Protein 4X5S (pdb70)

Foldseek 3Di:
DADCDDPNHLVCVCVPDVLLVLSPDQFADDAAAEPVFEAEDDFDDWDWFQAKAAQWKWFDALQWTKTAGDDWTWTDGPNFTWTFGIKTKFAFAQYHYNPHTAGMKMWGWTAGPVGAIEIEIAGAHADDAQPQLCQRLVPYDLDGDMDTRRGMGGVVSQHDPDFWWKWWWHFDQHPSGDTNYIYTYGPDHHYHHPVSSVSRCVSSVDGNHHHHDDNHPIGMYTD/DADCDDPNHLVCVCVPDVLQVLSPDQFADDAAAEPVFEAEDDFDDWDWFQFKAAQWKWFDALQWTKTAGPDWTWTDGPNFTWTFGIKTKFAFAQYAYNPHTAGMKMWGWTAGPVGAIEIEIAGAHADDAQPQLCQRLVPYDLDGDMDTRRGMGGVVSQHDPDFWWKWWWHFDQHPSGDTNYIYTYGPDHHYHHPVSSVSRCVSSVDGNHHHHDDNHPIGMYTD

Nearest PDB structures (foldseek):
  4x5s-assembly1_B  TM=1.004E+00  e=7.443E-51  Sulfurihydrogenibium azorense
  8w7x-assembly1_B  TM=9.891E-01  e=6.835E-41  synthetic construct
  4g7a-assembly1_A  TM=9.929E-01  e=1.547E-37  Sulfurihydrogenibium sp. YO3AOP1
  6eki-assembly1_D  TM=9.734E-01  e=7.931E-31  Persephonella marina
  1kop-assembly1_A  TM=9.642E-01  e=1.104E-29  Neisseria gonorrhoeae

CATH classification: 3.10.200.10

Structure (mmCIF, N/CA/C/O backbone):
data_4X5S
#
_entry.id   4X5S
#
_cell.length_a   46.470
_cell.length_b   89.430
_cell.length_c   114.820
_cell.angle_alpha   90.000
_cell.angle_beta   90.000
_cell.angle_gamma   90.000
#
_symmetry.space_group_name_H-M   'P 21 21 21'
#
loop_
_entity.id
_entity.type
_entity.pdbx_description
1 polymer 'Carbonic anhydrase (Carbonate dehydratase)'
2 non-polymer 'ZINC ION'
3 non-polymer 5-ACETAMIDO-1,3,4-THIADIAZOLE-2-SULFONAMIDE
4 non-polymer 3,6,9,12,15,18,21-HEPTAOXATRICOSANE-1,23-DIOL
5 water water
#
loop_
_atom_site.group_PDB
_atom_site.id
_atom_site.type_symbol
_atom_site.label_atom_id
_atom_site.label_alt_id
_atom_site.label_comp_id
_atom_site.label_asym_id
_atom_site.label_entity_id
_atom_site.label_seq_id
_atom_site.pdbx_PDB_ins_code
_atom_site.Cartn_x
_atom_site.Cartn_y
_atom_site.Cartn_z
_atom_site.occupancy
_atom_site.B_iso_or_equiv
_atom_site.auth_seq_id
_atom_site.auth_comp_id
_atom_site.auth_asym_id
_atom_site.auth_atom_id
_atom_site.pdbx_PDB_model_num
ATOM 1 N N . HIS A 1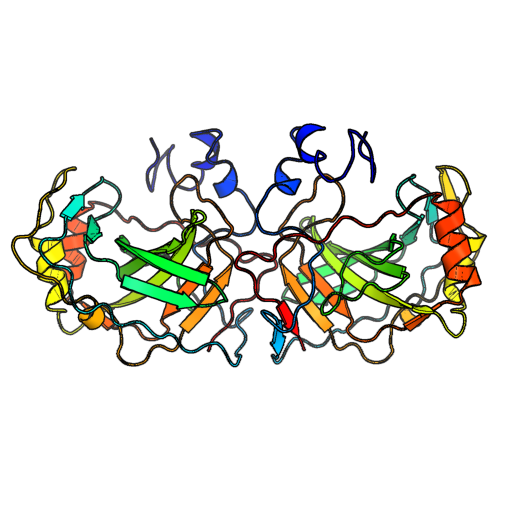 9 ? -5.019 96.646 37.869 1.00 48.26 2 HIS A N 1
ATOM 2 C CA . HIS A 1 9 ? -5.053 95.264 38.427 1.00 47.13 2 HIS A CA 1
ATOM 3 C C . HIS A 1 9 ? -5.556 94.317 37.331 1.00 44.63 2 HIS A C 1
ATOM 4 O O . HIS A 1 9 ? -6.398 94.705 36.505 1.00 45.44 2 HIS A O 1
ATOM 11 N N . TRP A 1 10 ? -5.046 93.084 37.320 1.00 40.56 3 TRP A N 1
ATOM 12 C CA . TRP A 1 10 ? -5.432 92.108 36.296 1.00 36.47 3 TRP A CA 1
ATOM 13 C C . TRP A 1 10 ? -6.617 91.247 36.706 1.00 35.26 3 TRP A C 1
ATOM 14 O O . TRP A 1 10 ? -6.886 91.067 37.892 1.00 34.00 3 TRP A O 1
ATOM 25 N N . SER A 1 11 ? -7.322 90.713 35.713 1.00 34.56 4 SER A N 1
ATOM 26 C CA . SER A 1 11 ? -8.479 89.861 35.964 1.00 33.58 4 SER A CA 1
ATOM 27 C C . SER A 1 11 ? -8.567 88.803 34.873 1.00 32.62 4 SER A C 1
ATOM 28 O O . SER A 1 11 ? -7.699 88.718 34.006 1.00 31.01 4 SER A O 1
ATOM 31 N N . TYR A 1 12 ? -9.630 88.006 34.912 1.00 32.68 5 TYR A N 1
ATOM 32 C CA . TYR A 1 12 ? -9.835 86.966 33.907 1.00 33.73 5 TYR A CA 1
ATOM 33 C C . TYR A 1 12 ? -10.821 87.365 32.808 1.00 36.26 5 TYR A C 1
ATOM 34 O O . TYR A 1 12 ? -11.316 86.500 32.082 1.00 36.10 5 TYR A O 1
ATOM 43 N N . GLU A 1 13 ? -11.094 88.666 32.683 1.00 39.35 6 GLU A N 1
ATOM 44 C CA . GLU A 1 13 ? -12.015 89.171 31.658 1.00 42.92 6 GLU A CA 1
ATOM 45 C C . GLU A 1 13 ? -12.002 90.699 31.585 1.00 43.00 6 GLU A C 1
ATOM 46 O O . GLU A 1 13 ? -11.537 91.364 32.509 1.00 42.91 6 GLU A O 1
ATOM 52 N N . GLY A 1 14 ? -12.511 91.247 30.483 1.00 43.22 7 GLY A N 1
ATOM 53 C CA . GLY A 1 14 ? -12.538 92.691 30.319 1.00 43.36 7 GLY A CA 1
ATOM 54 C C . GLY A 1 14 ? -11.206 93.232 29.845 1.00 43.31 7 GLY A C 1
ATOM 55 O O . GLY A 1 14 ? -10.372 92.473 29.339 1.00 42.43 7 GLY A O 1
ATOM 56 N N . GLU A 1 15 ? -11.004 94.542 30.005 1.00 43.01 8 GLU A N 1
ATOM 57 C CA . GLU A 1 15 ? -9.760 95.197 29.593 1.00 43.02 8 GLU A CA 1
ATOM 58 C C . GLU A 1 15 ? -8.520 94.596 30.239 1.00 41.52 8 GLU A C 1
ATOM 59 O O . GLU A 1 15 ? -7.480 94.456 29.590 1.00 41.69 8 GLU A O 1
ATOM 65 N N . ASN A 1 16 ? -8.636 94.250 31.519 1.00 40.09 9 ASN A N 1
ATOM 66 C CA . ASN A 1 16 ? -7.520 93.672 32.264 1.00 39.61 9 ASN A CA 1
ATOM 67 C C . ASN A 1 16 ? -7.494 92.153 32.158 1.00 37.78 9 ASN A C 1
ATOM 68 O O . ASN A 1 16 ? -6.899 91.482 32.999 1.00 36.92 9 ASN A O 1
ATOM 73 N N . GLY A 1 17 ? -8.150 91.627 31.130 1.00 36.60 10 GLY A N 1
ATOM 74 C CA . GLY A 1 17 ? -8.198 90.191 30.920 1.00 36.17 10 GLY A CA 1
ATOM 75 C C . GLY A 1 17 ? -6.875 89.615 30.449 1.00 34.55 10 GLY A C 1
ATOM 76 O O . GLY A 1 17 ? -5.967 90.364 30.079 1.00 33.97 10 GLY A O 1
ATOM 77 N N . PRO A 1 18 ? -6.744 88.278 30.432 1.00 35.08 11 PRO A N 1
ATOM 78 C CA . PRO A 1 18 ? -5.523 87.576 30.007 1.00 35.15 11 PRO A CA 1
ATOM 79 C C . PRO A 1 18 ? -4.894 88.105 28.717 1.00 35.79 11 PRO A C 1
ATOM 80 O O . PRO A 1 18 ? -3.673 88.170 28.598 1.00 35.36 11 PRO A O 1
ATOM 84 N N . GL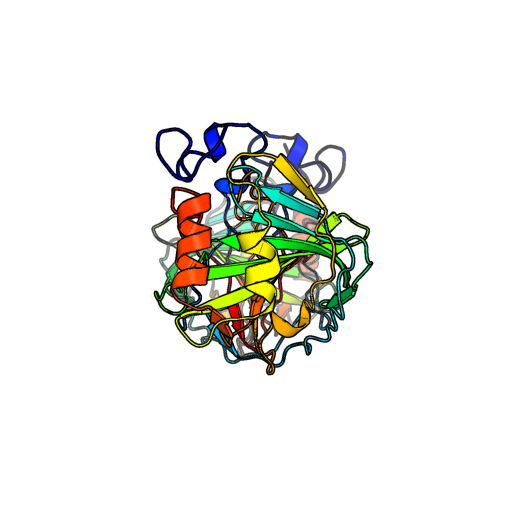U A 1 19 ? -5.730 88.488 27.759 1.00 36.21 12 GLU A N 1
ATOM 85 C CA . GLU A 1 19 ? -5.239 88.995 26.484 1.00 38.81 12 GLU A CA 1
ATOM 86 C C . GLU A 1 19 ? -4.459 90.300 26.607 1.00 38.03 12 GLU A C 1
ATOM 87 O O . GLU A 1 19 ? -3.694 90.657 25.709 1.00 37.62 12 GLU A O 1
ATOM 93 N N . ASN A 1 20 ? -4.641 91.016 27.711 1.00 37.14 13 ASN A N 1
ATOM 94 C CA . ASN A 1 20 ? -3.939 92.289 27.876 1.00 37.34 13 ASN A CA 1
ATOM 95 C C . ASN A 1 20 ? -3.085 92.395 29.135 1.00 36.19 13 ASN A C 1
ATOM 96 O O . ASN A 1 20 ? -2.664 93.496 29.520 1.00 35.86 13 ASN A O 1
ATOM 101 N N . TRP A 1 21 ? -2.818 91.257 29.775 1.00 33.77 14 TRP A N 1
ATOM 102 C CA . TRP A 1 21 ? -1.989 91.257 30.982 1.00 31.63 14 TRP A CA 1
ATOM 103 C C . TRP A 1 21 ? -0.631 91.910 30.741 1.00 30.77 14 TRP A C 1
ATOM 104 O O . TRP A 1 21 ? -0.150 92.662 31.575 1.00 31.19 14 TRP A O 1
ATOM 115 N N . ALA A 1 22 ? -0.017 91.619 29.602 1.00 31.00 15 ALA A N 1
ATOM 116 C CA . ALA A 1 22 ? 1.295 92.169 29.293 1.00 32.94 15 ALA A CA 1
ATOM 117 C C . ALA A 1 22 ? 1.315 93.696 29.178 1.00 34.13 15 ALA A C 1
ATOM 118 O O . ALA A 1 22 ? 2.378 94.298 29.252 1.00 34.45 15 ALA A O 1
ATOM 120 N N . LYS A 1 23 ? 0.145 94.312 29.012 1.00 36.23 16 LYS A N 1
ATOM 121 C CA . LYS A 1 23 ? 0.039 95.764 28.876 1.00 39.11 16 LYS A CA 1
ATOM 122 C C . LYS A 1 23 ? -0.169 96.441 30.225 1.00 39.77 16 LYS A C 1
ATOM 123 O O . LYS A 1 23 ? 0.028 97.649 30.359 1.00 40.84 16 LYS A O 1
ATOM 129 N N . LEU A 1 24 ? -0.564 95.661 31.227 1.00 39.38 17 LEU A N 1
ATOM 130 C CA . LEU A 1 24 ? -0.835 96.204 32.553 1.00 39.20 17 LEU A CA 1
ATOM 131 C C . LEU A 1 24 ? 0.395 96.717 33.291 1.00 39.71 17 LEU A C 1
ATOM 132 O O . LEU A 1 24 ? 0.368 97.796 33.876 1.00 40.29 17 LEU A O 1
ATOM 137 N N . ASN A 1 25 ? 1.475 95.949 33.264 1.00 39.65 18 ASN A N 1
ATOM 138 C CA . ASN A 1 25 ? 2.692 96.332 33.969 1.00 39.20 18 ASN A CA 1
ATOM 139 C C . ASN A 1 25 ? 3.939 95.858 33.222 1.00 39.06 18 ASN A C 1
ATOM 140 O O . ASN A 1 25 ? 3.972 94.751 32.683 1.00 38.49 18 ASN A O 1
ATOM 145 N N . PRO A 1 26 ? 4.992 96.693 33.192 1.00 38.67 19 PRO A N 1
ATOM 146 C CA . PRO A 1 26 ? 6.242 96.351 32.502 1.00 38.15 19 PRO A CA 1
ATOM 147 C C . PRO A 1 26 ? 6.793 94.977 32.903 1.00 38.00 19 PRO A C 1
ATOM 148 O O . PRO A 1 26 ? 7.396 94.265 32.092 1.00 37.20 19 PRO A O 1
ATOM 152 N N . GLU A 1 27 ? 6.581 94.620 34.163 1.00 36.51 20 GLU A N 1
ATOM 153 C CA . GLU A 1 27 ? 7.042 93.351 34.695 1.00 37.08 20 GLU A CA 1
ATOM 154 C C . GLU A 1 27 ? 6.268 92.153 34.152 1.00 34.60 20 GLU A C 1
ATOM 155 O O . GLU A 1 27 ? 6.670 91.014 34.368 1.00 34.96 20 GLU A O 1
ATOM 161 N N . TYR A 1 28 ? 5.173 92.414 33.443 1.00 31.43 21 TYR A N 1
ATOM 162 C CA . TYR A 1 28 ? 4.350 91.351 32.883 1.00 29.28 21 TYR A CA 1
ATOM 163 C C . TYR A 1 28 ? 4.745 91.027 31.447 1.00 29.05 21 TYR A C 1
ATOM 164 O O . TYR A 1 28 ? 3.972 90.396 30.725 1.00 27.88 21 TYR A O 1
ATOM 173 N N . PHE A 1 29 ? 5.941 91.448 31.030 1.00 27.62 22 PHE A N 1
ATOM 174 C CA . PHE A 1 29 ? 6.366 91.197 29.653 1.00 27.35 22 PHE A CA 1
ATOM 175 C C . PHE A 1 29 ? 6.369 89.696 29.345 1.00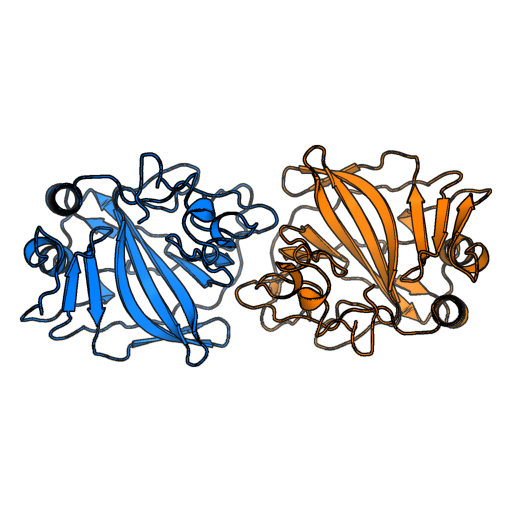 25.84 22 PHE A C 1
ATOM 176 O O . PHE A 1 29 ? 6.128 89.297 28.199 1.00 25.82 22 PHE A O 1
ATOM 184 N N . TRP A 1 30 ? 6.619 88.875 30.367 1.00 23.37 23 TRP A N 1
ATOM 185 C CA . TRP A 1 30 ? 6.645 87.416 30.190 1.00 23.47 23 TRP A CA 1
ATOM 186 C C . TRP A 1 30 ? 5.362 86.841 29.586 1.00 23.43 23 TRP A C 1
ATOM 187 O O . TRP A 1 30 ? 5.415 85.892 28.803 1.00 24.11 23 TRP A O 1
ATOM 198 N N . CYS A 1 31 ? 4.216 87.405 29.965 1.00 23.35 24 CYS A N 1
ATOM 199 C CA . CYS A 1 31 ? 2.942 86.876 29.507 1.00 23.66 24 CYS A CA 1
ATOM 200 C C . CYS A 1 31 ? 2.863 86.778 27.960 1.00 25.12 24 CYS A C 1
ATOM 201 O O . CYS A 1 31 ? 2.052 86.015 27.438 1.00 25.67 24 CYS A O 1
ATOM 204 N N . ASN A 1 32 ? 3.725 87.493 27.228 1.00 25.17 25 ASN A N 1
ATOM 205 C CA . ASN A 1 32 ? 3.711 87.440 25.755 1.00 26.50 25 ASN A CA 1
ATOM 206 C C . ASN A 1 32 ? 4.837 86.649 25.089 1.00 25.06 25 ASN A C 1
ATOM 207 O O . ASN A 1 32 ? 4.985 86.721 23.863 1.00 24.62 25 ASN A O 1
ATOM 212 N N . LEU A 1 33 ? 5.601 85.897 25.880 1.00 22.10 26 LEU A N 1
ATOM 213 C CA . LEU A 1 33 ? 6.741 85.145 25.380 1.00 19.39 26 LEU A CA 1
ATOM 214 C C . LEU A 1 33 ? 6.414 83.801 24.714 1.00 18.17 26 LEU A C 1
ATOM 215 O O . LEU A 1 33 ? 5.277 83.577 24.312 1.00 18.07 26 LEU A O 1
ATOM 220 N N . LYS A 1 34 ? 7.397 82.906 24.630 1.00 14.53 27 LYS A N 1
ATOM 221 C CA . LYS A 1 34 ? 7.218 81.649 23.915 1.00 13.03 27 LYS A CA 1
ATOM 222 C C . LYS A 1 34 ? 7.131 80.363 24.724 1.00 13.15 27 LYS A C 1
ATOM 223 O O . LYS A 1 34 ? 7.045 79.287 24.138 1.00 12.42 27 LYS A O 1
ATOM 229 N N . ASN A 1 35 ? 7.132 80.456 26.050 1.00 11.15 28 ASN A N 1
ATOM 230 C CA . ASN A 1 35 ? 7.098 79.255 26.875 1.00 11.03 28 ASN A CA 1
ATOM 231 C C . ASN A 1 35 ? 6.121 79.409 28.000 1.00 10.72 28 ASN A C 1
ATOM 232 O O . ASN A 1 35 ? 6.447 79.157 29.157 1.00 10.55 28 ASN A O 1
ATOM 237 N N . GLN A 1 36 ? 4.909 79.815 27.637 1.00 12.00 29 GLN A N 1
ATOM 238 C CA . GLN A 1 36 ? 3.844 80.068 28.592 1.00 12.06 29 GLN A CA 1
ATOM 239 C C . GLN A 1 36 ? 2.975 78.878 28.957 1.00 11.27 29 GLN A C 1
ATOM 240 O O . GLN A 1 36 ? 2.899 77.900 28.222 1.00 11.78 29 GLN A O 1
ATOM 246 N N . SER A 1 37 ? 2.325 78.994 30.111 1.00 10.96 30 SER A N 1
ATOM 247 C CA . SER A 1 37 ? 1.396 77.988 30.619 1.00 11.30 30 SER A CA 1
ATOM 248 C C . SER A 1 37 ? 0.052 78.706 30.877 1.00 10.78 30 SER A C 1
ATOM 249 O O . SER A 1 37 ? 0.011 79.916 31.093 1.00 12.46 30 SER A O 1
ATOM 252 N N . PRO A 1 38 ? -1.060 77.968 30.867 1.00 11.76 31 PRO A N 1
ATOM 253 C CA . PRO A 1 38 ? -1.113 76.518 30.630 1.00 11.77 31 PRO A CA 1
ATOM 254 C C . PRO A 1 38 ? -1.075 76.146 29.148 1.00 11.82 31 PRO A C 1
ATOM 255 O O . PRO A 1 38 ? -1.044 77.013 28.280 1.00 10.81 31 PRO A O 1
ATOM 259 N N . VAL A 1 39 ? -1.057 74.844 28.867 1.00 13.07 32 VAL A N 1
ATOM 260 C CA . VAL A 1 39 ? -1.044 74.380 27.488 1.00 12.40 32 VAL A CA 1
ATOM 261 C C . VAL A 1 39 ? -2.002 73.210 27.321 1.00 12.63 32 VAL A C 1
ATOM 262 O O . VAL A 1 39 ? -2.430 72.584 28.294 1.00 9.38 32 VAL A O 1
ATOM 266 N N . ASP A 1 40 ? -2.351 72.921 26.078 1.00 11.73 33 ASP A N 1
ATOM 267 C CA . ASP A 1 40 ? -3.188 71.768 25.834 1.00 11.94 33 ASP A CA 1
ATOM 268 C C . ASP A 1 40 ? -2.201 70.600 25.785 1.00 12.68 33 ASP A C 1
ATOM 269 O O . ASP A 1 40 ? -1.256 70.602 25.000 1.00 11.44 33 ASP A O 1
ATOM 274 N N . ILE A 1 41 ? -2.407 69.604 26.638 1.00 12.81 34 ILE A N 1
ATOM 275 C CA . ILE A 1 41 ? -1.511 68.456 26.654 1.00 13.18 34 ILE A CA 1
ATOM 276 C C . ILE A 1 41 ? -2.008 67.540 25.539 1.00 14.48 34 ILE A C 1
ATOM 277 O O . ILE A 1 41 ? -2.859 66.691 25.762 1.00 11.98 34 ILE A O 1
ATOM 282 N N . SER A 1 42 ? -1.458 67.728 24.343 1.00 14.46 35 SER A N 1
ATOM 283 C CA . SER A 1 42 ? -1.876 66.992 23.156 1.00 15.42 35 SER A CA 1
ATOM 284 C C . SER A 1 42 ? -0.964 65.855 22.691 1.00 16.00 35 SER A C 1
ATOM 285 O O . SER A 1 42 ? 0.268 65.982 22.702 1.00 15.79 35 SER A O 1
ATOM 288 N N . ASP A 1 43 ? -1.573 64.743 22.274 1.00 17.96 36 ASP A N 1
ATOM 289 C CA . ASP A 1 43 ? -0.811 63.592 21.776 1.00 17.48 36 ASP A CA 1
ATOM 290 C C . ASP A 1 43 ? 0.095 64.030 20.620 1.00 18.43 36 ASP A C 1
ATOM 291 O O . ASP A 1 43 ? 1.085 63.370 20.348 1.00 20.67 36 ASP A O 1
ATOM 296 N N . ASN A 1 44 ? -0.249 65.120 19.936 1.00 18.75 37 ASN A N 1
ATOM 297 C CA . ASN A 1 44 ? 0.562 65.621 18.820 1.00 20.23 37 ASN A CA 1
ATOM 298 C C . ASN A 1 44 ? 2.001 65.968 19.206 1.00 20.19 37 ASN A C 1
ATOM 299 O O . ASN A 1 44 ? 2.917 65.854 18.384 1.00 19.99 37 ASN A O 1
ATOM 304 N N . TYR A 1 45 ? 2.202 66.422 20.440 1.00 19.18 38 TYR A N 1
ATOM 305 C CA . TYR A 1 45 ? 3.538 66.787 20.876 1.00 17.22 38 TYR A CA 1
ATOM 306 C C . TYR A 1 45 ? 3.861 66.264 22.246 1.00 17.47 38 TYR A C 1
ATOM 307 O O . TYR A 1 45 ? 4.612 66.881 23.002 1.00 17.88 38 TYR A O 1
ATOM 316 N N . LYS A 1 46 ? 3.302 65.103 22.556 1.00 18.38 39 LYS A N 1
ATOM 317 C CA . LYS A 1 46 ? 3.536 64.442 23.833 1.00 18.78 39 LYS A CA 1
ATOM 318 C C . LYS A 1 46 ? 4.360 63.192 23.532 1.00 19.57 39 LYS A C 1
ATOM 319 O O . LYS A 1 46 ? 4.013 62.441 22.636 1.00 21.12 39 LYS A O 1
ATOM 325 N N . VAL A 1 47 ? 5.441 62.955 24.262 1.00 19.60 40 VAL A N 1
ATOM 326 C CA . VAL A 1 47 ? 6.232 61.763 23.988 1.00 21.93 40 VAL A CA 1
ATOM 327 C C . VAL A 1 47 ? 6.434 60.992 25.276 1.00 22.32 40 VAL A C 1
ATOM 328 O O . VAL A 1 47 ? 6.657 61.583 26.331 1.00 20.59 40 VAL A O 1
ATOM 332 N N A HIS A 1 48 ? 6.354 59.670 25.192 0.50 23.11 41 HIS A N 1
ATOM 333 N N B HIS A 1 48 ? 6.328 59.670 25.213 0.50 22.27 41 HIS A N 1
ATOM 334 C CA A HIS A 1 48 ? 6.544 58.838 26.367 0.50 25.65 41 HIS A CA 1
ATOM 335 C CA B HIS A 1 48 ? 6.544 58.893 26.420 0.50 24.16 41 HIS A CA 1
ATOM 336 C C A HIS A 1 48 ? 8.032 58.669 26.630 0.50 25.71 41 HIS A C 1
ATOM 337 C C B HIS A 1 48 ? 8.030 58.736 26.639 0.50 24.71 41 HIS A C 1
ATOM 338 O O A HIS A 1 48 ? 8.828 58.567 25.698 0.50 26.44 41 HIS A O 1
ATOM 339 O O B HIS A 1 48 ? 8.812 58.684 25.693 0.50 25.45 41 HIS A O 1
ATOM 352 N N . ALA A 1 49 ? 8.419 58.659 27.900 1.00 25.40 42 ALA A N 1
ATOM 353 C CA . ALA A 1 49 ? 9.814 58.488 28.239 1.00 26.19 42 ALA A CA 1
ATOM 354 C C . ALA A 1 49 ? 9.954 57.967 29.658 1.00 26.54 42 ALA A C 1
ATOM 355 O O . ALA A 1 49 ? 9.004 58.017 30.438 1.00 26.82 42 ALA A O 1
ATOM 357 N N . LYS A 1 50 ? 11.136 57.446 29.977 1.00 27.43 43 LYS A N 1
ATOM 358 C CA . LYS A 1 50 ? 11.415 56.931 31.307 1.00 27.16 43 LYS A CA 1
ATOM 359 C C . LYS A 1 50 ? 11.814 58.150 32.119 1.00 26.58 43 LYS A C 1
ATOM 360 O O . LYS A 1 50 ? 12.907 58.699 31.941 1.00 25.70 43 LYS A O 1
ATOM 366 N N . LEU A 1 51 ? 10.923 58.590 33.000 1.00 25.54 44 LEU A N 1
ATOM 367 C CA . LEU A 1 51 ? 11.207 59.774 33.798 1.00 24.29 44 LEU A CA 1
ATOM 368 C C . LEU A 1 51 ? 11.423 59.444 35.257 1.00 24.69 44 LEU A C 1
ATOM 369 O O . LEU A 1 51 ? 11.068 58.373 35.736 1.00 23.53 44 LEU A O 1
ATOM 374 N N . GLU A 1 52 ? 12.004 60.398 35.964 1.00 26.13 45 GLU A N 1
ATOM 375 C CA . GLU A 1 52 ? 12.273 60.258 37.383 1.00 26.35 45 GLU A CA 1
ATOM 376 C C . GLU A 1 52 ? 10.951 60.013 38.100 1.00 27.18 45 GLU A C 1
ATOM 377 O O . GLU A 1 52 ? 9.941 60.646 37.788 1.00 26.19 45 GLU A O 1
ATOM 383 N N . LYS A 1 53 ? 10.943 59.072 39.038 1.00 28.14 46 LYS A N 1
ATOM 384 C CA . LYS A 1 53 ? 9.731 58.790 39.781 1.00 29.94 46 LYS A CA 1
ATOM 385 C C . LYS A 1 53 ? 9.450 59.953 40.707 1.00 29.65 46 LYS A C 1
ATOM 386 O O . LYS A 1 53 ? 10.371 60.575 41.236 1.00 28.52 46 LYS A O 1
ATOM 392 N N . LEU A 1 54 ? 8.168 60.242 40.889 1.00 29.55 47 LEU A N 1
ATOM 393 C CA . LEU A 1 54 ? 7.744 61.330 41.741 1.00 31.38 47 LEU A CA 1
ATOM 394 C C . LEU A 1 54 ? 7.706 60.827 43.177 1.00 32.77 47 LEU A C 1
ATOM 395 O O . LEU A 1 54 ? 6.904 59.963 43.517 1.00 33.54 47 LEU A O 1
ATOM 400 N N . HIS A 1 55 ? 8.583 61.344 44.021 1.00 33.99 48 HIS A N 1
ATOM 401 C CA . HIS A 1 55 ? 8.576 60.912 45.410 1.00 37.13 48 HIS A CA 1
ATOM 402 C C . HIS A 1 55 ? 8.168 62.075 46.302 1.00 37.99 48 HIS A C 1
ATOM 403 O O . HIS A 1 55 ? 8.956 62.987 46.558 1.00 38.60 48 HIS A O 1
ATOM 410 N N . ILE A 1 56 ? 6.923 62.054 46.753 1.00 37.92 49 ILE A N 1
ATOM 411 C CA . ILE A 1 56 ? 6.438 63.105 47.628 1.00 37.06 49 ILE A CA 1
ATOM 412 C C . ILE A 1 56 ? 5.509 62.498 48.676 1.00 37.28 49 ILE A C 1
ATOM 413 O O . ILE A 1 56 ? 4.753 61.560 48.390 1.00 37.30 49 ILE A O 1
ATOM 418 N N . ASN A 1 57 ? 5.583 63.023 49.892 1.00 36.52 50 ASN A N 1
ATOM 419 C CA . ASN A 1 57 ? 4.715 62.575 50.978 1.00 36.54 50 ASN A CA 1
ATOM 420 C C . ASN A 1 57 ? 4.330 63.830 51.756 1.00 36.64 50 ASN A C 1
ATOM 421 O O . ASN A 1 57 ? 5.016 64.228 52.700 1.00 37.16 50 ASN A O 1
ATOM 426 N N . TYR A 1 58 ? 3.247 64.469 51.336 1.00 36.56 51 TYR A N 1
ATOM 427 C CA . TYR A 1 58 ? 2.788 65.674 52.000 1.00 36.67 51 TYR A CA 1
ATOM 428 C C . TYR A 1 58 ? 1.822 65.254 53.094 1.00 37.60 51 TYR A C 1
ATOM 429 O O . TYR A 1 58 ? 0.605 65.451 53.007 1.00 39.17 51 TYR A O 1
ATOM 438 N N . ASN A 1 59 ? 2.401 64.650 54.121 1.00 37.78 52 ASN A N 1
ATOM 439 C CA . ASN A 1 59 ? 1.664 64.143 55.262 1.00 37.74 52 ASN A CA 1
ATOM 440 C C . ASN A 1 59 ? 0.429 64.954 55.636 1.00 37.23 52 ASN A C 1
ATOM 441 O O . ASN A 1 59 ? -0.709 64.560 55.346 1.00 38.73 52 ASN A O 1
ATOM 446 N N . LYS A 1 60 ? 0.653 66.072 56.314 1.00 34.41 53 LYS A N 1
ATOM 447 C CA . LYS A 1 60 ? -0.449 66.928 56.708 1.00 31.94 53 LYS A CA 1
ATOM 448 C C . LYS A 1 60 ? 0.045 68.297 57.111 1.00 29.19 53 LYS A C 1
ATOM 449 O O . LYS A 1 60 ? 1.105 68.446 57.706 1.00 27.39 53 LYS A O 1
ATOM 455 N N . ALA A 1 61 ? -0.741 69.297 56.758 1.00 25.67 54 ALA A N 1
ATOM 456 C CA . ALA A 1 61 ? -0.416 70.674 57.061 1.00 25.06 54 ALA A CA 1
ATOM 457 C C . ALA A 1 61 ? -1.300 71.059 58.232 1.00 23.87 54 ALA A C 1
ATOM 458 O O . ALA A 1 61 ? -2.530 71.039 58.127 1.00 23.27 54 ALA A O 1
ATOM 460 N N . VAL A 1 62 ? -0.674 71.412 59.346 1.00 23.52 55 VAL A N 1
ATOM 461 C CA . VAL A 1 62 ? -1.406 71.776 60.553 1.00 22.11 55 VAL A CA 1
ATOM 462 C C . VAL A 1 62 ? -1.618 73.285 60.617 1.00 23.25 55 VAL A C 1
ATOM 463 O O . VAL A 1 62 ? -0.678 74.044 60.405 1.00 21.96 55 VAL A O 1
ATOM 467 N N . ASN A 1 63 ? -2.848 73.709 60.908 1.00 21.78 56 ASN A N 1
ATOM 468 C CA . ASN A 1 63 ? -3.197 75.133 61.015 1.00 24.07 56 ASN A CA 1
ATOM 469 C C . ASN A 1 63 ? -2.706 75.980 59.833 1.00 22.90 56 ASN A C 1
ATOM 470 O O . ASN A 1 63 ? -2.154 77.074 60.017 1.00 23.33 56 ASN A O 1
ATOM 475 N N . PRO A 1 64 ? -2.912 75.491 58.603 1.00 21.19 57 PRO A N 1
ATOM 476 C CA . PRO A 1 64 ? -2.470 76.238 57.427 1.00 20.81 57 PRO A CA 1
ATOM 477 C C . PRO A 1 64 ? -3.319 77.483 57.290 1.00 19.86 57 PRO A C 1
ATOM 478 O O . PRO A 1 64 ? -4.386 77.578 57.895 1.00 22.00 57 PRO A O 1
ATOM 482 N N . GLU A 1 65 ? -2.850 78.436 56.502 1.00 19.39 58 GLU A N 1
ATOM 483 C CA . GLU A 1 65 ? -3.593 79.669 56.289 1.00 19.48 58 GLU A CA 1
ATOM 484 C C . GLU A 1 65 ? -4.389 79.566 54.992 1.00 18.86 58 GLU A C 1
ATOM 485 O O . GLU A 1 65 ? -3.830 79.252 53.942 1.00 20.06 58 GLU A O 1
ATOM 491 N N . ILE A 1 66 ? -5.690 79.821 55.065 1.00 17.95 59 ILE A N 1
ATOM 492 C CA . ILE A 1 66 ? -6.559 79.779 53.883 1.00 18.15 59 ILE A CA 1
ATOM 493 C C . ILE A 1 66 ? -6.789 81.215 53.409 1.00 18.30 59 ILE A C 1
ATOM 494 O O . ILE A 1 66 ? -7.351 82.047 54.134 1.00 18.84 59 ILE A O 1
ATOM 499 N N . VAL A 1 67 ? -6.351 81.494 52.186 1.00 18.06 60 VAL A N 1
ATOM 500 C CA . VAL A 1 67 ? -6.446 82.830 51.609 1.00 18.29 60 VAL A CA 1
ATOM 501 C C . VAL A 1 67 ? -7.333 82.983 50.365 1.00 19.52 60 VAL A C 1
ATOM 502 O O . VAL A 1 67 ? -7.255 82.205 49.413 1.00 19.67 60 VAL A O 1
ATOM 506 N N . ASN A 1 68 ? -8.185 83.995 50.387 1.00 18.90 61 ASN A N 1
ATOM 507 C CA . ASN A 1 68 ? -9.026 84.314 49.247 1.00 18.41 61 ASN A CA 1
ATOM 508 C C . ASN A 1 68 ? -8.355 85.589 48.755 1.00 19.67 61 ASN A C 1
ATOM 509 O O . ASN A 1 68 ? -8.497 86.641 49.388 1.00 20.81 61 ASN A O 1
ATOM 514 N N . ASN A 1 69 ? -7.604 85.514 47.663 1.00 19.76 62 ASN A N 1
ATOM 515 C CA . ASN A 1 69 ? -6.911 86.710 47.173 1.00 20.80 62 ASN A CA 1
ATOM 516 C C . ASN A 1 69 ? -7.627 87.305 45.989 1.00 21.45 62 ASN A C 1
ATOM 517 O O . ASN A 1 69 ? -7.049 88.066 45.226 1.00 22.53 62 ASN A O 1
ATOM 522 N N . GLY A 1 70 ? -8.888 86.940 45.834 1.00 21.29 63 GLY A N 1
ATOM 523 C CA . GLY A 1 70 ? -9.663 87.469 44.738 1.00 23.42 63 GLY A CA 1
ATOM 524 C C . GLY A 1 70 ? -9.504 86.720 43.430 1.00 24.19 63 GLY A C 1
ATOM 525 O O . GLY A 1 70 ? -10.380 86.801 42.573 1.00 25.45 63 GLY A O 1
ATOM 526 N N . HIS A 1 71 ? -8.412 85.978 43.267 1.00 23.05 64 HIS A N 1
ATOM 527 C CA . HIS A 1 71 ? -8.180 85.245 42.020 1.00 23.25 64 HIS A CA 1
ATOM 528 C C . HIS A 1 71 ? -8.254 83.724 42.213 1.00 21.54 64 HIS A C 1
ATOM 529 O O . HIS A 1 71 ? -8.355 82.968 41.241 1.00 19.54 64 HIS A O 1
ATOM 536 N N . THR A 1 72 ? -8.212 83.283 43.468 1.00 19.35 65 THR A N 1
ATOM 537 C CA . THR A 1 72 ? -8.276 81.860 43.778 1.00 18.11 65 THR A CA 1
ATOM 538 C C . THR A 1 72 ? -8.403 81.719 45.294 1.00 18.61 65 THR A C 1
ATOM 539 O O . THR A 1 72 ? -8.455 82.720 46.021 1.00 18.57 65 THR A O 1
ATOM 543 N N . ILE A 1 73 ? -8.464 80.477 45.760 1.00 16.73 66 ILE A N 1
ATOM 544 C CA . ILE A 1 73 ? -8.484 80.183 47.186 1.00 17.83 66 ILE A CA 1
ATOM 545 C C . ILE A 1 73 ? -7.158 79.470 47.325 1.00 17.52 66 ILE A C 1
ATOM 546 O O . ILE A 1 73 ? -6.919 78.465 46.666 1.00 14.03 66 ILE A O 1
ATOM 551 N N . GLN A 1 74 ? -6.292 80.007 48.169 1.00 17.04 67 GLN A N 1
ATOM 552 C CA . GLN A 1 74 ? -4.956 79.466 48.340 1.00 17.69 67 GLN A CA 1
ATOM 553 C C . GLN A 1 74 ? -4.711 79.054 49.775 1.00 18.11 67 GLN A C 1
ATOM 554 O O . GLN A 1 74 ? -5.190 79.708 50.707 1.00 19.66 67 GLN A O 1
ATOM 560 N N . VAL A 1 75 ? -3.963 77.965 49.942 1.00 17.51 68 VAL A N 1
ATOM 561 C CA . VAL A 1 75 ? -3.630 77.443 51.256 1.00 16.62 68 VAL A CA 1
ATOM 562 C C . VAL A 1 75 ? -2.122 77.528 51.465 1.00 16.89 68 VAL A C 1
ATOM 563 O O . VAL A 1 75 ? -1.347 76.892 50.754 1.00 17.04 68 VAL A O 1
ATOM 567 N N . ASN A 1 76 ? -1.697 78.345 52.424 1.00 17.15 69 ASN A N 1
ATOM 568 C CA . ASN A 1 76 ? -0.266 78.498 52.713 1.00 18.52 69 ASN A CA 1
ATOM 569 C C . ASN A 1 76 ? 0.125 77.549 53.839 1.00 19.08 69 ASN A C 1
ATOM 570 O O . ASN A 1 76 ? -0.420 77.632 54.934 1.00 19.91 69 ASN A O 1
ATOM 575 N N . VAL A 1 77 ? 1.076 76.658 53.580 1.00 20.58 70 VAL A N 1
ATOM 576 C CA . VAL A 1 77 ? 1.483 75.686 54.585 1.00 20.90 70 VAL A CA 1
ATOM 577 C C . VAL A 1 77 ? 2.666 76.163 55.428 1.00 22.89 70 VAL A C 1
ATOM 578 O O . VAL A 1 77 ? 3.541 76.881 54.940 1.00 24.16 70 VAL A O 1
ATOM 582 N N . LEU A 1 78 ? 2.684 75.760 56.696 1.00 24.37 71 LEU A N 1
ATOM 583 C CA . LEU A 1 78 ? 3.762 76.128 57.608 1.00 25.47 71 LEU A CA 1
ATOM 584 C C . LEU A 1 78 ? 4.906 75.104 57.575 1.00 25.74 71 LEU A C 1
ATOM 585 O O . LEU A 1 78 ? 6.067 75.460 57.748 1.00 25.73 71 LEU A O 1
ATOM 590 N N . GLU A 1 79 ? 4.576 73.832 57.358 1.00 25.67 72 GLU A N 1
ATOM 591 C CA . GLU A 1 79 ? 5.585 72.777 57.316 1.00 24.56 72 GLU A CA 1
ATOM 592 C C . GLU A 1 79 ? 6.541 72.945 56.141 1.00 25.26 72 GLU A C 1
ATOM 593 O O . GLU A 1 79 ? 6.361 73.829 55.302 1.00 25.04 72 GLU A O 1
ATOM 599 N N . ASP A 1 80 ? 7.555 72.085 56.082 1.00 24.30 73 ASP A N 1
ATOM 600 C CA . ASP A 1 80 ? 8.536 72.140 55.008 1.00 26.18 73 ASP A CA 1
ATOM 601 C C . ASP A 1 80 ? 8.522 70.808 54.285 1.00 25.89 73 ASP A C 1
ATOM 602 O O . ASP A 1 80 ? 9.276 69.899 54.627 1.00 25.53 73 ASP A O 1
ATOM 607 N N . PHE A 1 81 ? 7.641 70.691 53.297 1.00 25.57 74 PHE A N 1
ATOM 608 C CA . PHE A 1 81 ? 7.515 69.470 52.506 1.00 25.90 74 PHE A CA 1
ATOM 609 C C . PHE A 1 81 ? 8.422 69.615 51.308 1.00 26.00 74 PHE A C 1
ATOM 610 O O . PHE A 1 81 ? 8.350 70.608 50.577 1.00 25.97 74 PHE A O 1
ATOM 618 N N . LYS A 1 82 ? 9.268 68.616 51.109 1.00 26.11 75 LYS A N 1
ATOM 619 C CA . LYS A 1 82 ? 10.239 68.647 50.032 1.00 26.76 75 LYS A CA 1
ATOM 620 C C . LYS A 1 82 ? 9.826 67.882 48.782 1.00 25.37 75 LYS A C 1
ATOM 621 O O . LYS A 1 82 ? 9.147 66.852 48.847 1.00 25.25 75 LYS A O 1
ATOM 627 N N . LEU A 1 83 ? 10.218 68.427 47.635 1.00 23.88 76 LEU A N 1
ATOM 628 C CA . LEU A 1 83 ? 9.969 67.809 46.339 1.00 21.69 76 LEU A CA 1
ATOM 629 C C . LEU A 1 83 ? 11.344 67.768 45.683 1.00 22.21 76 LEU A C 1
ATOM 630 O O . LEU A 1 83 ? 11.886 68.814 45.308 1.00 21.24 76 LEU A O 1
ATOM 635 N N . ASN A 1 84 ? 11.921 66.571 45.586 1.00 21.79 77 ASN A N 1
ATOM 636 C CA . ASN A 1 84 ? 13.230 66.414 44.978 1.00 23.47 77 ASN A CA 1
ATOM 637 C C . ASN A 1 84 ? 13.068 65.877 43.579 1.00 21.67 77 ASN A C 1
ATOM 638 O O . ASN A 1 84 ? 12.688 64.724 43.385 1.00 22.30 77 ASN A O 1
ATOM 643 N N . ILE A 1 85 ? 13.345 66.713 42.595 1.00 19.55 78 ILE A N 1
ATOM 644 C CA . ILE A 1 85 ? 13.204 66.266 41.226 1.00 19.93 78 ILE A CA 1
ATOM 645 C C . ILE A 1 85 ? 14.047 67.120 40.285 1.00 19.02 78 ILE A C 1
ATOM 646 O O . ILE A 1 85 ? 14.335 68.272 40.580 1.00 18.05 78 ILE A O 1
ATOM 651 N N . LYS A 1 86 ? 14.486 66.514 39.186 1.00 19.14 79 LYS A N 1
ATOM 652 C CA . LYS A 1 86 ? 15.296 67.185 38.180 1.00 19.00 79 LYS A CA 1
ATOM 653 C C . LYS A 1 86 ? 16.502 67.923 38.769 1.00 20.03 79 LYS A C 1
ATOM 654 O O . LYS A 1 86 ? 16.773 69.082 38.422 1.00 18.14 79 LYS A O 1
ATOM 660 N N . GLY A 1 87 ? 17.211 67.254 39.675 1.00 20.47 80 GLY A N 1
ATOM 661 C CA . GLY A 1 87 ? 18.401 67.835 40.271 1.00 21.47 80 GLY A CA 1
ATOM 662 C C . GLY A 1 87 ? 18.188 68.967 41.251 1.00 23.38 80 GLY A C 1
ATOM 663 O O . GLY A 1 87 ? 19.161 69.610 41.671 1.00 25.20 80 GLY A O 1
ATOM 664 N N . LYS A 1 88 ? 16.941 69.219 41.638 1.00 22.31 81 LYS A N 1
ATOM 665 C CA . LYS A 1 88 ? 16.675 70.298 42.575 1.00 23.19 81 LYS A CA 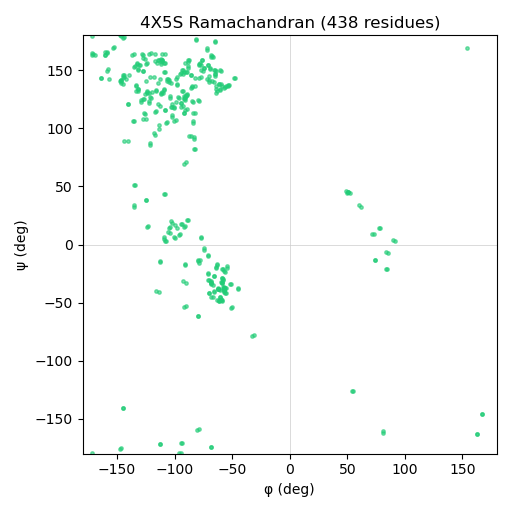1
ATOM 666 C C . LYS A 1 88 ? 15.889 69.866 43.794 1.00 22.14 81 LYS A C 1
ATOM 667 O O . LYS A 1 88 ? 15.239 68.828 43.802 1.00 22.82 81 LYS A O 1
ATOM 673 N N . GLU A 1 89 ? 15.974 70.662 44.841 1.00 22.52 82 GLU A N 1
ATOM 674 C CA . GLU A 1 89 ? 15.245 70.359 46.048 1.00 23.93 82 GLU A CA 1
ATOM 675 C C . GLU A 1 89 ? 14.256 71.494 46.272 1.00 22.39 82 GLU A C 1
ATOM 676 O O . GLU A 1 89 ? 14.595 72.534 46.848 1.00 21.32 82 GLU A O 1
ATOM 682 N N . TYR A 1 90 ? 13.034 71.286 45.793 1.00 20.45 83 TYR A N 1
ATOM 683 C CA . TYR A 1 90 ? 11.990 72.294 45.918 1.00 19.51 83 TYR A CA 1
ATOM 684 C C . TYR A 1 90 ? 11.235 72.123 47.229 1.00 20.09 83 TYR A C 1
ATOM 685 O O . TYR A 1 90 ? 11.126 71.013 47.757 1.00 21.38 83 TYR A O 1
ATOM 694 N N . HIS A 1 91 ? 10.702 73.220 47.747 1.00 18.81 84 HIS A N 1
ATOM 695 C CA . HIS A 1 91 ? 9.940 73.166 48.991 1.00 18.01 84 HIS A CA 1
ATOM 696 C C . HIS A 1 91 ? 8.526 73.652 48.715 1.00 17.05 84 HIS A C 1
ATOM 697 O O . HIS A 1 91 ? 8.335 74.688 48.082 1.00 14.53 84 HIS A O 1
ATOM 704 N N . LEU A 1 92 ? 7.541 72.887 49.173 1.00 14.84 85 LEU A N 1
ATOM 705 C CA . LEU A 1 92 ? 6.147 73.251 48.979 1.00 15.89 85 LEU A CA 1
ATOM 706 C C . LEU A 1 92 ? 5.868 74.540 49.727 1.00 16.91 85 LEU A C 1
ATOM 707 O O . LEU A 1 92 ? 6.267 74.694 50.880 1.00 19.43 85 LEU A O 1
ATOM 712 N N . LYS A 1 93 ? 5.194 75.469 49.064 1.00 16.49 86 LYS A N 1
ATOM 713 C CA . LYS A 1 93 ? 4.860 76.734 49.693 1.00 17.63 86 LYS A CA 1
ATOM 714 C C . LYS A 1 93 ? 3.345 76.878 49.886 1.00 17.74 86 LYS A C 1
ATOM 715 O O . LYS A 1 93 ? 2.878 77.353 50.931 1.00 19.64 86 LYS A O 1
ATOM 721 N N . GLN A 1 94 ? 2.580 76.461 48.887 1.00 14.54 87 GLN A N 1
ATOM 722 C CA . GLN A 1 94 ? 1.134 76.587 48.939 1.00 14.63 87 GLN A CA 1
ATOM 723 C C . GLN A 1 94 ? 0.479 75.851 47.788 1.00 14.20 87 GLN A C 1
ATOM 724 O O . GLN A 1 94 ? 1.145 75.476 46.815 1.00 14.26 87 GLN A O 1
ATOM 730 N N . PHE A 1 95 ? -0.824 75.617 47.921 1.00 12.55 88 PHE A N 1
ATOM 731 C CA . PHE A 1 95 ? -1.578 75.045 46.826 1.00 12.86 88 PHE A CA 1
ATOM 732 C C . PHE A 1 95 ? -2.834 75.900 46.680 1.00 13.47 88 PHE A C 1
ATOM 733 O O . PHE A 1 95 ? -3.293 76.508 47.646 1.00 14.65 88 PHE A O 1
ATOM 741 N N . HIS A 1 96 ? -3.348 75.995 45.460 1.00 12.48 89 HIS A N 1
ATOM 742 C CA . HIS A 1 96 ? -4.526 76.803 45.191 1.00 12.44 89 HIS A CA 1
ATOM 743 C C . HIS A 1 96 ? -5.330 76.137 44.090 1.00 13.08 89 HIS A C 1
ATOM 744 O O . HIS A 1 96 ? -4.918 75.095 43.567 1.00 14.04 89 HIS A O 1
ATOM 751 N N . PHE A 1 97 ? -6.456 76.741 43.712 1.00 12.46 90 PHE A N 1
ATOM 752 C CA . PHE A 1 97 ? -7.324 76.115 42.731 1.00 12.44 90 PHE A CA 1
ATOM 753 C C . PHE A 1 97 ? -7.796 76.949 41.553 1.00 13.02 90 PHE A C 1
ATOM 754 O O . PHE A 1 97 ? -7.856 78.178 41.618 1.00 14.40 90 PHE A O 1
ATOM 762 N N . HIS A 1 98 ? -8.115 76.260 40.463 1.00 12.65 91 HIS A N 1
ATOM 763 C CA . HIS A 1 98 ? -8.649 76.928 39.281 1.00 13.28 91 HIS A CA 1
ATOM 764 C C . HIS A 1 98 ? -9.852 76.127 38.792 1.00 13.48 91 HIS A C 1
ATOM 765 O O . HIS A 1 98 ? -9.804 74.896 38.748 1.00 13.86 91 HIS A O 1
ATOM 772 N N . ALA A 1 99 ? -10.924 76.834 38.442 1.00 13.24 92 ALA A N 1
ATOM 773 C CA . ALA A 1 99 ? -12.129 76.214 37.929 1.00 13.96 92 ALA A CA 1
ATOM 774 C C . ALA A 1 99 ? -12.628 77.114 36.813 1.00 14.37 92 ALA A C 1
ATOM 775 O O . ALA A 1 99 ? -12.811 78.312 37.028 1.00 15.74 92 ALA A O 1
ATOM 777 N N . PRO A 1 100 ? -12.748 76.584 35.582 1.00 14.37 93 PRO A N 1
ATOM 778 C CA . PRO A 1 100 ? -12.433 75.202 35.167 1.00 14.27 93 PRO A CA 1
ATOM 779 C C . PRO A 1 100 ? -10.916 75.006 35.252 1.00 12.65 93 PRO A C 1
ATOM 780 O O . PRO A 1 100 ? -10.195 75.896 35.687 1.00 11.50 93 PRO A O 1
ATOM 784 N N . SER A 1 101 ? -10.426 73.855 34.803 1.00 13.56 94 SER A N 1
ATOM 785 C CA . SER A 1 101 ? -8.991 73.603 34.853 1.00 13.31 94 SER A CA 1
ATOM 786 C C . SER A 1 101 ? -8.255 74.535 33.899 1.00 12.41 94 SER A C 1
ATOM 787 O O . SER A 1 101 ? -8.852 75.125 32.998 1.00 13.71 94 SER A O 1
ATOM 790 N N . GLU A 1 102 ? -6.951 74.662 34.103 1.00 11.24 95 GLU A N 1
ATOM 791 C CA . GLU A 1 102 ? -6.128 75.496 33.242 1.00 11.70 95 GLU A CA 1
ATOM 792 C C . GLU A 1 102 ? -5.577 74.620 32.109 1.00 11.47 95 GLU A C 1
ATOM 793 O O . GLU A 1 102 ? -5.732 74.956 30.940 1.00 11.04 95 GLU A O 1
ATOM 799 N N . HIS A 1 103 ? -4.935 73.513 32.460 1.00 11.20 96 HIS A N 1
ATOM 800 C CA . HIS A 1 103 ? -4.439 72.595 31.437 1.00 12.25 96 HIS A CA 1
ATOM 801 C C . HIS A 1 103 ? -5.621 71.798 30.921 1.00 11.93 96 HIS A C 1
ATOM 802 O O . HIS A 1 103 ? -6.624 71.656 31.623 1.00 11.97 96 HIS A O 1
ATOM 809 N N . THR A 1 104 ? -5.508 71.324 29.681 1.00 11.95 97 THR A N 1
ATOM 810 C CA . THR A 1 104 ? -6.536 70.484 29.070 1.00 12.10 97 THR A CA 1
ATOM 811 C C . THR A 1 104 ? -5.756 69.252 28.583 1.00 12.47 97 THR A C 1
ATOM 812 O O . THR A 1 104 ? -4.524 69.281 28.510 1.00 12.06 97 THR A O 1
ATOM 816 N N . VAL A 1 105 ? -6.461 68.167 28.290 1.00 13.64 98 VAL A N 1
ATOM 817 C CA . VAL A 1 105 ? -5.810 66.962 27.800 1.00 12.71 98 VAL A CA 1
ATOM 818 C C . VAL A 1 105 ? -6.544 66.646 26.496 1.00 11.67 98 VAL A C 1
ATOM 819 O O . VAL A 1 105 ? -7.729 66.316 26.511 1.00 12.65 98 VAL A O 1
ATOM 823 N N . ASN A 1 106 ? -5.844 66.772 25.373 1.00 12.41 99 ASN A N 1
ATOM 824 C CA . ASN A 1 106 ? -6.442 66.561 24.051 1.00 14.04 99 ASN A CA 1
ATOM 825 C C . ASN A 1 106 ? -7.731 67.363 23.918 1.00 14.48 99 ASN A C 1
ATOM 826 O O . ASN A 1 106 ? -8.768 66.865 23.448 1.00 14.56 99 ASN A O 1
ATOM 831 N N . GLY A 1 107 ? -7.651 68.620 24.354 1.00 12.69 100 GLY A N 1
ATOM 832 C CA . GLY A 1 107 ? -8.788 69.520 24.268 1.00 10.88 100 GLY A CA 1
ATOM 833 C C . GLY A 1 107 ? -9.818 69.455 25.382 1.00 12.34 100 GLY A C 1
ATOM 834 O O . GLY A 1 107 ? -10.718 70.291 25.446 1.00 11.50 100 GLY A O 1
ATOM 835 N N . LYS A 1 108 ? -9.677 68.488 26.280 1.00 11.20 101 LYS A N 1
ATOM 836 C CA . LYS A 1 108 ? -10.642 68.323 27.352 1.00 10.83 101 LYS A CA 1
ATOM 837 C C . LYS A 1 108 ? -10.324 69.085 28.636 1.00 11.97 101 LYS A C 1
ATOM 838 O O . LYS A 1 108 ? -9.237 68.955 29.207 1.00 11.99 101 LYS A O 1
ATOM 844 N N . TYR A 1 109 ? -11.290 69.883 29.074 1.00 12.04 102 TYR A N 1
ATOM 845 C CA . TYR A 1 109 ? -11.182 70.629 30.310 1.00 12.98 102 TYR A CA 1
ATOM 846 C C . TYR A 1 109 ? -11.728 69.757 31.424 1.00 13.34 102 TYR A C 1
ATOM 847 O O . TYR A 1 109 ? -12.629 68.948 31.191 1.00 15.11 102 TYR A O 1
ATOM 856 N N . TYR A 1 110 ? -11.177 69.920 32.624 1.00 13.58 103 TYR A N 1
ATOM 857 C CA . TYR A 1 110 ? -11.698 69.248 33.803 1.00 13.96 103 TYR A CA 1
ATOM 858 C C . TYR A 1 110 ? -12.360 70.382 34.595 1.00 14.22 103 TYR A C 1
ATOM 859 O O . TYR A 1 110 ? -11.999 71.547 34.441 1.00 14.29 103 TYR A O 1
ATOM 868 N N . PRO A 1 111 ? -13.334 70.062 35.456 1.00 15.13 104 PRO A N 1
ATOM 869 C CA . PRO A 1 111 ? -14.006 71.120 36.229 1.00 15.20 104 PRO A CA 1
ATOM 870 C C . PRO A 1 111 ? -13.128 71.849 37.241 1.00 15.01 104 PRO A C 1
ATOM 871 O O . PRO A 1 111 ? -13.374 73.020 37.549 1.00 16.11 104 PRO A O 1
ATOM 875 N N . LEU A 1 112 ? -12.100 71.166 37.731 1.00 14.33 105 LEU A N 1
ATOM 876 C CA . LEU A 1 112 ? -11.213 71.755 38.729 1.00 12.78 105 LEU A CA 1
ATOM 877 C C . LEU A 1 112 ? -9.759 71.291 38.611 1.00 12.80 105 LEU A C 1
ATOM 878 O O . LEU A 1 112 ? -9.475 70.135 38.286 1.00 11.47 105 LEU A O 1
ATOM 883 N N . GLU A 1 113 ? -8.835 72.216 38.842 1.00 10.92 106 GLU A N 1
ATOM 884 C CA . GLU A 1 113 ? -7.416 71.881 38.831 1.00 13.00 106 GLU A CA 1
ATOM 885 C C . GLU A 1 113 ? -6.746 72.474 40.088 1.00 11.88 106 GLU A C 1
ATOM 886 O O . GLU A 1 113 ? -6.991 73.627 40.446 1.00 12.11 106 GLU A O 1
ATOM 892 N N . MET A 1 114 ? -5.934 71.673 40.764 1.00 11.96 107 MET A N 1
ATOM 893 C CA . MET A 1 114 ? -5.208 72.142 41.934 1.00 11.32 107 MET A CA 1
ATOM 894 C C . MET A 1 114 ? -3.732 72.301 41.549 1.00 12.37 107 MET A C 1
ATOM 895 O O . MET A 1 114 ? -3.188 71.490 40.774 1.00 10.64 107 MET A O 1
ATOM 900 N N . HIS A 1 115 ? -3.098 73.348 42.084 1.00 11.37 108 HIS A N 1
ATOM 901 C CA . HIS A 1 115 ? -1.694 73.630 41.847 1.00 11.00 108 HIS A CA 1
ATOM 902 C C . HIS A 1 115 ? -0.945 73.672 43.167 1.00 12.37 108 HIS A C 1
ATOM 903 O O . HIS A 1 115 ? -1.299 74.426 44.078 1.00 13.58 108 HIS A O 1
ATOM 910 N N . LEU A 1 116 ? 0.060 72.807 43.266 1.00 12.72 109 LEU A N 1
ATOM 911 C CA . LEU A 1 116 ? 0.963 72.701 44.420 1.00 13.43 109 LEU A CA 1
ATOM 912 C C . LEU A 1 116 ? 2.214 73.476 43.998 1.00 13.24 109 LEU A C 1
ATOM 913 O O . LEU A 1 116 ? 2.997 73.012 43.163 1.00 14.66 109 LEU A O 1
ATOM 918 N N . VAL A 1 117 ? 2.399 74.654 44.572 1.00 12.90 110 VAL A N 1
ATOM 919 C CA . VAL A 1 117 ? 3.507 75.524 44.205 1.00 11.86 110 VAL A CA 1
ATOM 920 C C . VAL A 1 117 ? 4.729 75.346 45.107 1.00 13.12 110 VAL A C 1
ATOM 921 O O . VAL A 1 117 ? 4.645 75.544 46.311 1.00 13.34 110 VAL A O 1
ATOM 925 N N . HIS A 1 118 ? 5.848 74.933 44.515 1.00 13.46 111 HIS A N 1
ATOM 926 C CA . HIS A 1 118 ? 7.104 74.737 45.251 1.00 13.35 111 HIS A CA 1
ATOM 927 C C . HIS A 1 118 ? 8.177 75.717 44.764 1.00 14.35 111 HIS A C 1
ATOM 928 O O . HIS A 1 118 ? 8.136 76.191 43.619 1.00 13.79 111 HIS A O 1
ATOM 935 N N . LYS A 1 119 ? 9.155 75.993 45.622 1.00 15.50 112 LYS A N 1
ATOM 936 C CA . LYS A 1 119 ? 10.255 76.884 45.270 1.00 16.22 112 LYS A CA 1
ATOM 937 C C . LYS A 1 119 ? 11.534 76.377 45.932 1.00 17.24 112 LYS A C 1
ATOM 938 O O . LYS A 1 119 ? 11.497 75.928 47.078 1.00 17.01 112 LYS A O 1
ATOM 944 N N . ASP A 1 120 ? 12.654 76.401 45.217 1.00 18.49 113 ASP A N 1
ATOM 945 C CA . ASP A 1 120 ? 13.903 75.944 45.837 1.00 20.93 113 ASP A CA 1
ATOM 946 C C . ASP A 1 120 ? 14.655 77.131 46.424 1.00 22.12 113 ASP A C 1
ATOM 947 O O . ASP A 1 120 ? 14.171 78.263 46.374 1.00 19.60 113 ASP A O 1
ATOM 952 N N . LYS A 1 121 ? 15.822 76.867 47.007 1.00 24.36 114 LYS A N 1
ATOM 953 C CA . LYS A 1 121 ? 16.623 77.920 47.640 1.00 27.28 114 LYS A CA 1
ATOM 954 C C . LYS A 1 121 ? 17.016 79.059 46.717 1.00 27.20 114 LYS A C 1
ATOM 955 O O . LYS A 1 121 ? 17.340 80.157 47.182 1.00 28.49 114 LYS A O 1
ATOM 961 N N . ASP A 1 122 ? 16.997 78.812 45.411 1.00 26.65 115 ASP A N 1
ATOM 962 C CA . ASP A 1 122 ? 17.371 79.861 44.469 1.00 25.47 115 ASP A CA 1
ATOM 963 C C . ASP A 1 122 ? 16.194 80.573 43.828 1.00 24.89 115 ASP A C 1
ATOM 964 O O . ASP A 1 122 ? 16.385 81.421 42.960 1.00 24.60 115 ASP A O 1
ATOM 969 N N . GLY A 1 123 ? 14.981 80.252 44.268 1.00 22.82 116 GLY A N 1
ATOM 970 C CA . GLY A 1 123 ? 13.816 80.903 43.691 1.00 21.38 116 GLY A CA 1
ATOM 971 C C . GLY A 1 123 ? 13.230 80.151 42.495 1.00 20.34 116 GLY A C 1
ATOM 972 O O . GLY A 1 123 ? 12.291 80.621 41.861 1.00 20.21 116 GLY A O 1
ATOM 973 N N . ASN A 1 124 ? 13.787 78.993 42.168 1.00 17.82 117 ASN A N 1
ATOM 974 C CA . ASN A 1 124 ? 13.271 78.203 41.059 1.00 17.63 117 ASN A CA 1
ATOM 975 C C . ASN A 1 124 ? 11.913 77.642 41.445 1.00 16.09 117 ASN A C 1
ATOM 976 O O . ASN A 1 124 ? 11.711 77.217 42.569 1.00 15.37 117 ASN A O 1
ATOM 981 N N . ILE A 1 125 ? 10.981 77.632 40.507 1.00 15.03 118 ILE A N 1
ATOM 982 C CA . ILE A 1 125 ? 9.643 77.150 40.806 1.00 14.45 118 ILE A CA 1
ATOM 983 C C . ILE A 1 125 ? 9.245 75.853 40.097 1.00 14.07 118 ILE A C 1
ATOM 984 O O . ILE A 1 125 ? 9.564 75.631 38.926 1.00 14.14 118 ILE A O 1
ATOM 989 N N . ALA A 1 126 ? 8.519 75.014 40.820 1.00 14.42 119 ALA A N 1
ATOM 990 C CA . ALA A 1 126 ? 7.998 73.765 40.274 1.00 13.65 119 ALA A CA 1
ATOM 991 C C . ALA A 1 126 ? 6.546 73.719 40.713 1.00 12.21 119 ALA A C 1
ATOM 992 O O . ALA A 1 126 ? 6.250 73.965 41.881 1.00 13.36 119 ALA A O 1
ATOM 994 N N . VAL A 1 127 ? 5.638 73.422 39.787 1.00 12.40 120 VAL A N 1
ATOM 995 C CA . VAL A 1 127 ? 4.223 73.348 40.132 1.00 11.22 120 VAL A CA 1
ATOM 996 C C . VAL A 1 127 ? 3.693 71.974 39.743 1.00 11.91 120 VAL A C 1
ATOM 997 O O . VAL A 1 127 ? 3.929 71.503 38.626 1.00 11.62 120 VAL A O 1
ATOM 1001 N N . ILE A 1 128 ? 3.007 71.327 40.679 1.00 11.37 121 ILE A N 1
ATOM 1002 C CA . ILE A 1 128 ? 2.404 70.035 40.388 1.00 12.84 121 ILE A CA 1
ATOM 1003 C C . ILE A 1 128 ? 0.936 70.304 40.226 1.00 12.06 121 ILE A C 1
ATOM 1004 O O . ILE A 1 128 ? 0.315 70.910 41.093 1.00 11.62 121 ILE A O 1
ATOM 1009 N N . GLY A 1 129 ? 0.383 69.877 39.102 1.00 12.49 122 GLY A N 1
ATOM 1010 C CA . GLY A 1 129 ? -1.032 70.074 38.871 1.00 13.98 122 GLY A CA 1
ATOM 1011 C C . GLY A 1 129 ? -1.809 68.774 39.055 1.00 13.98 122 GLY A C 1
ATOM 1012 O O . GLY A 1 129 ? -1.333 67.704 38.682 1.00 14.63 122 GLY A O 1
ATOM 1013 N N . VAL A 1 130 ? -2.996 68.879 39.637 1.00 13.01 123 VAL A N 1
ATOM 1014 C CA . VAL A 1 130 ? -3.866 67.733 39.866 1.00 13.42 123 VAL A CA 1
ATOM 1015 C C . VAL A 1 130 ? -5.269 68.055 39.323 1.00 12.66 123 VAL A C 1
ATOM 1016 O O . VAL A 1 130 ? -5.873 69.069 39.712 1.00 13.41 123 VAL A O 1
ATOM 1020 N N . PHE A 1 131 ? -5.776 67.203 38.423 1.00 13.84 124 PHE A N 1
ATOM 1021 C CA . PHE A 1 131 ? -7.119 67.383 37.852 1.00 13.31 124 PHE A CA 1
ATOM 1022 C C . PHE A 1 131 ? -8.161 66.748 38.753 1.00 14.76 124 PHE A C 1
ATOM 1023 O O . PHE A 1 131 ? -7.901 65.719 39.372 1.00 13.19 124 PHE A O 1
ATOM 1031 N N . PHE A 1 132 ? -9.342 67.358 38.821 1.00 14.76 125 PHE A N 1
ATOM 1032 C CA . PHE A 1 132 ? -10.432 66.789 39.603 1.00 16.08 125 PHE A CA 1
ATOM 1033 C C . PHE A 1 132 ? -11.621 66.615 38.667 1.00 16.64 125 PHE A C 1
ATOM 1034 O O . PHE A 1 132 ? -11.952 67.529 37.912 1.00 18.15 125 PHE A O 1
ATOM 1042 N N . LYS A 1 133 ? -12.244 65.444 38.686 1.00 18.20 126 LYS A N 1
ATOM 1043 C CA . LYS A 1 133 ? -13.448 65.237 37.882 1.00 20.26 126 LYS A CA 1
ATOM 1044 C C . LYS A 1 133 ? -14.579 65.104 38.898 1.00 20.83 126 LYS A C 1
ATOM 1045 O O . LYS A 1 133 ? -14.332 64.831 40.064 1.00 21.97 126 LYS A O 1
ATOM 1051 N N . GLU A 1 134 ? -15.810 65.314 38.467 1.00 22.38 127 GLU A N 1
ATOM 1052 C CA . GLU A 1 134 ? -16.944 65.212 39.362 1.00 24.16 127 GLU A CA 1
ATOM 1053 C C . GLU A 1 134 ? -17.113 63.759 39.803 1.00 25.27 127 GLU A C 1
ATOM 1054 O O . GLU A 1 134 ? -16.915 62.833 39.022 1.00 25.58 127 GLU A O 1
ATOM 1060 N N . GLY A 1 135 ? -17.451 63.549 41.067 1.00 25.21 128 GLY A N 1
ATOM 1061 C CA . GLY A 1 135 ? -17.632 62.194 41.551 1.00 24.47 128 GLY A CA 1
ATOM 1062 C C . GLY A 1 135 ? -17.696 62.194 43.061 1.00 24.00 128 GLY A C 1
ATOM 1063 O O . GLY A 1 135 ? -18.193 63.139 43.657 1.00 23.68 128 GLY A O 1
ATOM 1064 N N . LYS A 1 136 ? -17.171 61.143 43.677 1.00 25.53 129 LYS A N 1
ATOM 1065 C CA . LYS A 1 136 ? -17.165 61.032 45.127 1.00 26.36 129 LYS A CA 1
ATOM 1066 C C . LYS A 1 136 ? -16.520 62.279 45.732 1.00 27.14 129 LYS A C 1
ATOM 1067 O O . LYS A 1 136 ? -15.485 62.764 45.253 1.00 26.67 129 LYS A O 1
ATOM 1073 N N . ALA A 1 137 ? -17.129 62.800 46.790 1.00 25.48 130 ALA A N 1
ATOM 1074 C CA . ALA A 1 137 ? -16.605 63.997 47.430 1.00 24.24 130 ALA A CA 1
ATOM 1075 C C . ALA A 1 137 ? -15.236 63.744 48.043 1.00 23.77 130 ALA A C 1
ATOM 1076 O O . ALA A 1 137 ? -14.935 62.647 48.499 1.00 22.82 130 ALA A O 1
ATOM 1078 N N . ASN A 1 138 ? -14.391 64.764 48.023 1.00 23.22 131 ASN A N 1
ATOM 1079 C CA . ASN A 1 138 ? -13.067 64.647 48.615 1.00 23.69 131 ASN A CA 1
ATOM 1080 C C . ASN A 1 138 ? -13.146 65.278 50.015 1.00 25.86 131 ASN A C 1
ATOM 1081 O O . ASN A 1 138 ? -13.497 66.447 50.154 1.00 27.16 131 ASN A O 1
ATOM 1086 N N . PRO A 1 139 ? -12.817 64.516 51.066 1.00 27.30 132 PRO A N 1
ATOM 1087 C CA . PRO A 1 139 ? -12.863 65.018 52.447 1.00 29.41 132 PRO A CA 1
ATOM 1088 C C . PRO A 1 139 ? -12.124 66.343 52.660 1.00 29.95 132 PRO A C 1
ATOM 1089 O O . PRO A 1 139 ? -12.701 67.332 53.145 1.00 32.33 132 PRO A O 1
ATOM 1093 N N . GLU A 1 140 ? -10.853 66.363 52.275 1.00 27.29 133 GLU A N 1
ATOM 1094 C CA . GLU A 1 140 ? -10.007 67.547 52.440 1.00 24.92 133 GLU A CA 1
ATOM 1095 C C . GLU A 1 140 ? -10.532 68.828 51.799 1.00 25.47 133 GLU A C 1
ATOM 1096 O O . GLU A 1 140 ? -10.365 69.925 52.344 1.00 25.52 133 GLU A O 1
ATOM 1102 N N . LEU A 1 141 ? -11.142 68.701 50.631 1.00 23.74 134 LEU A N 1
ATOM 1103 C CA . LEU A 1 141 ? -11.662 69.868 49.926 1.00 23.88 134 LEU A CA 1
ATOM 1104 C C . LEU A 1 141 ? -12.661 70.687 50.748 1.00 23.96 134 LEU A C 1
ATOM 1105 O O . LEU A 1 141 ? -12.668 71.922 50.664 1.00 21.63 134 LEU A O 1
ATOM 1110 N N . ASP A 1 142 ? -13.503 70.017 51.537 1.00 22.79 135 ASP A N 1
ATOM 1111 C CA . ASP A 1 142 ? -14.446 70.763 52.360 1.00 23.38 135 ASP A CA 1
ATOM 1112 C C . ASP A 1 142 ? -13.702 71.643 53.353 1.00 22.91 135 ASP A C 1
ATOM 1113 O O . ASP A 1 142 ? -14.114 72.778 53.598 1.00 23.47 135 ASP A O 1
ATOM 1118 N N . LYS A 1 143 ? -12.603 71.131 53.905 1.00 21.65 136 LYS A N 1
ATOM 1119 C CA . LYS A 1 143 ? -11.826 71.878 54.880 1.00 20.96 136 LYS A CA 1
ATOM 1120 C C . LYS A 1 143 ? -11.384 73.203 54.291 1.00 21.56 136 LYS A C 1
ATOM 1121 O O . LYS A 1 143 ? -11.362 74.226 54.972 1.00 21.95 136 LYS A O 1
ATOM 1127 N N . VAL A 1 144 ? -11.036 73.182 53.015 1.00 20.59 137 VAL A N 1
ATOM 1128 C CA . VAL A 1 144 ? -10.577 74.382 52.349 1.00 20.32 137 VAL A CA 1
ATOM 1129 C C . VAL A 1 144 ? -11.715 75.306 51.932 1.00 20.49 137 VAL A C 1
ATOM 1130 O O . VAL A 1 144 ? -11.799 76.442 52.391 1.00 20.87 137 VAL A O 1
ATOM 1134 N N . PHE A 1 145 ? -12.590 74.809 51.066 1.00 19.92 138 PHE A N 1
ATOM 1135 C CA . PHE A 1 145 ? -13.702 75.603 50.555 1.00 19.51 138 PHE A CA 1
ATOM 1136 C C . PHE A 1 145 ? -14.713 76.106 51.595 1.00 19.85 138 PHE A C 1
ATOM 1137 O O . PHE A 1 145 ? -15.198 77.216 51.460 1.00 19.65 138 PHE A O 1
ATOM 1145 N N . LYS A 1 146 ? -15.037 75.309 52.607 1.00 21.01 139 LYS A N 1
ATOM 1146 C CA . LYS A 1 146 ? -16.007 75.734 53.608 1.00 23.27 139 LYS A CA 1
ATOM 1147 C C . LYS A 1 146 ? -15.420 76.684 54.624 1.00 25.01 139 LYS A C 1
ATOM 1148 O O . LYS A 1 146 ? -16.155 77.365 55.320 1.00 25.42 139 LYS A O 1
ATOM 1154 N N . ASN A 1 147 ? -14.094 76.753 54.697 1.00 26.11 140 ASN A N 1
ATOM 1155 C CA . ASN A 1 147 ? -13.447 77.644 55.650 1.00 26.18 140 ASN A CA 1
ATOM 1156 C C . ASN A 1 147 ? -12.814 78.851 54.988 1.00 26.47 140 ASN A C 1
ATOM 1157 O O . ASN A 1 147 ? -12.196 79.664 55.657 1.00 26.20 140 ASN A O 1
ATOM 1162 N N . ALA A 1 148 ? -12.979 78.966 53.676 1.00 26.25 141 ALA A N 1
ATOM 1163 C CA . ALA A 1 148 ? -12.436 80.108 52.954 1.00 25.70 141 ALA A CA 1
ATOM 1164 C C . ALA A 1 148 ? -13.399 81.295 53.075 1.00 26.39 141 ALA A C 1
ATOM 1165 O O . ALA A 1 148 ? -14.609 81.140 52.962 1.00 27.76 141 ALA A O 1
ATOM 1167 N N . LEU A 1 149 ? -12.854 82.478 53.323 1.00 26.55 142 LEU A N 1
ATOM 1168 C CA . LEU A 1 149 ? -13.669 83.672 53.407 1.00 27.01 142 LEU A CA 1
ATOM 1169 C C . LEU A 1 149 ? -14.286 83.931 52.030 1.00 27.94 142 LEU A C 1
ATOM 1170 O O . LEU A 1 149 ? -13.649 83.657 51.007 1.00 27.12 142 LEU A O 1
ATOM 1175 N N . LYS A 1 150 ? -15.504 84.476 52.012 1.00 28.60 143 LYS A N 1
ATOM 1176 C CA . LYS A 1 150 ? -16.222 84.762 50.771 1.00 30.77 143 LYS A CA 1
ATOM 1177 C C . LYS A 1 150 ? -15.735 86.055 50.138 1.00 30.63 143 LYS A C 1
ATOM 1178 O O . LYS A 1 150 ? -16.045 86.349 48.990 1.00 31.27 143 LYS A O 1
ATOM 1184 N N . GLU A 1 151 ? -14.987 86.834 50.905 1.00 31.15 144 GLU A N 1
ATOM 1185 C CA . GLU A 1 151 ? -14.429 88.093 50.423 1.00 31.29 144 GLU A CA 1
ATOM 1186 C C . GLU A 1 151 ? -12.912 87.973 50.555 1.00 29.91 144 GLU A C 1
ATOM 1187 O O . GLU A 1 151 ? -12.424 87.082 51.242 1.00 28.89 144 GLU A O 1
ATOM 1193 N N . GLU A 1 152 ? -12.166 88.857 49.908 1.00 28.67 145 GLU A N 1
ATOM 1194 C CA . GLU A 1 152 ? -10.720 88.799 50.012 1.00 29.11 145 GLU A CA 1
ATOM 1195 C C . GLU A 1 152 ? -10.281 88.865 51.464 1.00 28.91 145 GLU A C 1
ATOM 1196 O O . GLU A 1 152 ? -10.792 89.668 52.250 1.00 28.64 145 GLU A O 1
ATOM 1202 N N . GLY A 1 153 ? -9.339 87.998 51.814 1.00 28.33 146 GLY A N 1
ATOM 1203 C CA . GLY A 1 153 ? -8.828 87.951 53.167 1.00 28.75 146 GLY A CA 1
ATOM 1204 C C . GLY A 1 153 ? -8.258 86.579 53.486 1.00 29.15 146 GLY A C 1
ATOM 1205 O O . GLY A 1 153 ? -8.486 85.615 52.753 1.00 28.48 146 GLY A O 1
ATOM 1206 N N A SER A 1 154 ? -7.548 86.484 54.598 0.50 30.28 147 SER A N 1
ATOM 1207 N N B SER A 1 154 ? -7.486 86.499 54.570 0.50 29.54 147 SER A N 1
ATOM 1208 C CA A SER A 1 154 ? -6.980 85.213 55.004 0.50 31.18 147 SER A CA 1
ATOM 1209 C CA B SER A 1 154 ? -6.843 85.255 55.018 0.50 29.39 147 SER A CA 1
ATOM 1210 C C A SER A 1 154 ? -7.597 84.787 56.321 0.50 31.56 147 SER A C 1
ATOM 1211 C C B SER A 1 154 ? -7.399 84.824 56.380 0.50 30.17 147 SER A C 1
ATOM 1212 O O A SER A 1 154 ? -8.179 85.594 57.049 0.50 32.56 147 SER A O 1
ATOM 1213 O O B SER A 1 154 ? -7.749 85.678 57.198 0.50 29.99 147 SER A O 1
ATOM 1218 N N . LYS A 1 155 ? -7.449 83.510 56.622 1.00 30.92 148 LYS A N 1
ATOM 1219 C CA . LYS A 1 155 ? -7.986 82.937 57.849 1.00 31.73 148 LYS A CA 1
ATOM 1220 C C . LYS A 1 155 ? -7.167 81.674 58.131 1.00 30.90 148 LYS A C 1
ATOM 1221 O O . LYS A 1 155 ? -6.789 80.955 57.204 1.00 28.87 148 LYS A O 1
ATOM 1227 N N . VAL A 1 156 ? -6.890 81.417 59.406 1.00 30.33 149 VAL A N 1
ATOM 1228 C CA . VAL A 1 156 ? -6.148 80.222 59.793 1.00 29.57 149 VAL A CA 1
ATOM 1229 C C . VAL A 1 156 ? -7.155 79.108 60.031 1.00 29.48 149 VAL A C 1
ATOM 1230 O O . VAL A 1 156 ? -8.129 79.287 60.759 1.00 29.25 149 VAL A O 1
ATOM 1234 N N . PHE A 1 157 ? -6.938 77.973 59.379 1.00 29.12 150 PHE A N 1
ATOM 1235 C CA . PHE A 1 157 ? -7.823 76.829 59.532 1.00 29.16 150 PHE A CA 1
ATOM 1236 C C . PHE A 1 157 ? -7.485 76.116 60.832 1.00 30.04 150 PHE A C 1
ATOM 1237 O O . PHE A 1 157 ? -6.347 75.717 61.047 1.00 30.83 150 PHE A O 1
ATOM 1245 N N . ASP A 1 158 ? -8.473 75.970 61.704 1.00 31.43 151 ASP A N 1
ATOM 1246 C CA . ASP A 1 158 ? -8.270 75.280 62.965 1.00 32.30 151 ASP A CA 1
ATOM 1247 C C . ASP A 1 158 ? -8.385 73.777 62.725 1.00 31.15 151 ASP A C 1
ATOM 1248 O O . ASP A 1 158 ? -9.442 73.181 62.943 1.00 32.26 151 ASP A O 1
ATOM 1253 N N . GLY A 1 159 ? -7.298 73.178 62.257 1.00 30.05 152 GLY A N 1
ATOM 1254 C CA . GLY A 1 159 ? -7.280 71.751 61.991 1.00 28.22 152 GLY A CA 1
ATOM 1255 C C . GLY A 1 159 ? -6.098 71.424 61.093 1.00 27.32 152 GLY A C 1
ATOM 1256 O O . GLY A 1 159 ? -5.176 72.221 60.956 1.00 26.00 152 GLY A O 1
ATOM 1257 N N . SER A 1 160 ? -6.114 70.253 60.474 1.00 27.13 153 SER A N 1
ATOM 1258 C CA . SER A 1 160 ? -5.020 69.884 59.599 1.00 27.06 153 SER A CA 1
ATOM 1259 C C . SER A 1 160 ? -5.580 69.353 58.293 1.00 25.92 153 SER A C 1
ATOM 1260 O O . SER A 1 160 ? -6.717 68.884 58.239 1.00 25.67 153 SER A O 1
ATOM 1263 N N . ILE A 1 161 ? -4.780 69.451 57.238 1.00 23.42 154 ILE A N 1
ATOM 1264 C CA . ILE A 1 161 ? -5.189 68.975 55.940 1.00 23.28 154 ILE A CA 1
ATOM 1265 C C . ILE A 1 161 ? -4.232 67.911 55.442 1.00 23.18 154 ILE A C 1
ATOM 1266 O O . ILE A 1 161 ? -3.027 68.121 55.409 1.00 24.88 154 ILE A O 1
ATOM 1271 N N . ASN A 1 162 ? -4.770 66.755 55.076 1.00 22.33 155 ASN A N 1
ATOM 1272 C CA . ASN A 1 162 ? -3.933 65.680 54.567 1.00 22.64 155 ASN A CA 1
ATOM 1273 C C . ASN A 1 162 ? -3.757 65.909 53.066 1.00 22.05 155 ASN A C 1
ATOM 1274 O O . ASN A 1 162 ? -4.589 65.490 52.255 1.00 21.34 155 ASN A O 1
ATOM 1279 N N . ILE A 1 163 ? -2.678 66.590 52.698 1.00 20.14 156 ILE A N 1
ATOM 1280 C CA . ILE A 1 163 ? -2.441 66.879 51.299 1.00 18.80 156 ILE A CA 1
ATOM 1281 C C . ILE A 1 163 ? -2.346 65.627 50.424 1.00 19.13 156 ILE A C 1
ATOM 1282 O O . ILE A 1 163 ? -2.762 65.649 49.274 1.00 20.13 156 ILE A O 1
ATOM 1287 N N . ASN A 1 164 ? -1.830 64.528 50.964 1.00 18.94 157 ASN A N 1
ATOM 1288 C CA . ASN A 1 164 ? -1.733 63.306 50.174 1.00 21.39 157 ASN A CA 1
ATOM 1289 C C . ASN A 1 164 ? -3.119 62.865 49.691 1.00 19.73 157 ASN A C 1
ATOM 1290 O O . ASN A 1 164 ? -3.241 62.219 48.657 1.00 19.96 157 ASN A O 1
ATOM 1295 N N . ALA A 1 165 ? -4.153 63.197 50.458 1.00 18.65 158 ALA A N 1
ATOM 1296 C CA . ALA A 1 165 ? -5.523 62.861 50.082 1.00 19.09 158 ALA A CA 1
ATOM 1297 C C . ALA A 1 165 ? -6.018 63.762 48.948 1.00 18.48 158 ALA A C 1
ATOM 1298 O O . ALA A 1 165 ? -7.141 63.612 48.469 1.00 19.21 158 ALA A O 1
ATOM 1300 N N . LEU A 1 166 ? -5.197 64.720 48.539 1.00 18.05 159 LEU A N 1
ATOM 1301 C CA . LEU A 1 166 ? -5.558 65.596 47.431 1.00 17.82 159 LEU A CA 1
ATOM 1302 C C . LEU A 1 166 ? -4.760 65.187 46.187 1.00 18.80 159 LEU A C 1
ATOM 1303 O O . LEU A 1 166 ? -4.702 65.923 45.200 1.00 17.53 159 LEU A O 1
ATOM 1308 N N . LEU A 1 167 ? -4.160 63.998 46.249 1.00 20.11 160 LEU A N 1
ATOM 1309 C CA . LEU A 1 167 ? -3.367 63.448 45.152 1.00 20.86 160 LEU A CA 1
ATOM 1310 C C . LEU A 1 167 ? -3.820 62.048 44.767 1.00 21.49 160 LEU A C 1
ATOM 1311 O O . LEU A 1 167 ? -4.307 61.294 45.611 1.00 22.16 160 LEU A O 1
ATOM 1316 N N . PRO A 1 168 ? -3.667 61.681 43.485 1.00 20.62 161 PRO A N 1
ATOM 1317 C CA . PRO A 1 168 ? -4.067 60.343 43.047 1.00 21.00 161 PRO A CA 1
ATOM 1318 C C . PRO A 1 168 ? -3.035 59.324 43.553 1.00 21.68 161 PRO A C 1
ATOM 1319 O O . PRO A 1 168 ? -1.869 59.641 43.737 1.00 19.60 161 PRO A O 1
ATOM 1323 N N . PRO A 1 169 ? -3.459 58.075 43.771 1.00 23.35 162 PRO A N 1
ATOM 1324 C CA . PRO A 1 169 ? -2.553 57.031 44.250 1.00 22.94 162 PRO A CA 1
ATOM 1325 C C . PRO A 1 169 ? -1.379 56.808 43.303 1.00 22.67 162 PRO A C 1
ATOM 1326 O O . PRO A 1 169 ? -0.226 56.740 43.727 1.00 22.77 162 PRO A O 1
ATOM 1330 N N . VAL A 1 170 ? -1.676 56.680 42.017 1.00 22.92 163 VAL A N 1
ATOM 1331 C CA . VAL A 1 170 ? -0.627 56.472 41.027 1.00 22.46 163 VAL A CA 1
ATOM 1332 C C . VAL A 1 170 ? -0.175 57.836 40.546 1.00 21.69 163 VAL A C 1
ATOM 1333 O O . VAL A 1 170 ? -0.989 58.669 40.153 1.00 21.64 163 VAL A O 1
ATOM 1337 N N . LYS A 1 171 ? 1.125 58.066 40.571 1.00 21.24 164 LYS A N 1
ATOM 1338 C CA . LYS A 1 171 ? 1.629 59.370 40.200 1.00 21.44 164 LYS A CA 1
ATOM 1339 C C . LYS A 1 171 ? 2.374 59.522 38.886 1.00 20.04 164 LYS A C 1
ATOM 1340 O O . LYS A 1 171 ? 3.407 60.195 38.826 1.00 19.42 164 LYS A O 1
ATOM 1346 N N . ASN A 1 172 ? 1.839 58.897 37.842 1.00 19.65 165 ASN A N 1
ATOM 1347 C CA . ASN A 1 172 ? 2.405 59.027 36.512 1.00 20.50 165 ASN A CA 1
ATOM 1348 C C . ASN A 1 172 ? 2.086 60.486 36.170 1.00 18.71 165 ASN A C 1
ATOM 1349 O O . ASN A 1 172 ? 1.081 61.038 36.643 1.00 17.93 165 ASN A O 1
ATOM 1354 N N . TYR A 1 173 ? 2.908 61.099 35.339 1.00 15.34 166 TYR A N 1
ATOM 1355 C CA . TYR A 1 173 ? 2.697 62.498 35.058 1.00 16.08 166 TYR A CA 1
ATOM 1356 C C . TYR A 1 173 ? 3.204 62.990 33.723 1.00 15.41 166 TYR A C 1
ATOM 1357 O O . TYR A 1 173 ? 3.918 62.283 33.021 1.00 15.45 166 TYR A O 1
ATOM 1366 N N . TYR A 1 174 ? 2.806 64.214 33.380 1.00 14.40 167 TYR A N 1
ATOM 1367 C CA . TYR A 1 174 ? 3.272 64.883 32.168 1.00 12.69 167 TYR A CA 1
ATOM 1368 C C . TYR A 1 174 ? 4.212 65.979 32.687 1.00 14.24 167 TYR A C 1
ATOM 1369 O O . TYR A 1 174 ? 4.013 66.508 33.787 1.00 14.17 167 TYR A O 1
ATOM 1378 N N . THR A 1 175 ? 5.240 66.334 31.925 1.00 13.59 168 THR A N 1
ATOM 1379 C CA . THR A 1 175 ? 6.107 67.428 32.364 1.00 12.20 168 THR A CA 1
ATOM 1380 C C . THR A 1 175 ? 6.573 68.240 31.161 1.00 12.18 168 THR A C 1
ATOM 1381 O O . THR A 1 175 ? 6.774 67.693 30.070 1.00 11.88 168 THR A O 1
ATOM 1385 N N . TYR A 1 176 ? 6.694 69.555 31.353 1.00 11.48 169 TYR A N 1
ATOM 1386 C CA . TYR A 1 176 ? 7.159 70.436 30.301 1.00 10.66 169 TYR A CA 1
ATOM 1387 C C . TYR A 1 176 ? 7.673 71.711 30.944 1.00 11.07 169 TYR A C 1
ATOM 1388 O O . TYR A 1 176 ? 7.432 71.956 32.122 1.00 12.23 169 TYR A O 1
ATOM 1397 N N . SER A 1 177 ? 8.400 72.512 30.181 1.00 12.18 170 SER A N 1
ATOM 1398 C CA . SER A 1 177 ? 8.938 73.757 30.700 1.00 11.79 170 SER A CA 1
ATOM 1399 C C . SER A 1 177 ? 7.903 74.848 30.403 1.00 12.20 170 SER A C 1
ATOM 1400 O O . SER A 1 177 ? 7.500 75.034 29.251 1.00 11.78 170 SER A O 1
ATOM 1403 N N . GLY A 1 178 ? 7.487 75.571 31.438 1.00 10.50 171 GLY A N 1
ATOM 1404 C CA . GLY A 1 178 ? 6.487 76.597 31.241 1.00 10.82 171 GLY A CA 1
ATOM 1405 C C . GLY A 1 178 ? 6.604 77.847 32.093 1.00 11.88 171 GLY A C 1
ATOM 1406 O O . GLY A 1 178 ? 7.706 78.319 32.382 1.00 12.60 171 GLY A O 1
ATOM 1407 N N . SER A 1 179 ? 5.459 78.357 32.539 1.00 11.44 172 SER A N 1
ATOM 1408 C CA . SER A 1 179 ? 5.432 79.598 33.295 1.00 12.07 172 SER A CA 1
ATOM 1409 C C . SER A 1 179 ? 4.380 79.627 34.382 1.00 12.90 172 SER A C 1
ATOM 1410 O O . SER A 1 179 ? 3.591 78.677 34.559 1.00 14.12 172 SER A O 1
ATOM 1413 N N . LEU A 1 180 ? 4.367 80.732 35.118 1.00 11.05 173 LEU A N 1
ATOM 1414 C CA . LEU A 1 180 ? 3.323 80.927 36.119 1.00 12.50 173 LEU A CA 1
ATOM 1415 C C . LEU A 1 180 ? 2.118 81.280 35.237 1.00 11.39 173 LEU A C 1
ATOM 1416 O O . LEU A 1 180 ? 2.298 81.842 34.158 1.00 10.57 173 LEU A O 1
ATOM 1421 N N . THR A 1 181 ? 0.907 80.927 35.661 1.00 12.77 174 THR A N 1
ATOM 1422 C CA . THR A 1 181 ? -0.265 81.244 34.845 1.00 12.89 174 THR A CA 1
ATOM 1423 C C . THR A 1 181 ? -0.982 82.541 35.210 1.00 14.58 174 THR A C 1
ATOM 1424 O O . THR A 1 181 ? -2.062 82.803 34.696 1.00 15.22 174 THR A O 1
ATOM 1428 N N . THR A 1 182 ? -0.388 83.346 36.089 1.00 15.20 175 THR A N 1
ATOM 1429 C CA . THR A 1 182 ? -0.954 84.655 36.452 1.00 16.69 175 THR A CA 1
ATOM 1430 C C . THR A 1 182 ? 0.251 85.600 36.432 1.00 16.96 175 THR A C 1
ATOM 1431 O O . THR A 1 182 ? 1.385 85.164 36.652 1.00 16.25 175 THR A O 1
ATOM 1435 N N . PRO A 1 183 ? 0.022 86.902 36.176 1.00 16.27 176 PRO A N 1
ATOM 1436 C CA . PRO A 1 183 ? 1.114 87.880 36.128 1.00 16.68 176 PRO A CA 1
ATOM 1437 C C . PRO A 1 183 ? 2.017 87.720 37.340 1.00 17.55 176 PRO A C 1
ATOM 1438 O O . PRO A 1 183 ? 1.528 87.471 38.434 1.00 18.88 176 PRO A O 1
ATOM 1442 N N . PRO A 1 184 ? 3.337 87.903 37.176 1.00 17.91 177 PRO A N 1
ATOM 1443 C CA . PRO A 1 184 ? 4.051 88.262 35.945 1.00 16.98 177 PRO A CA 1
ATOM 1444 C C . PRO A 1 184 ? 4.297 87.169 34.887 1.00 17.48 177 PRO A C 1
ATOM 1445 O O . PRO A 1 184 ? 4.997 87.408 33.900 1.00 17.98 177 PRO A O 1
ATOM 1449 N N . CYS A 1 185 ? 3.733 85.979 35.082 1.00 16.25 178 CYS A N 1
ATOM 1450 C CA . CYS A 1 185 ? 3.887 84.905 34.097 1.00 15.45 178 CYS A CA 1
ATOM 1451 C C . CYS A 1 185 ? 5.337 84.482 33.851 1.00 13.74 178 CYS A C 1
ATOM 1452 O O . CYS A 1 185 ? 5.696 84.093 32.745 1.00 12.81 178 CYS A O 1
ATOM 1455 N N . THR A 1 186 ? 6.152 84.533 34.893 1.00 13.80 179 THR A N 1
ATOM 1456 C CA . THR A 1 186 ? 7.553 84.177 34.817 1.00 13.73 179 THR A CA 1
ATOM 1457 C C . THR A 1 186 ? 7.753 82.785 34.224 1.00 13.21 179 THR A C 1
ATOM 1458 O O . THR A 1 186 ? 7.025 81.853 34.576 1.00 11.25 179 THR A O 1
ATOM 1462 N N . GLU A 1 187 ? 8.741 82.646 33.346 1.00 11.29 180 GLU A N 1
ATOM 1463 C CA . GLU A 1 187 ? 9.015 81.362 32.739 1.00 12.17 180 GLU A CA 1
ATOM 1464 C C . GLU A 1 187 ? 10.090 80.615 33.512 1.00 13.37 180 GLU A C 1
ATOM 1465 O O . GLU A 1 187 ? 10.481 81.038 34.599 1.00 13.41 180 GLU A O 1
ATOM 1471 N N . GLY A 1 188 ? 10.572 79.509 32.955 1.00 12.97 181 GLY A N 1
ATOM 1472 C CA . GLY A 1 188 ? 11.556 78.722 33.671 1.00 12.94 181 GLY A CA 1
ATOM 1473 C C . GLY A 1 188 ? 10.861 77.901 34.745 1.00 12.87 181 GLY A C 1
ATOM 1474 O O . GLY A 1 188 ? 11.506 77.364 35.647 1.00 13.38 181 GLY A O 1
ATOM 1475 N N . VAL A 1 189 ? 9.539 77.799 34.666 1.00 13.47 182 VAL A N 1
ATOM 1476 C CA . VAL A 1 189 ? 8.797 77.009 35.649 1.00 11.88 182 VAL A CA 1
ATOM 1477 C C . VAL A 1 189 ? 8.769 75.533 35.251 1.00 13.07 182 VAL A C 1
ATOM 1478 O O . VAL A 1 189 ? 8.567 75.209 34.075 1.00 12.59 182 VAL A O 1
ATOM 1482 N N . LEU A 1 190 ? 9.006 74.646 36.217 1.00 11.24 183 LEU A N 1
ATOM 1483 C CA . LEU A 1 190 ? 8.936 73.208 35.953 1.00 11.51 183 LEU A CA 1
ATOM 1484 C C . LEU A 1 190 ? 7.500 72.740 36.257 1.00 12.04 183 LEU A C 1
ATOM 1485 O O . LEU A 1 190 ? 7.042 72.774 37.416 1.00 12.16 183 LEU A O 1
ATOM 1490 N N . TRP A 1 191 ? 6.786 72.324 35.211 1.00 11.00 184 TRP A N 1
ATOM 1491 C CA . TRP A 1 191 ? 5.443 71.826 35.377 1.00 11.27 184 TRP A CA 1
ATOM 1492 C C . TRP A 1 191 ? 5.416 70.291 35.417 1.00 12.04 184 TRP A C 1
ATOM 1493 O O . TRP A 1 191 ? 6.086 69.617 34.631 1.00 12.26 184 TRP A O 1
ATOM 1504 N N . ILE A 1 192 ? 4.619 69.768 36.334 1.00 12.54 185 ILE A N 1
ATOM 1505 C CA . ILE A 1 192 ? 4.427 68.324 36.527 1.00 13.31 185 ILE A CA 1
ATOM 1506 C C . ILE A 1 192 ? 2.903 68.180 36.691 1.00 12.31 185 ILE A C 1
ATOM 1507 O O . ILE A 1 192 ? 2.350 68.573 37.714 1.00 14.30 185 ILE A O 1
ATOM 1512 N N . VAL A 1 193 ? 2.219 67.662 35.682 1.00 11.46 186 VAL A N 1
ATOM 1513 C CA . VAL A 1 193 ? 0.770 67.501 35.773 1.00 11.24 186 VAL A CA 1
ATOM 1514 C C . VAL A 1 193 ? 0.471 66.005 35.908 1.00 12.03 186 VAL A C 1
ATOM 1515 O O . VAL A 1 193 ? 0.770 65.217 34.995 1.00 11.66 186 VAL A O 1
ATOM 1519 N N . LEU A 1 194 ? -0.094 65.611 37.048 1.00 12.29 187 LEU A N 1
ATOM 1520 C CA . LEU A 1 194 ? -0.409 64.198 37.296 1.00 12.41 187 LEU A CA 1
ATOM 1521 C C . LEU A 1 194 ? -1.453 63.741 36.293 1.00 13.42 187 LEU A C 1
ATOM 1522 O O . LEU A 1 194 ? -2.484 64.400 36.089 1.00 13.08 187 LEU A O 1
ATOM 1527 N N . LYS A 1 195 ? -1.186 62.614 35.652 1.00 14.17 188 LYS A N 1
ATOM 1528 C CA . LYS A 1 195 ? -2.089 62.095 34.628 1.00 15.79 188 LYS A CA 1
ATOM 1529 C C . LYS A 1 195 ? -3.454 61.635 35.141 1.00 16.30 188 LYS A C 1
ATOM 1530 O O . LYS A 1 195 ? -4.457 61.793 34.461 1.00 16.38 188 LYS A O 1
ATOM 1536 N N . GLN A 1 196 ? -3.490 61.077 36.346 1.00 17.07 189 GLN A N 1
ATOM 1537 C CA . GLN A 1 196 ? -4.732 60.554 36.916 1.00 18.64 189 GLN A CA 1
ATOM 1538 C C . GLN A 1 196 ? -5.544 61.581 37.716 1.00 17.53 189 GLN A C 1
ATOM 1539 O O . GLN A 1 196 ? -5.088 62.086 38.733 1.00 16.27 189 GLN A O 1
ATOM 1545 N N . PRO A 1 197 ? -6.761 61.905 37.257 1.00 17.65 190 PRO A N 1
ATOM 1546 C CA . PRO A 1 197 ? -7.555 62.881 38.008 1.00 18.28 190 PRO A CA 1
ATOM 1547 C C . PRO A 1 197 ? -8.190 62.199 39.204 1.00 19.06 190 PRO A C 1
ATOM 1548 O O . PRO A 1 197 ? -8.327 60.976 39.214 1.00 18.85 190 PRO A O 1
ATOM 1552 N N . ILE A 1 198 ? -8.506 62.961 40.245 1.00 18.60 191 ILE A N 1
ATOM 1553 C CA . ILE A 1 198 ? -9.202 62.360 41.381 1.00 18.54 191 ILE A CA 1
ATOM 1554 C C . ILE A 1 198 ? -10.593 62.992 41.365 1.00 18.63 191 ILE A C 1
ATOM 1555 O O . ILE A 1 198 ? -10.939 63.683 40.404 1.00 17.62 191 ILE A O 1
ATOM 1560 N N . THR A 1 199 ? -11.402 62.761 42.392 1.00 18.62 192 THR A N 1
ATOM 1561 C CA . THR A 1 199 ? -12.741 63.317 42.359 1.00 17.93 192 THR A CA 1
ATOM 1562 C C . THR A 1 199 ? -13.058 64.380 43.405 1.00 18.36 192 THR A C 1
ATOM 1563 O O . THR A 1 199 ? -12.398 64.500 44.441 1.00 18.54 192 THR A O 1
ATOM 1567 N N . ALA A 1 200 ? -14.080 65.156 43.079 1.00 17.54 193 ALA A N 1
ATOM 1568 C CA . ALA A 1 200 ? -14.613 66.206 43.920 1.00 19.09 193 ALA A CA 1
ATOM 1569 C C . ALA A 1 200 ? -16.113 66.137 43.638 1.00 20.16 193 ALA A C 1
ATOM 1570 O O . ALA A 1 200 ? -16.518 65.838 42.506 1.00 19.89 193 ALA A O 1
ATOM 1572 N N . SER A 1 201 ? -16.945 66.410 44.643 1.00 20.38 194 SER A N 1
ATOM 1573 C CA . SER A 1 201 ? -18.384 66.363 44.423 1.00 21.23 194 SER A CA 1
ATOM 1574 C C . SER A 1 201 ? -18.828 67.608 43.672 1.00 22.42 194 SER A C 1
ATOM 1575 O O . SER A 1 201 ? -18.149 68.645 43.690 1.00 20.08 194 SER A O 1
ATOM 1578 N N . LYS A 1 202 ? -19.986 67.510 43.025 1.00 23.23 195 LYS A N 1
ATOM 1579 C CA . LYS A 1 202 ? -20.527 68.642 42.284 1.00 24.49 195 LYS A CA 1
ATOM 1580 C C . LYS A 1 202 ? -20.680 69.834 43.225 1.00 23.74 195 LYS A C 1
ATOM 1581 O O . LYS A 1 202 ? -20.420 70.972 42.851 1.00 25.17 195 LYS A O 1
ATOM 1587 N N . GLN A 1 203 ? -21.098 69.564 44.456 1.00 24.38 196 GLN A N 1
ATOM 1588 C CA . GLN A 1 203 ? -21.275 70.626 45.445 1.00 24.25 196 GLN A CA 1
ATOM 1589 C C . GLN A 1 203 ? -19.933 71.285 45.816 1.00 21.57 196 GLN A C 1
ATOM 1590 O O . GLN A 1 203 ? -19.847 72.506 45.959 1.00 20.58 196 GLN A O 1
ATOM 1596 N N . GLN A 1 204 ? -18.888 70.483 45.973 1.00 20.61 197 GLN A N 1
ATOM 1597 C CA . GLN A 1 204 ? -17.579 71.046 46.308 1.00 20.64 197 GLN A CA 1
ATOM 1598 C C . GLN A 1 204 ? -17.135 71.975 45.172 1.00 20.31 197 GLN A C 1
ATOM 1599 O O . GLN A 1 204 ? -16.735 73.111 45.414 1.00 21.16 197 GLN A O 1
ATOM 1605 N N . ILE A 1 205 ? -17.238 71.496 43.934 1.00 21.12 198 ILE A N 1
ATOM 1606 C CA . ILE A 1 205 ? -16.849 72.281 42.766 1.00 20.29 198 ILE A CA 1
ATOM 1607 C C . ILE A 1 205 ? -17.675 73.564 42.650 1.00 21.73 198 ILE A C 1
ATOM 1608 O O . ILE A 1 205 ? -17.135 74.651 42.407 1.00 22.47 198 ILE A O 1
ATOM 1613 N N . GLU A 1 206 ? -18.983 73.455 42.831 1.00 21.65 199 GLU A N 1
ATOM 1614 C CA . GLU A 1 206 ? -19.831 74.645 42.732 1.00 22.68 199 GLU A CA 1
ATOM 1615 C C . GLU A 1 206 ? -19.567 75.610 43.875 1.00 22.04 199 GLU A C 1
ATOM 1616 O O . GLU A 1 206 ? -19.663 76.830 43.705 1.00 22.00 199 GLU A O 1
ATOM 1622 N N . LEU A 1 207 ? -19.242 75.079 45.047 1.00 21.24 200 LEU A N 1
ATOM 1623 C CA . LEU A 1 207 ? -18.946 75.964 46.163 1.00 20.26 200 LEU A CA 1
ATOM 1624 C C . LEU A 1 207 ? -17.738 76.829 45.797 1.00 19.42 200 LEU A C 1
ATOM 1625 O O . LEU A 1 207 ? -17.777 78.057 45.934 1.00 18.63 200 LEU A O 1
ATOM 1630 N N . PHE A 1 208 ? -16.675 76.201 45.298 1.00 19.75 201 PHE A N 1
ATOM 1631 C CA . PHE A 1 208 ? -15.505 76.967 44.916 1.00 18.22 201 PHE A CA 1
ATOM 1632 C C . PHE A 1 208 ? -15.861 77.989 43.839 1.00 18.82 201 PHE A C 1
ATOM 1633 O O . PHE A 1 208 ? -15.482 79.157 43.932 1.00 18.15 201 PHE A O 1
ATOM 1641 N N . LYS A 1 209 ? -16.588 77.556 42.814 1.00 19.47 202 LYS A N 1
ATOM 1642 C CA . LYS A 1 209 ? -16.955 78.469 41.740 1.00 19.91 202 LYS A CA 1
ATOM 1643 C C . LYS A 1 209 ? -17.820 79.616 42.232 1.00 20.51 202 LYS A C 1
ATOM 1644 O O . LYS A 1 209 ? -17.654 80.746 41.780 1.00 19.49 202 LYS A O 1
ATOM 1650 N N . SER A 1 210 ? -18.728 79.341 43.166 1.00 21.76 203 SER A N 1
ATOM 1651 C CA . SER A 1 210 ? -19.599 80.403 43.665 1.00 23.47 203 SER A CA 1
ATOM 1652 C C . SER A 1 210 ? -18.798 81.414 44.481 1.00 24.00 203 SER A C 1
ATOM 1653 O O . SER A 1 210 ? -19.116 82.614 44.490 1.00 24.33 203 SER A O 1
ATOM 1656 N N . ILE A 1 211 ? -17.747 80.952 45.159 1.00 22.47 204 ILE A N 1
ATOM 1657 C CA . ILE A 1 211 ? -16.932 81.876 45.943 1.00 22.04 204 ILE A CA 1
ATOM 1658 C C . ILE A 1 211 ? -16.142 82.784 45.008 1.00 22.50 204 ILE A C 1
ATOM 1659 O O . ILE A 1 211 ? -16.032 83.985 45.243 1.00 22.34 204 ILE A O 1
ATOM 1664 N N . MET A 1 212 ? -15.607 82.204 43.933 1.00 22.96 205 MET A N 1
ATOM 1665 C CA . MET A 1 212 ? -14.829 82.963 42.949 1.00 23.10 205 MET A CA 1
ATOM 1666 C C . MET A 1 212 ? -15.686 83.908 42.121 1.00 24.28 205 MET A C 1
ATOM 1667 O O . MET A 1 212 ? -15.211 84.950 41.656 1.00 24.38 205 MET A O 1
ATOM 1672 N N . LYS A 1 213 ? -16.940 83.522 41.906 1.00 25.41 206 LYS A N 1
ATOM 1673 C CA . LYS A 1 213 ? -17.874 84.331 41.124 1.00 27.37 206 LYS A CA 1
ATOM 1674 C C . LYS A 1 213 ? -17.599 84.282 39.622 1.00 27.38 206 LYS A C 1
ATOM 1675 O O . LYS A 1 213 ? -18.423 84.722 38.831 1.00 29.49 206 LYS A O 1
ATOM 1681 N N . HIS A 1 214 ? -16.447 83.775 39.214 1.00 26.32 207 HIS A N 1
ATOM 1682 C CA . HIS A 1 214 ? -16.134 83.708 37.785 1.00 26.46 207 HIS A CA 1
ATOM 1683 C C . HIS A 1 214 ? -15.030 82.693 37.529 1.00 23.79 207 HIS A C 1
ATOM 1684 O O . HIS A 1 214 ? -14.316 82.289 38.451 1.00 22.24 207 HIS A O 1
ATOM 1691 N N . ASN A 1 215 ? -14.901 82.280 36.273 1.00 22.56 208 ASN A N 1
ATOM 1692 C CA . ASN A 1 215 ? -13.860 81.333 35.890 1.00 21.43 208 ASN A CA 1
ATOM 1693 C C . ASN A 1 215 ? -12.514 81.966 36.183 1.00 19.33 208 ASN A C 1
ATOM 1694 O O . ASN A 1 215 ? -12.319 83.153 35.922 1.00 18.19 208 ASN A O 1
ATOM 1699 N N . ASN A 1 216 ? -11.579 81.193 36.728 1.00 16.57 209 ASN A N 1
ATOM 1700 C CA . ASN A 1 216 ? -10.265 81.760 37.013 1.00 15.73 209 ASN A CA 1
ATOM 1701 C C . ASN A 1 216 ? -9.131 80.966 36.354 1.00 16.65 209 ASN A C 1
ATOM 1702 O O . ASN A 1 216 ? -8.041 80.793 36.928 1.00 15.42 209 ASN A O 1
ATOM 1707 N N . ASN A 1 217 ? -9.391 80.499 35.135 1.00 14.88 210 ASN A N 1
ATOM 1708 C CA . ASN A 1 217 ? -8.385 79.750 34.375 1.00 14.97 210 ASN A CA 1
ATOM 1709 C C . ASN A 1 217 ? -7.877 80.582 33.203 1.00 14.25 210 ASN A C 1
ATOM 1710 O O . ASN A 1 217 ? -8.656 81.188 32.468 1.00 13.42 210 ASN A O 1
ATOM 1715 N N . ARG A 1 218 ? -6.563 80.627 33.042 1.00 12.98 211 ARG A N 1
ATOM 1716 C CA . ARG A 1 218 ? -5.974 81.358 31.935 1.00 12.99 211 ARG A CA 1
ATOM 1717 C C . ARG A 1 218 ? -6.139 80.491 30.676 1.00 13.27 211 ARG A C 1
ATOM 1718 O O . ARG A 1 218 ? -6.085 79.263 30.748 1.00 11.05 211 ARG A O 1
ATOM 1726 N N . PRO A 1 219 ? -6.381 81.117 29.518 1.00 14.37 212 PRO A N 1
ATOM 1727 C CA . PRO A 1 219 ? -6.535 80.363 28.267 1.00 14.21 212 PRO A CA 1
ATOM 1728 C C . PRO A 1 219 ? -5.244 79.565 27.985 1.00 14.03 212 PRO A C 1
ATOM 1729 O O . PRO A 1 219 ? -4.141 79.992 28.365 1.00 12.47 212 PRO A O 1
ATOM 1733 N N . THR A 1 220 ? -5.365 78.417 27.325 1.00 13.51 213 THR A N 1
ATOM 1734 C CA . THR A 1 220 ? -4.164 77.652 27.008 1.00 14.48 213 THR A CA 1
ATOM 1735 C C . THR A 1 220 ? -3.307 78.457 26.028 1.00 15.36 213 THR A C 1
ATOM 1736 O O . THR A 1 220 ? -3.823 79.246 25.221 1.00 13.91 213 THR A O 1
ATOM 1740 N N . GLN A 1 221 ? -1.999 78.246 26.116 1.00 12.87 214 GLN A N 1
ATOM 1741 C CA . GLN A 1 221 ? -1.019 78.975 25.310 1.00 14.44 214 GLN A CA 1
ATOM 1742 C C . GLN A 1 221 ? -0.353 78.091 24.276 1.00 14.35 214 GLN A C 1
ATOM 1743 O O . GLN A 1 221 ? -0.334 76.874 24.421 1.00 14.80 214 GLN A O 1
ATOM 1749 N N . PRO A 1 222 ? 0.219 78.697 23.224 1.00 14.60 215 PRO A N 1
ATOM 1750 C CA . PRO A 1 222 ? 0.893 77.927 22.162 1.00 14.72 215 PRO A CA 1
ATOM 1751 C C . PRO A 1 222 ? 2.061 77.128 22.735 1.00 15.20 215 PRO A C 1
ATOM 1752 O O . PRO A 1 222 ? 2.873 77.654 23.493 1.00 14.24 215 PRO A O 1
ATOM 1756 N N . ILE A 1 223 ? 2.153 75.860 22.363 1.00 15.14 216 ILE A N 1
ATOM 1757 C CA . ILE A 1 223 ? 3.236 75.020 22.858 1.00 14.44 216 ILE A CA 1
ATOM 1758 C C . ILE A 1 223 ? 4.575 75.452 22.203 1.00 14.61 216 ILE A C 1
ATOM 1759 O O . ILE A 1 223 ? 5.665 75.256 22.770 1.00 13.08 216 ILE A O 1
ATOM 1764 N N . ASN A 1 224 ? 4.479 76.066 21.026 1.00 13.40 217 ASN A N 1
ATOM 1765 C CA . ASN A 1 224 ? 5.651 76.516 20.264 1.00 13.67 217 ASN A CA 1
ATOM 1766 C C . ASN A 1 224 ? 6.680 75.405 20.013 1.00 13.30 217 ASN A C 1
ATOM 1767 O O . ASN A 1 224 ? 6.310 74.355 19.500 1.00 12.67 217 ASN A O 1
ATOM 1772 N N . SER A 1 225 ? 7.949 75.588 20.374 1.00 13.64 218 SER A N 1
ATOM 1773 C CA . SER A 1 225 ? 8.939 74.528 20.084 1.00 13.32 218 SER A CA 1
ATOM 1774 C C . SER A 1 225 ? 9.146 73.482 21.191 1.00 12.83 218 SER A C 1
ATOM 1775 O O . SER A 1 225 ? 10.120 72.731 21.172 1.00 12.99 218 SER A O 1
ATOM 1778 N N . ARG A 1 226 ? 8.227 73.420 22.144 1.00 12.90 219 ARG A N 1
ATOM 1779 C CA . ARG A 1 226 ? 8.349 72.487 23.258 1.00 12.09 219 ARG A CA 1
ATOM 1780 C C . ARG A 1 226 ? 7.641 71.162 23.025 1.00 13.14 219 ARG A C 1
ATOM 1781 O O . ARG A 1 226 ? 6.636 71.105 22.317 1.00 12.27 219 ARG A O 1
ATOM 1789 N N . TYR A 1 227 ? 8.180 70.113 23.637 1.00 11.80 220 TYR A N 1
ATOM 1790 C CA . TYR A 1 227 ? 7.544 68.814 23.650 1.00 12.51 220 TYR A CA 1
ATOM 1791 C C . TYR A 1 227 ? 7.129 68.623 25.114 1.00 12.69 220 TYR A C 1
ATOM 1792 O O . TYR A 1 227 ? 7.709 69.237 26.029 1.00 10.71 220 TYR A O 1
ATOM 1801 N N . ILE A 1 228 ? 6.132 67.772 25.333 1.00 11.32 221 ILE A N 1
ATOM 1802 C CA . ILE A 1 228 ? 5.672 67.446 26.679 1.00 11.84 221 ILE A CA 1
ATOM 1803 C C . ILE A 1 228 ? 6.047 65.986 26.913 1.00 12.93 221 ILE A C 1
ATOM 1804 O O . ILE A 1 228 ? 5.751 65.141 26.076 1.00 14.78 221 ILE A O 1
ATOM 1809 N N . LEU A 1 229 ? 6.689 65.679 28.035 1.00 14.13 222 LEU A N 1
ATOM 1810 C CA . LEU A 1 229 ? 7.072 64.293 28.326 1.00 16.11 222 LEU A CA 1
ATOM 1811 C C . LEU A 1 229 ? 6.007 63.635 29.197 1.00 16.26 222 LEU A C 1
ATOM 1812 O O . LEU A 1 229 ? 5.365 64.296 30.004 1.00 16.75 222 LEU A O 1
ATOM 1817 N N . GLU A 1 230 ? 5.811 62.335 29.008 1.00 16.64 223 GLU A N 1
ATOM 1818 C CA . GLU A 1 230 ? 4.829 61.587 29.782 1.00 18.92 223 GLU A CA 1
ATOM 1819 C C . GLU A 1 230 ? 5.551 60.394 30.381 1.00 20.11 223 GLU A C 1
ATOM 1820 O O . GLU A 1 230 ? 6.180 59.630 29.654 1.00 21.72 223 GLU A O 1
ATOM 1826 N N . SER A 1 231 ? 5.488 60.230 31.698 1.00 21.05 224 SER A N 1
ATOM 1827 C CA . SER A 1 231 ? 6.191 59.122 32.324 1.00 24.00 224 SER A CA 1
ATOM 1828 C C . SER A 1 231 ? 5.546 57.773 32.016 1.00 25.94 224 SER A C 1
ATOM 1829 O O . SER A 1 231 ? 4.340 57.744 31.738 1.00 28.84 224 SER A O 1
ATOM 1832 N N . ASN A 1 232 ? 6.262 56.748 32.053 1.00 29.80 225 ASN A N 1
ATOM 1833 N N . HIS B 1 9 ? 27.113 98.052 19.191 1.00 46.06 2 HIS B N 1
ATOM 1834 C CA . HIS B 1 9 ? 27.100 96.775 18.422 1.00 44.81 2 HIS B CA 1
ATOM 1835 C C . HIS B 1 9 ? 27.604 95.670 19.350 1.00 42.47 2 HIS B C 1
ATOM 1836 O O . HIS B 1 9 ? 28.475 95.907 20.192 1.00 41.77 2 HIS B O 1
ATOM 1843 N N . TRP B 1 10 ? 27.051 94.469 19.213 1.00 38.78 3 TRP B N 1
ATOM 1844 C CA . TRP B 1 10 ? 27.450 93.348 20.069 1.00 34.99 3 TRP B CA 1
ATOM 1845 C C . TRP B 1 10 ? 28.638 92.570 19.511 1.00 33.86 3 TRP B C 1
ATOM 1846 O O . TRP B 1 10 ? 28.900 92.581 18.307 1.00 33.08 3 TRP B O 1
ATOM 1857 N N . SER B 1 11 ? 29.348 91.883 20.400 1.00 34.60 4 SER B N 1
ATOM 1858 C CA . SER B 1 11 ? 30.508 91.075 20.006 1.00 34.78 4 SER B CA 1
ATOM 1859 C C . SER B 1 11 ? 30.615 89.864 20.935 1.00 33.99 4 SER B C 1
ATOM 1860 O O . SER B 1 11 ? 29.768 89.661 21.811 1.00 34.00 4 SER B O 1
ATOM 1863 N N . TYR B 1 12 ? 31.672 89.078 20.758 1.00 33.60 5 TYR B N 1
ATOM 1864 C CA . TYR B 1 12 ? 31.888 87.903 21.587 1.00 34.30 5 TYR B CA 1
ATOM 1865 C C . TYR B 1 12 ? 32.872 88.135 22.740 1.00 37.26 5 TYR B C 1
ATOM 1866 O O . TYR B 1 12 ? 33.338 87.184 23.367 1.00 37.37 5 TYR B O 1
ATOM 1875 N N . GLU B 1 13 ? 33.170 89.402 23.027 1.00 40.23 6 GLU B N 1
ATOM 1876 C CA . GLU B 1 13 ? 34.094 89.755 24.107 1.00 43.38 6 GLU B CA 1
ATOM 1877 C C . GLU B 1 13 ? 34.070 91.256 24.422 1.00 43.93 6 GLU B C 1
ATOM 1878 O O . GLU B 1 13 ? 33.578 92.066 23.625 1.00 43.02 6 GLU B O 1
ATOM 1884 N N . GLY B 1 14 ? 34.603 91.619 25.589 1.00 43.48 7 GLY B N 1
ATOM 1885 C CA . GLY B 1 14 ? 34.642 93.017 25.986 1.00 43.82 7 GLY B CA 1
ATOM 1886 C C . GLY B 1 14 ? 33.320 93.487 26.552 1.00 44.45 7 GLY B C 1
ATOM 1887 O O . GLY B 1 14 ? 32.498 92.671 26.972 1.00 43.71 7 GLY B O 1
ATOM 1888 N N . GLU B 1 15 ? 33.115 94.802 26.571 1.00 44.63 8 GLU B N 1
ATOM 1889 C CA . GLU B 1 15 ? 31.877 95.391 27.083 1.00 44.96 8 GLU B CA 1
ATOM 1890 C C . GLU B 1 15 ? 30.627 94.887 26.370 1.00 42.89 8 GLU B C 1
ATOM 1891 O O . GLU B 1 15 ? 29.603 94.641 27.008 1.00 42.22 8 GLU B O 1
ATOM 1897 N N . ASN B 1 16 ? 30.712 94.751 25.049 1.00 41.92 9 ASN B N 1
ATOM 1898 C CA . ASN B 1 16 ? 29.583 94.289 24.245 1.00 40.70 9 ASN B CA 1
ATOM 1899 C C . ASN B 1 16 ? 29.550 92.769 24.130 1.00 39.41 9 ASN B C 1
ATOM 1900 O O . ASN B 1 16 ? 28.938 92.230 23.206 1.00 39.09 9 ASN B O 1
ATOM 1905 N N . GLY B 1 17 ? 30.215 92.097 25.072 1.00 37.20 10 GLY B N 1
ATOM 1906 C CA . GLY B 1 17 ? 30.275 90.647 25.082 1.00 35.54 10 GLY B CA 1
ATOM 1907 C C . GLY B 1 17 ? 28.958 89.998 25.471 1.00 34.38 10 GLY B C 1
ATOM 1908 O O . GLY B 1 17 ? 28.067 90.666 25.983 1.00 31.15 10 GLY B O 1
ATOM 1909 N N . PRO B 1 18 ? 28.822 88.675 25.266 1.00 34.91 11 PRO B N 1
ATOM 1910 C CA . PRO B 1 18 ? 27.607 87.910 25.581 1.00 34.73 11 PRO B CA 1
ATOM 1911 C C . PRO B 1 18 ? 26.986 88.228 26.944 1.00 35.46 11 PRO B C 1
ATOM 1912 O O . PRO B 1 18 ? 25.767 88.267 27.083 1.00 34.00 11 PRO B O 1
ATOM 1916 N N . GLU B 1 19 ? 27.827 88.457 27.943 1.00 36.82 12 GLU B N 1
ATOM 1917 C CA . GLU B 1 19 ? 27.357 88.770 29.286 1.00 38.71 12 GLU B CA 1
ATOM 1918 C C . GLU B 1 19 ? 26.578 90.087 29.373 1.00 38.83 12 GLU B C 1
ATOM 1919 O O . GLU B 1 19 ? 25.809 90.294 30.311 1.00 38.52 12 GLU B O 1
ATOM 1925 N N . ASN B 1 20 ? 26.760 90.978 28.402 1.00 38.41 13 ASN B N 1
ATOM 1926 C CA . ASN B 1 20 ? 26.053 92.265 28.439 1.00 38.08 13 ASN B CA 1
ATOM 1927 C C . ASN B 1 20 ? 25.192 92.549 27.205 1.00 37.09 13 ASN B C 1
ATOM 1928 O O . ASN B 1 20 ? 24.796 93.695 26.973 1.00 37.66 13 ASN B O 1
ATOM 1933 N N . TRP B 1 21 ? 24.904 91.516 26.417 1.00 34.93 14 TRP B N 1
ATOM 1934 C CA . TRP B 1 21 ? 24.085 91.696 25.226 1.00 33.06 14 TRP B CA 1
ATOM 1935 C C . TRP B 1 21 ? 22.743 92.317 25.571 1.00 32.78 14 TRP B C 1
ATOM 1936 O O . TRP B 1 21 ? 22.265 93.188 24.860 1.00 33.06 14 TRP B O 1
ATOM 1947 N N . ALA B 1 22 ? 22.134 91.869 26.665 1.00 32.63 15 ALA B N 1
ATOM 1948 C CA . ALA B 1 22 ? 20.823 92.374 27.050 1.00 34.54 15 ALA B CA 1
ATOM 1949 C C . ALA B 1 22 ? 20.805 93.863 27.391 1.00 35.91 15 ALA B C 1
ATOM 1950 O O . ALA B 1 22 ? 19.743 94.483 27.429 1.00 35.55 15 ALA B O 1
ATOM 1952 N N . LYS B 1 23 ? 21.980 94.434 27.633 1.00 38.32 16 LYS B N 1
ATOM 1953 C CA . LYS B 1 23 ? 22.091 95.851 27.973 1.00 40.56 16 LYS B CA 1
ATOM 1954 C C . LYS B 1 23 ? 22.285 96.724 26.737 1.00 41.28 16 LYS B C 1
ATOM 1955 O O . LYS B 1 23 ? 22.078 97.939 26.785 1.00 42.91 16 LYS B O 1
ATOM 1961 N N . LEU B 1 24 ? 22.687 96.108 25.632 1.00 41.01 17 LEU B N 1
ATOM 1962 C CA . LEU B 1 24 ? 22.937 96.846 24.402 1.00 40.80 17 LEU B CA 1
ATOM 1963 C C . LEU B 1 24 ? 21.687 97.460 23.768 1.00 40.87 17 LEU B C 1
ATOM 1964 O O . LEU B 1 24 ? 21.700 98.615 23.366 1.00 41.17 17 LEU B O 1
ATOM 1969 N N . ASN B 1 25 ? 20.606 96.696 23.690 1.00 40.68 18 ASN B N 1
ATOM 1970 C CA . ASN B 1 25 ? 19.387 97.184 23.060 1.00 39.46 18 ASN B CA 1
ATOM 1971 C C . ASN B 1 25 ? 18.154 96.607 23.757 1.00 39.17 18 ASN B C 1
ATOM 1972 O O . ASN B 1 25 ? 18.138 95.444 24.154 1.00 39.39 18 ASN B O 1
ATOM 1977 N N . PRO B 1 26 ? 17.100 97.417 23.910 1.00 38.79 19 PRO B N 1
ATOM 1978 C CA . PRO B 1 26 ? 15.863 96.973 24.564 1.00 38.31 19 PRO B CA 1
ATOM 1979 C C . PRO B 1 26 ? 15.314 95.672 23.969 1.00 37.25 19 PRO B C 1
ATOM 1980 O O . PRO B 1 26 ? 14.746 94.849 24.679 1.00 35.87 19 PRO B O 1
ATOM 1984 N N . GLU B 1 27 ? 15.506 95.500 22.664 1.00 36.60 20 GLU B N 1
ATOM 1985 C CA . GLU B 1 27 ? 15.022 94.328 21.951 1.00 36.05 20 GLU B CA 1
ATOM 1986 C C . GLU B 1 27 ? 15.794 93.064 22.301 1.00 34.02 20 GLU B C 1
ATOM 1987 O O . GLU B 1 27 ? 15.405 91.970 21.904 1.00 34.09 20 GLU B O 1
ATOM 1993 N N . TYR B 1 28 ? 16.888 93.220 23.037 1.00 31.28 21 TYR B N 1
ATOM 1994 C CA . TYR B 1 28 ? 17.724 92.088 23.423 1.00 30.13 21 TYR B CA 1
ATOM 1995 C C . TYR B 1 28 ? 17.343 91.556 24.807 1.00 29.29 21 TYR B C 1
ATOM 1996 O O . TYR B 1 28 ? 18.122 90.833 25.441 1.00 28.79 21 TYR B O 1
ATOM 2005 N N . PHE B 1 29 ? 16.152 91.910 25.286 1.00 28.38 22 PHE B N 1
ATOM 2006 C CA . PHE B 1 29 ? 15.734 91.448 26.610 1.00 26.92 22 PHE B CA 1
ATOM 2007 C C . PHE B 1 29 ? 15.722 89.913 26.689 1.00 25.61 22 PHE B C 1
ATOM 2008 O O . PHE B 1 29 ? 15.951 89.345 27.759 1.00 23.84 22 PHE B O 1
ATOM 2016 N N . TRP B 1 30 ? 15.482 89.255 25.554 1.00 23.30 23 TRP B N 1
ATOM 2017 C CA . TRP B 1 30 ? 15.448 87.791 25.506 1.00 23.75 23 TRP B CA 1
ATOM 2018 C C . TRP B 1 30 ? 16.733 87.129 26.005 1.00 24.43 23 TRP B C 1
ATOM 2019 O O . TRP B 1 30 ? 16.678 86.068 26.638 1.00 22.68 23 TRP B O 1
ATOM 2030 N N . CYS B 1 31 ? 17.881 87.748 25.714 1.00 24.12 24 CYS B N 1
ATOM 2031 C CA . CYS B 1 31 ? 19.157 87.158 26.079 1.00 24.86 24 CYS B CA 1
ATOM 2032 C C . CYS B 1 31 ? 19.242 86.823 27.577 1.00 25.10 24 CYS B C 1
ATOM 2033 O O . CYS B 1 31 ? 20.032 85.962 27.968 1.00 26.50 24 CYS B O 1
ATOM 2036 N N . ASN B 1 32 ? 18.409 87.437 28.419 1.00 25.54 25 ASN B N 1
ATOM 2037 C CA . ASN B 1 32 ? 18.440 87.144 29.869 1.00 25.58 25 ASN B CA 1
ATOM 2038 C C . ASN B 1 32 ? 17.306 86.257 30.421 1.00 25.00 25 ASN B C 1
ATOM 2039 O O . ASN B 1 32 ? 17.162 86.114 31.649 1.00 22.33 25 ASN B O 1
ATOM 2044 N N . LEU B 1 33 ? 16.520 85.660 29.526 1.00 21.98 26 LEU B N 1
ATOM 2045 C CA . LEU B 1 33 ? 15.385 84.841 29.931 1.00 20.09 26 LEU B CA 1
ATOM 2046 C C . LEU B 1 33 ? 15.720 83.413 30.398 1.00 19.09 26 LEU B C 1
ATOM 2047 O O . LEU B 1 33 ? 16.855 83.128 30.756 1.00 16.62 26 LEU B O 1
ATOM 2052 N N . LYS B 1 34 ? 14.735 82.516 30.353 1.00 15.77 27 LYS B N 1
ATOM 2053 C CA . LYS B 1 34 ? 14.924 81.158 30.866 1.00 14.69 27 LYS B CA 1
ATOM 2054 C C . LYS B 1 34 ? 15.008 80.010 29.871 1.00 13.42 27 LYS B C 1
ATOM 2055 O O . LYS B 1 34 ? 15.111 78.847 30.284 1.00 13.42 27 LYS B O 1
ATOM 2061 N N . ASN B 1 35 ? 14.975 80.306 28.575 1.00 11.33 28 ASN B N 1
ATOM 2062 C CA . ASN B 1 35 ? 15.003 79.232 27.577 1.00 11.94 28 ASN B CA 1
ATOM 2063 C C . ASN B 1 35 ? 15.982 79.549 26.475 1.00 11.48 28 ASN B C 1
ATOM 2064 O O . ASN B 1 35 ? 15.658 79.472 25.293 1.00 11.71 28 ASN B O 1
ATOM 2069 N N . GLN B 1 36 ? 17.195 79.891 26.892 1.00 11.82 29 GLN B N 1
ATOM 2070 C CA . GLN B 1 36 ? 18.263 80.276 25.970 1.00 13.31 29 GLN B CA 1
ATOM 2071 C C . GLN B 1 36 ? 19.116 79.154 25.419 1.00 12.04 29 GLN B C 1
ATOM 2072 O O . GLN B 1 36 ? 19.189 78.077 25.995 1.00 13.58 29 GLN B O 1
ATOM 2078 N N . SER B 1 37 ? 19.756 79.444 24.290 1.00 12.53 30 SER B N 1
ATOM 2079 C CA . SER B 1 37 ? 20.673 78.531 23.618 1.00 11.78 30 SER B CA 1
ATOM 2080 C C . SER B 1 37 ? 22.016 79.284 23.460 1.00 12.22 30 SER B C 1
ATOM 2081 O O . SER B 1 37 ? 22.052 80.523 23.433 1.00 13.11 30 SER B O 1
ATOM 2084 N N . PRO B 1 38 ? 23.131 78.551 23.341 1.00 10.65 31 PRO B N 1
ATOM 2085 C CA . PRO B 1 38 ? 23.185 77.081 23.349 1.00 10.43 31 PRO B CA 1
ATOM 2086 C C . PRO B 1 38 ? 23.154 76.485 24.760 1.00 11.49 31 PRO B C 1
ATOM 2087 O O . PRO B 1 38 ? 23.154 77.208 25.769 1.00 11.07 31 PRO B O 1
ATOM 2091 N N . VAL B 1 39 ? 23.116 75.158 24.833 1.00 11.93 32 VAL B N 1
ATOM 2092 C CA . VAL B 1 39 ? 23.126 74.491 26.130 1.00 12.00 32 VAL B CA 1
ATOM 2093 C C . VAL B 1 39 ? 24.093 73.313 26.123 1.00 12.99 32 VAL B C 1
ATOM 2094 O O . VAL B 1 39 ? 24.534 72.857 25.062 1.00 10.58 32 VAL B O 1
ATOM 2098 N N . ASP B 1 40 ? 24.444 72.835 27.309 1.00 11.28 33 ASP B N 1
ATOM 2099 C CA . ASP B 1 40 ? 25.307 71.661 27.371 1.00 12.65 33 ASP B CA 1
ATOM 2100 C C . ASP B 1 40 ? 24.322 70.508 27.258 1.00 12.12 33 ASP B C 1
ATOM 2101 O O . ASP B 1 40 ? 23.379 70.419 28.041 1.00 12.08 33 ASP B O 1
ATOM 2106 N N . ILE B 1 41 ? 24.515 69.643 26.274 1.00 12.19 34 ILE B N 1
ATOM 2107 C CA . ILE B 1 41 ? 23.611 68.513 26.084 1.00 11.97 34 ILE B CA 1
ATOM 2108 C C . ILE B 1 41 ? 24.118 67.446 27.048 1.00 12.64 34 ILE B C 1
ATOM 2109 O O . ILE B 1 41 ? 24.996 66.664 26.715 1.00 12.64 34 ILE B O 1
ATOM 2114 N N . SER B 1 42 ? 23.553 67.435 28.248 1.00 13.21 35 SER B N 1
ATOM 2115 C CA . SER B 1 42 ? 23.993 66.540 29.314 1.00 14.41 35 SER B CA 1
ATOM 2116 C C . SER B 1 42 ? 23.098 65.333 29.613 1.00 14.45 35 SER B C 1
ATOM 2117 O O . SER B 1 42 ? 21.885 65.454 29.626 1.00 12.18 35 SER B O 1
ATOM 2120 N N . ASP B 1 43 ? 23.715 64.178 29.876 1.00 15.67 36 ASP B N 1
ATOM 2121 C CA . ASP B 1 43 ? 22.957 62.977 30.198 1.00 17.05 36 ASP B CA 1
ATOM 2122 C C . ASP B 1 43 ? 22.065 63.250 31.416 1.00 17.33 36 ASP B C 1
ATOM 2123 O O . ASP B 1 43 ? 21.072 62.565 31.614 1.00 15.28 36 ASP B O 1
ATOM 2128 N N . ASN B 1 44 ? 22.421 64.245 32.239 1.00 17.35 37 ASN B N 1
ATOM 2129 C CA . ASN B 1 44 ? 21.624 64.567 33.425 1.00 19.24 37 ASN B CA 1
ATOM 2130 C C . ASN B 1 44 ? 20.184 64.957 33.119 1.00 19.40 37 ASN B C 1
ATOM 2131 O O . ASN B 1 44 ? 19.280 64.709 33.925 1.00 19.39 37 ASN B O 1
ATOM 2136 N N . TYR B 1 45 ? 19.964 65.584 31.970 1.00 18.03 38 TYR B N 1
ATOM 2137 C CA . TYR B 1 45 ? 18.608 66.004 31.611 1.00 17.61 38 TYR B CA 1
ATOM 2138 C C . TYR B 1 45 ? 18.283 65.681 30.171 1.00 18.73 38 TYR B C 1
ATOM 2139 O O . TYR B 1 45 ? 17.552 66.419 29.513 1.00 17.06 38 TYR B O 1
ATOM 2148 N N . LYS B 1 46 ? 18.829 64.569 29.689 1.00 18.46 39 LYS B N 1
ATOM 2149 C CA . LYS B 1 46 ? 18.595 64.118 28.326 1.00 19.87 39 LYS B CA 1
ATOM 2150 C C . LYS B 1 46 ? 17.776 62.837 28.439 1.00 20.35 39 LYS B C 1
ATOM 2151 O O . LYS B 1 46 ? 18.144 61.949 29.200 1.00 20.34 39 LYS B O 1
ATOM 2157 N N . VAL B 1 47 ? 16.667 62.733 27.717 1.00 19.98 40 VAL B N 1
ATOM 2158 C CA . VAL B 1 47 ? 15.876 61.519 27.796 1.00 21.40 40 VAL B CA 1
ATOM 2159 C C . VAL B 1 47 ? 15.675 60.927 26.412 1.00 21.62 40 VAL B C 1
ATOM 2160 O O . VAL B 1 47 ? 15.477 61.652 25.443 1.00 18.99 40 VAL B O 1
ATOM 2164 N N . HIS B 1 48 ? 15.735 59.604 26.313 1.00 22.64 41 HIS B N 1
ATOM 2165 C CA . HIS B 1 48 ? 15.548 58.958 25.025 1.00 25.73 41 HIS B CA 1
ATOM 2166 C C . HIS B 1 48 ? 14.061 58.828 24.751 1.00 25.71 41 HIS B C 1
ATOM 2167 O O . HIS B 1 48 ? 13.271 58.598 25.667 1.00 27.17 41 HIS B O 1
ATOM 2174 N N . ALA B 1 49 ? 13.668 58.991 23.497 1.00 24.67 42 ALA B N 1
ATOM 2175 C CA . ALA B 1 49 ? 12.267 58.867 23.155 1.00 25.14 42 ALA B CA 1
ATOM 2176 C C . ALA B 1 49 ? 12.123 58.575 21.670 1.00 25.68 42 ALA B C 1
ATOM 2177 O O . ALA B 1 49 ? 13.076 58.737 20.905 1.00 24.14 42 ALA B O 1
ATOM 2179 N N . LYS B 1 50 ? 10.933 58.122 21.281 1.00 25.42 43 LYS B N 1
ATOM 2180 C CA . LYS B 1 50 ? 10.633 57.813 19.898 1.00 26.19 43 LYS B CA 1
ATOM 2181 C C . LYS B 1 50 ? 10.236 59.140 19.268 1.00 24.91 43 LYS B C 1
ATOM 2182 O O . LYS B 1 50 ? 9.141 59.646 19.504 1.00 25.97 43 LYS B O 1
ATOM 2188 N N . LEU B 1 51 ? 11.128 59.712 18.476 1.00 22.69 44 LEU B N 1
ATOM 2189 C CA . LEU B 1 51 ? 10.840 60.997 17.861 1.00 23.21 44 LEU B CA 1
ATOM 2190 C C . LEU B 1 51 ? 10.584 60.894 16.370 1.00 22.22 44 LEU B C 1
ATOM 2191 O O . LEU B 1 51 ? 10.896 59.890 15.728 1.00 22.60 44 LEU B O 1
ATOM 2196 N N . GLU B 1 52 ? 10.007 61.950 15.827 1.00 21.45 45 GLU B N 1
ATOM 2197 C CA . GLU B 1 52 ? 9.708 62.020 14.412 1.00 22.56 45 GLU B CA 1
ATOM 2198 C C . GLU B 1 52 ? 11.021 61.875 13.637 1.00 23.25 45 GLU B C 1
ATOM 2199 O O . GLU B 1 52 ? 12.056 62.432 14.028 1.00 21.11 45 GLU B O 1
ATOM 2205 N N . LYS B 1 53 ? 10.996 61.101 12.562 1.00 22.83 46 LYS B N 1
ATOM 2206 C CA . LYS B 1 53 ? 12.200 60.932 11.767 1.00 25.10 46 LYS B CA 1
ATOM 2207 C C . LYS B 1 53 ? 12.490 62.212 11.009 1.00 25.17 46 LYS B C 1
ATOM 2208 O O . LYS B 1 53 ? 11.581 62.897 10.542 1.00 23.67 46 LYS B O 1
ATOM 2214 N N . LEU B 1 54 ? 13.769 62.532 10.893 1.00 25.70 47 LEU B N 1
ATOM 2215 C CA . LEU B 1 54 ? 14.186 63.729 10.190 1.00 27.94 47 LEU B CA 1
ATOM 2216 C C . LEU B 1 54 ? 14.217 63.434 8.693 1.00 29.02 47 LEU B C 1
ATOM 2217 O O . LEU B 1 54 ? 15.024 62.633 8.228 1.00 30.27 47 LEU B O 1
ATOM 2222 N N . HIS B 1 55 ? 13.333 64.060 7.931 1.00 29.20 48 HIS B N 1
ATOM 2223 C CA . HIS B 1 55 ? 13.315 63.827 6.495 1.00 30.52 48 HIS B CA 1
ATOM 2224 C C . HIS B 1 55 ? 13.710 65.094 5.766 1.00 33.06 48 HIS B C 1
ATOM 2225 O O . HIS B 1 55 ? 12.898 66.005 5.601 1.00 34.62 48 HIS B O 1
ATOM 2232 N N . ILE B 1 56 ? 14.963 65.168 5.344 1.00 30.97 49 ILE B N 1
ATOM 2233 C CA . ILE B 1 56 ? 15.425 66.341 4.624 1.00 30.45 49 ILE B CA 1
ATOM 2234 C C . ILE B 1 56 ? 16.330 65.906 3.478 1.00 29.13 49 ILE B C 1
ATOM 2235 O O . ILE B 1 56 ? 17.039 64.909 3.584 1.00 28.24 49 ILE B O 1
ATOM 2240 N N . ASN B 1 57 ? 16.281 66.642 2.377 1.00 26.83 50 ASN B N 1
ATOM 2241 C CA . ASN B 1 57 ? 17.119 66.351 1.223 1.00 26.87 50 ASN B CA 1
ATOM 2242 C C . ASN B 1 57 ? 17.489 67.693 0.631 1.00 26.78 50 ASN B C 1
ATOM 2243 O O . ASN B 1 57 ? 16.783 68.210 -0.229 1.00 26.42 50 ASN B O 1
ATOM 2248 N N . TYR B 1 58 ? 18.587 68.266 1.110 1.00 26.86 51 TYR B N 1
ATOM 2249 C CA . TYR B 1 58 ? 19.036 69.567 0.627 1.00 28.82 51 TYR B CA 1
ATOM 2250 C C . TYR B 1 58 ? 20.003 69.325 -0.511 1.00 30.82 51 TYR B C 1
ATOM 2251 O O . TYR B 1 58 ? 21.208 69.551 -0.394 1.00 31.82 51 TYR B O 1
ATOM 2260 N N . ASN B 1 59 ? 19.436 68.837 -1.600 1.00 31.89 52 ASN B N 1
ATOM 2261 C CA . ASN B 1 59 ? 20.138 68.498 -2.821 1.00 33.21 52 ASN B CA 1
ATOM 2262 C C . ASN B 1 59 ? 21.355 69.355 -3.112 1.00 33.08 52 ASN B C 1
ATOM 2263 O O . ASN B 1 59 ? 22.503 68.927 -2.935 1.00 34.32 52 ASN B O 1
ATOM 2268 N N . LYS B 1 60 ? 21.105 70.562 -3.598 1.00 31.17 53 LYS B N 1
ATOM 2269 C CA . LYS B 1 60 ? 22.188 71.469 -3.869 1.00 28.89 53 LYS B CA 1
ATOM 2270 C C . LYS B 1 60 ? 21.677 72.875 -4.042 1.00 26.52 53 LYS B C 1
ATOM 2271 O O . LYS B 1 60 ? 20.590 73.101 -4.580 1.00 25.50 53 LYS B O 1
ATOM 2277 N N . ALA B 1 61 ? 22.466 73.815 -3.552 1.00 23.85 54 ALA B N 1
ATOM 2278 C CA . ALA B 1 61 ? 22.145 75.224 -3.641 1.00 22.54 54 ALA B CA 1
ATOM 2279 C C . ALA B 1 61 ? 23.022 75.766 -4.771 1.00 21.55 54 ALA B C 1
ATOM 2280 O O . ALA B 1 61 ? 24.249 75.699 -4.713 1.00 21.18 54 ALA B O 1
ATOM 2282 N N . VAL B 1 62 ? 22.386 76.279 -5.812 1.00 21.83 55 VAL B N 1
ATOM 2283 C CA . VAL B 1 62 ? 23.110 76.825 -6.957 1.00 21.57 55 VAL B CA 1
ATOM 2284 C C . VAL B 1 62 ? 23.342 78.332 -6.801 1.00 22.05 55 VAL B C 1
ATOM 2285 O O . VAL B 1 62 ? 22.415 79.064 -6.467 1.00 21.50 55 VAL B O 1
ATOM 2289 N N . ASN B 1 63 ? 24.579 78.785 -7.025 1.00 23.02 56 ASN B N 1
ATOM 2290 C CA . ASN B 1 63 ? 24.924 80.210 -6.926 1.00 24.45 56 ASN B CA 1
ATOM 2291 C C . ASN B 1 63 ? 24.455 80.878 -5.632 1.00 23.98 56 ASN B C 1
ATOM 2292 O O . ASN B 1 63 ? 23.917 81.995 -5.654 1.00 24.74 56 ASN B O 1
ATOM 2297 N N . PRO B 1 64 ? 24.653 80.200 -4.483 1.00 22.04 57 PRO B N 1
ATOM 2298 C CA . PRO B 1 64 ? 24.242 80.758 -3.198 1.00 20.15 57 PRO B CA 1
ATOM 2299 C C . PRO B 1 64 ? 25.127 81.961 -2.885 1.00 20.33 57 PRO B C 1
ATOM 2300 O O . PRO B 1 64 ? 26.207 82.108 -3.452 1.00 22.00 57 PRO B O 1
ATOM 2304 N N . GLU B 1 65 ? 24.671 82.809 -1.976 1.00 19.10 58 GLU B N 1
ATOM 2305 C CA . GLU B 1 65 ? 25.408 83.996 -1.587 1.00 17.92 58 GLU B CA 1
ATOM 2306 C C . GLU B 1 65 ? 26.218 83.700 -0.329 1.00 18.06 58 GLU B C 1
ATOM 2307 O O . GLU B 1 65 ? 25.670 83.224 0.669 1.00 19.97 58 GLU B O 1
ATOM 2313 N N . ILE B 1 66 ? 27.522 83.960 -0.380 1.00 15.88 59 ILE B N 1
ATOM 2314 C CA . ILE B 1 66 ? 28.400 83.739 0.773 1.00 16.62 59 ILE B CA 1
ATOM 2315 C C . ILE B 1 66 ? 28.652 85.081 1.458 1.00 17.28 59 ILE B C 1
ATOM 2316 O O . ILE B 1 66 ? 29.242 85.992 0.865 1.00 16.94 59 ILE B O 1
ATOM 2321 N N . VAL B 1 67 ? 28.215 85.189 2.707 1.00 17.24 60 VAL B N 1
ATOM 2322 C CA . VAL B 1 67 ? 28.322 86.433 3.459 1.00 16.66 60 VAL B CA 1
ATOM 2323 C C . VAL B 1 67 ? 29.212 86.408 4.698 1.00 18.51 60 VAL B C 1
ATOM 2324 O O . VAL B 1 67 ? 29.133 85.495 5.518 1.00 17.08 60 VAL B O 1
ATOM 2328 N N . ASN B 1 68 ? 30.066 87.421 4.815 1.00 17.18 61 ASN B N 1
ATOM 2329 C CA . ASN B 1 68 ? 30.902 87.568 5.982 1.00 17.44 61 ASN B CA 1
ATOM 2330 C C . ASN B 1 68 ? 30.209 88.745 6.677 1.00 19.63 61 ASN B C 1
ATOM 2331 O O . ASN B 1 68 ? 30.306 89.886 6.216 1.00 18.74 61 ASN B O 1
ATOM 2336 N N . ASN B 1 69 ? 29.480 88.493 7.757 1.00 19.15 62 ASN B N 1
ATOM 2337 C CA . ASN B 1 69 ? 28.794 89.603 8.417 1.00 20.29 62 ASN B CA 1
ATOM 2338 C C . ASN B 1 69 ? 29.511 90.030 9.677 1.00 19.80 62 ASN B C 1
ATOM 2339 O O . ASN B 1 69 ? 28.918 90.650 10.554 1.00 21.57 62 ASN B O 1
ATOM 2344 N N . GLY B 1 70 ? 30.783 89.679 9.765 1.00 20.25 63 GLY B N 1
ATOM 2345 C CA . GLY B 1 70 ? 31.563 90.038 10.930 1.00 22.89 63 GLY B CA 1
ATOM 2346 C C . GLY B 1 70 ? 31.423 89.095 12.114 1.00 23.49 63 GLY B C 1
ATOM 2347 O O . GLY B 1 70 ? 32.306 89.062 12.964 1.00 24.21 63 GLY B O 1
ATOM 2348 N N . HIS B 1 71 ? 30.340 88.326 12.174 1.00 21.88 64 HIS B N 1
ATOM 2349 C CA . HIS B 1 71 ? 30.120 87.411 13.293 1.00 22.97 64 HIS B CA 1
ATOM 2350 C C . HIS B 1 71 ? 30.190 85.941 12.876 1.00 22.04 64 HIS B C 1
ATOM 2351 O O . HIS B 1 71 ? 30.299 85.054 13.726 1.00 21.23 64 HIS B O 1
ATOM 2358 N N . THR B 1 72 ? 30.130 85.690 11.572 1.00 20.08 65 THR B N 1
ATOM 2359 C CA . THR B 1 72 ? 30.199 84.330 11.050 1.00 19.04 65 THR B CA 1
ATOM 2360 C C . THR B 1 72 ? 30.304 84.407 9.531 1.00 19.17 65 THR B C 1
ATOM 2361 O O . THR B 1 72 ? 30.331 85.499 8.953 1.00 19.31 65 THR B O 1
ATOM 2365 N N . ILE B 1 73 ? 30.385 83.246 8.892 1.00 17.77 66 ILE B N 1
ATOM 2366 C CA . ILE B 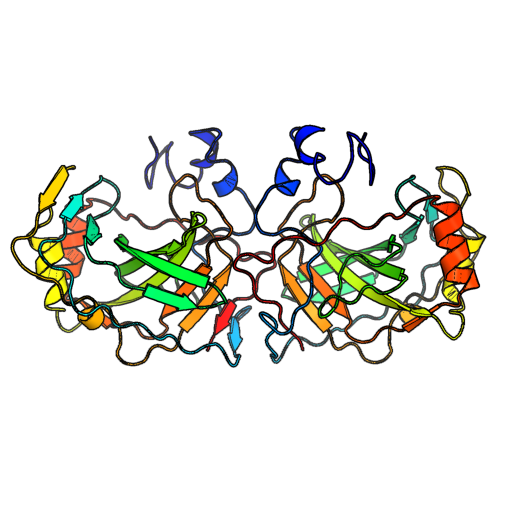1 73 ? 30.381 83.168 7.444 1.00 17.44 66 ILE B CA 1
ATOM 2367 C C . ILE B 1 73 ? 29.047 82.477 7.208 1.00 17.28 66 ILE B C 1
ATOM 2368 O O . ILE B 1 73 ? 28.812 81.356 7.681 1.00 15.73 66 ILE B O 1
ATOM 2373 N N . GLN B 1 74 ? 28.170 83.155 6.494 1.00 17.58 67 GLN B N 1
ATOM 2374 C CA . GLN B 1 74 ? 26.832 82.653 6.237 1.00 18.21 67 GLN B CA 1
ATOM 2375 C C . GLN B 1 74 ? 26.588 82.447 4.746 1.00 18.44 67 GLN B C 1
ATOM 2376 O O . GLN B 1 74 ? 27.059 83.229 3.910 1.00 18.82 67 GLN B O 1
ATOM 2382 N N . VAL B 1 75 ? 25.839 81.396 4.427 1.00 17.92 68 VAL B N 1
ATOM 2383 C CA . VAL B 1 75 ? 25.507 81.060 3.044 1.00 17.12 68 VAL B CA 1
ATOM 2384 C C . VAL B 1 75 ? 23.985 81.163 2.866 1.00 17.76 68 VAL B C 1
ATOM 2385 O O . VAL B 1 75 ? 23.240 80.407 3.482 1.00 16.84 68 VAL B O 1
ATOM 2389 N N . ASN B 1 76 ? 23.532 82.116 2.049 1.00 17.38 69 ASN B N 1
ATOM 2390 C CA . ASN B 1 76 ? 22.102 82.320 1.813 1.00 18.61 69 ASN B CA 1
ATOM 2391 C C . ASN B 1 76 ? 21.707 81.547 0.559 1.00 20.40 69 ASN B C 1
ATOM 2392 O O . ASN B 1 76 ? 22.260 81.779 -0.516 1.00 20.64 69 ASN B O 1
ATOM 2397 N N . VAL B 1 77 ? 20.759 80.627 0.693 1.00 21.67 70 VAL B N 1
ATOM 2398 C CA . VAL B 1 77 ? 20.332 79.817 -0.443 1.00 23.38 70 VAL B CA 1
ATOM 2399 C C . VAL B 1 77 ? 19.144 80.426 -1.186 1.00 23.65 70 VAL B C 1
ATOM 2400 O O . VAL B 1 77 ? 18.301 81.080 -0.587 1.00 25.25 70 VAL B O 1
ATOM 2404 N N . LEU B 1 78 ? 19.080 80.196 -2.493 1.00 24.98 71 LEU B N 1
ATOM 2405 C CA . LEU B 1 78 ? 17.991 80.720 -3.320 1.00 26.43 71 LEU B CA 1
ATOM 2406 C C . LEU B 1 78 ? 16.844 79.707 -3.435 1.00 26.88 71 LEU B C 1
ATOM 2407 O O . LEU B 1 78 ? 15.690 80.102 -3.551 1.00 26.39 71 LEU B O 1
ATOM 2412 N N . GLU B 1 79 ? 17.171 78.412 -3.405 1.00 25.93 72 GLU B N 1
ATOM 2413 C CA . GLU B 1 79 ? 16.172 77.350 -3.507 1.00 25.55 72 GLU B CA 1
ATOM 2414 C C . GLU B 1 79 ? 15.222 77.352 -2.312 1.00 26.95 72 GLU B C 1
ATOM 2415 O O . GLU B 1 79 ? 15.405 78.102 -1.354 1.00 26.06 72 GLU B O 1
ATOM 2421 N N . ASP B 1 80 ? 14.203 76.506 -2.371 1.00 26.39 73 ASP B N 1
ATOM 2422 C CA . ASP B 1 80 ? 13.242 76.417 -1.284 1.00 28.24 73 ASP B CA 1
ATOM 2423 C C . ASP B 1 80 ? 13.234 74.994 -0.754 1.00 27.40 73 ASP B C 1
ATOM 2424 O O . ASP B 1 80 ? 12.427 74.173 -1.187 1.00 26.74 73 ASP B O 1
ATOM 2429 N N . PHE B 1 81 ? 14.150 74.711 0.171 1.00 26.42 74 PHE B N 1
ATOM 2430 C CA . PHE B 1 81 ? 14.273 73.389 0.765 1.00 25.15 74 PHE B CA 1
ATOM 2431 C C . PHE B 1 81 ? 13.360 73.346 1.976 1.00 24.95 74 PHE B C 1
ATOM 2432 O O . PHE B 1 81 ? 13.407 74.228 2.843 1.00 23.37 74 PHE B O 1
ATOM 2440 N N . LYS B 1 82 ? 12.524 72.318 2.025 1.00 22.54 75 LYS B N 1
ATOM 2441 C CA . LYS B 1 82 ? 11.565 72.178 3.110 1.00 23.32 75 LYS B CA 1
ATOM 2442 C C . LYS B 1 82 ? 11.984 71.227 4.218 1.00 22.06 75 LYS B C 1
ATOM 2443 O O . LYS B 1 82 ? 12.617 70.214 3.965 1.00 21.12 75 LYS B O 1
ATOM 2449 N N . LEU B 1 83 ? 11.654 71.608 5.446 1.00 20.23 76 LEU B N 1
ATOM 2450 C CA . LEU B 1 83 ? 11.909 70.806 6.630 1.00 19.93 76 LEU B CA 1
ATOM 2451 C C . LEU B 1 83 ? 10.529 70.665 7.288 1.00 20.03 76 LEU B C 1
ATOM 2452 O O . LEU B 1 83 ? 9.982 71.642 7.814 1.00 18.21 76 LEU B O 1
ATOM 2457 N N . ASN B 1 84 ? 9.950 69.467 7.215 1.00 19.84 77 ASN B N 1
ATOM 2458 C CA . ASN B 1 84 ? 8.652 69.233 7.819 1.00 21.24 77 ASN B CA 1
ATOM 2459 C C . ASN B 1 84 ? 8.835 68.491 9.116 1.00 20.11 77 ASN B C 1
ATOM 2460 O O . ASN B 1 84 ? 9.221 67.329 9.124 1.00 19.72 77 ASN B O 1
ATOM 2465 N N . ILE B 1 85 ? 8.559 69.166 10.221 1.00 18.51 78 ILE B N 1
ATOM 2466 C CA . ILE B 1 85 ? 8.725 68.529 11.505 1.00 18.59 78 ILE B CA 1
ATOM 2467 C C . ILE B 1 85 ? 7.903 69.237 12.570 1.00 18.16 78 ILE B C 1
ATOM 2468 O O . ILE B 1 85 ? 7.638 70.429 12.465 1.00 17.84 78 ILE B O 1
ATOM 2473 N N . LYS B 1 86 ? 7.464 68.471 13.562 1.00 17.48 79 LYS B N 1
ATOM 2474 C CA . LYS B 1 86 ? 6.686 68.980 14.676 1.00 17.41 79 LYS B CA 1
ATOM 2475 C C . LYS B 1 86 ? 5.470 69.783 14.227 1.00 18.00 79 LYS B C 1
ATOM 2476 O O . LYS B 1 86 ? 5.188 70.847 14.763 1.00 17.04 79 LYS B O 1
ATOM 2482 N N . GLY B 1 87 ? 4.754 69.266 13.233 1.00 18.51 80 GLY B N 1
ATOM 2483 C 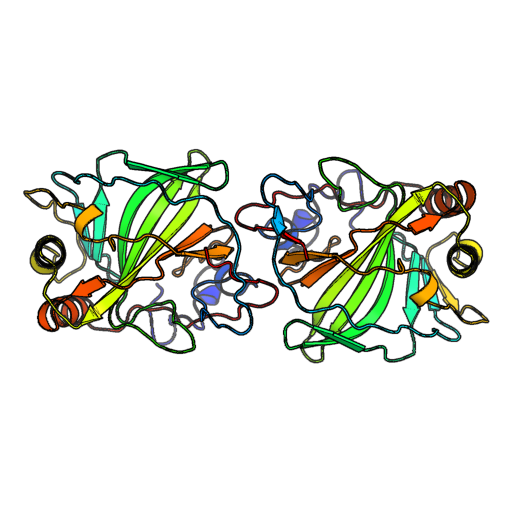CA . GLY B 1 87 ? 3.556 69.937 12.760 1.00 19.96 80 GLY B CA 1
ATOM 2484 C C . GLY B 1 87 ? 3.750 71.205 11.951 1.00 21.48 80 GLY B C 1
ATOM 2485 O O . GLY B 1 87 ? 2.778 71.901 11.641 1.00 22.60 80 GLY B O 1
ATOM 2486 N N . LYS B 1 88 ? 4.986 71.512 11.579 1.00 21.30 81 LYS B N 1
ATOM 2487 C CA . LYS B 1 88 ? 5.233 72.724 10.805 1.00 21.63 81 LYS B CA 1
ATOM 2488 C C . LYS B 1 88 ? 6.014 72.483 9.525 1.00 21.36 81 LYS B C 1
ATOM 2489 O O . LYS B 1 88 ? 6.662 71.460 9.343 1.00 19.51 81 LYS B O 1
ATOM 2495 N N . GLU B 1 89 ? 5.929 73.435 8.612 1.00 22.22 82 GLU B N 1
ATOM 2496 C CA . GLU B 1 89 ? 6.653 73.306 7.368 1.00 22.87 82 GLU B CA 1
ATOM 2497 C C . GLU B 1 89 ? 7.632 74.463 7.324 1.00 21.92 82 GLU B C 1
ATOM 2498 O O . GLU B 1 89 ? 7.277 75.594 6.956 1.00 20.40 82 GLU B O 1
ATOM 2504 N N . TYR B 1 90 ? 8.859 74.183 7.749 1.00 19.27 83 TYR B N 1
ATOM 2505 C CA . TYR B 1 90 ? 9.903 75.203 7.768 1.00 18.21 83 TYR B CA 1
ATOM 2506 C C . TYR B 1 90 ? 10.627 75.223 6.430 1.00 18.07 83 TYR B C 1
ATOM 2507 O O . TYR B 1 90 ? 10.679 74.213 5.726 1.00 18.79 83 TYR B O 1
ATOM 2516 N N . HIS B 1 91 ? 11.191 76.375 6.089 1.00 16.93 84 HIS B N 1
ATOM 2517 C CA . HIS B 1 91 ? 11.918 76.516 4.836 1.00 16.80 84 HIS B CA 1
ATOM 2518 C C . HIS B 1 91 ? 13.321 76.946 5.168 1.00 16.98 84 HIS B C 1
ATOM 2519 O O . HIS B 1 91 ? 13.512 77.886 5.943 1.00 16.91 84 HIS B O 1
ATOM 2526 N N . LEU B 1 92 ? 14.302 76.256 4.591 1.00 15.67 85 LEU B N 1
ATOM 2527 C CA . LEU B 1 92 ? 15.704 76.595 4.828 1.00 16.16 85 LEU B CA 1
ATOM 2528 C C . LEU B 1 92 ? 15.962 77.984 4.273 1.00 15.34 85 LEU B C 1
ATOM 2529 O O . LEU B 1 92 ? 15.527 78.316 3.176 1.00 17.68 85 LEU B O 1
ATOM 2534 N N . LYS B 1 93 ? 16.675 78.793 5.032 1.00 16.64 86 LYS B N 1
ATOM 2535 C CA . LYS B 1 93 ? 16.996 80.142 4.591 1.00 16.27 86 LYS B CA 1
ATOM 2536 C C . LYS B 1 93 ? 18.515 80.315 4.405 1.00 15.91 86 LYS B C 1
ATOM 2537 O O . LYS B 1 93 ? 18.973 80.949 3.456 1.00 15.52 86 LYS B O 1
ATOM 2543 N N . GLN B 1 94 ? 19.295 79.739 5.313 1.00 15.83 87 GLN B N 1
ATOM 2544 C CA . GLN B 1 94 ? 20.745 79.872 5.251 1.00 14.58 87 GLN B CA 1
ATOM 2545 C C . GLN B 1 94 ? 21.404 78.969 6.272 1.00 14.98 87 GLN B C 1
ATOM 2546 O O . GLN B 1 94 ? 20.739 78.447 7.176 1.00 15.20 87 GLN B O 1
ATOM 2552 N N . PHE B 1 95 ? 22.710 78.756 6.100 1.00 14.20 88 PHE B N 1
ATOM 2553 C CA . PHE B 1 95 ? 23.478 78.024 7.106 1.00 13.98 88 PHE B CA 1
ATOM 2554 C C . PHE B 1 95 ? 24.730 78.855 7.373 1.00 13.93 88 PHE B C 1
ATOM 2555 O O . PHE B 1 95 ? 25.182 79.604 6.505 1.00 15.13 88 PHE B O 1
ATOM 2563 N N . HIS B 1 96 ? 25.265 78.760 8.586 1.00 12.29 89 HIS B N 1
ATOM 2564 C CA . HIS B 1 96 ? 26.439 79.539 8.952 1.00 11.41 89 HIS B CA 1
ATOM 2565 C C . HIS B 1 96 ? 27.251 78.710 9.926 1.00 11.98 89 HIS B C 1
ATOM 2566 O O . HIS B 1 96 ? 26.841 77.601 10.267 1.00 11.43 89 HIS B O 1
ATOM 2573 N N . PHE B 1 97 ? 28.381 79.244 10.389 1.00 10.99 90 PHE B N 1
ATOM 2574 C CA . PHE B 1 97 ? 29.264 78.470 11.259 1.00 12.87 90 PHE B CA 1
ATOM 2575 C C . PHE B 1 97 ? 29.743 79.139 12.535 1.00 13.57 90 PHE B C 1
ATOM 2576 O O . PHE B 1 97 ? 29.788 80.374 12.639 1.00 14.92 90 PHE B O 1
ATOM 2584 N N . HIS B 1 98 ? 30.075 78.308 13.522 1.00 12.56 91 HIS B N 1
ATOM 2585 C CA . HIS B 1 98 ? 30.620 78.799 14.784 1.00 11.21 91 HIS B CA 1
ATOM 2586 C C . HIS B 1 98 ? 31.833 77.934 15.127 1.00 12.18 91 HIS B C 1
ATOM 2587 O O . HIS B 1 98 ? 31.798 76.708 14.992 1.00 11.65 91 HIS B O 1
ATOM 2594 N N . ALA B 1 99 ? 32.896 78.586 15.585 1.00 11.99 92 ALA B N 1
ATOM 2595 C CA . ALA B 1 99 ? 34.115 77.892 15.984 1.00 12.88 92 ALA B CA 1
ATOM 2596 C C . ALA B 1 99 ? 34.625 78.605 17.227 1.00 12.94 92 ALA B C 1
ATOM 2597 O O . ALA B 1 99 ? 34.796 79.827 17.217 1.00 13.55 92 ALA B O 1
ATOM 2599 N N . PRO B 1 100 ? 34.753 77.883 18.350 1.00 13.08 93 PRO B N 1
ATOM 2600 C CA . PRO B 1 100 ? 34.441 76.459 18.549 1.00 12.70 93 PRO B CA 1
ATOM 2601 C C . PRO B 1 100 ? 32.917 76.286 18.450 1.00 12.65 93 PRO B C 1
ATOM 2602 O O . PRO B 1 100 ? 32.191 77.251 18.187 1.00 8.83 93 PRO B O 1
ATOM 2606 N N . SER B 1 101 ? 32.432 75.080 18.720 1.00 11.66 94 SER B N 1
ATOM 2607 C CA . SER B 1 101 ? 31.006 74.829 18.652 1.00 11.28 94 SER B CA 1
ATOM 2608 C C . SER B 1 101 ? 30.284 75.601 19.746 1.00 12.56 94 SER B C 1
ATOM 2609 O O . SER B 1 101 ? 30.896 76.040 20.732 1.00 12.20 94 SER B O 1
ATOM 2612 N N . GLU B 1 102 ? 28.977 75.765 19.572 1.00 10.93 95 GLU B N 1
ATOM 2613 C CA . GLU B 1 102 ? 28.166 76.452 20.567 1.00 10.70 95 GLU B CA 1
ATOM 2614 C C . GLU B 1 102 ? 27.634 75.425 21.567 1.00 11.42 95 GLU B C 1
ATOM 2615 O O . GLU B 1 102 ? 27.783 75.579 22.780 1.00 9.66 95 GLU B O 1
ATOM 2621 N N . HIS B 1 103 ? 26.995 74.380 21.057 1.00 11.18 96 HIS B N 1
ATOM 2622 C CA . HIS B 1 103 ? 26.511 73.324 21.944 1.00 10.64 96 HIS B CA 1
ATOM 2623 C C . HIS B 1 103 ? 27.717 72.465 22.310 1.00 11.12 96 HIS B C 1
ATOM 2624 O O . HIS B 1 103 ? 28.721 72.454 21.600 1.00 8.54 96 HIS B O 1
ATOM 2631 N N . THR B 1 104 ? 27.614 71.792 23.447 1.00 11.14 97 THR B N 1
ATOM 2632 C CA . THR B 1 104 ? 28.642 70.882 23.918 1.00 11.47 97 THR B CA 1
ATOM 2633 C C . THR B 1 104 ? 27.865 69.597 24.217 1.00 12.08 97 THR B C 1
ATOM 2634 O O . THR B 1 104 ? 26.645 69.624 24.304 1.00 13.63 97 THR B O 1
ATOM 2638 N N . VAL B 1 105 ? 28.556 68.477 24.353 1.00 12.46 98 VAL B N 1
ATOM 2639 C CA . VAL B 1 105 ? 27.895 67.201 24.665 1.00 12.13 98 VAL B CA 1
ATOM 2640 C C . VAL B 1 105 ? 28.647 66.693 25.897 1.00 11.01 98 VAL B C 1
ATOM 2641 O O . VAL B 1 105 ? 29.837 66.379 25.822 1.00 11.27 98 VAL B O 1
ATOM 2645 N N . ASN B 1 106 ? 27.959 66.647 27.031 1.00 11.88 99 ASN B N 1
ATOM 2646 C CA . ASN B 1 106 ? 28.570 66.246 28.298 1.00 13.12 99 ASN B CA 1
ATOM 2647 C C . ASN B 1 106 ? 29.861 67.025 28.540 1.00 13.24 99 ASN B C 1
ATOM 2648 O O . ASN B 1 106 ? 30.904 66.473 28.919 1.00 14.17 99 ASN B O 1
ATOM 2653 N N . GLY B 1 107 ? 29.783 68.329 28.291 1.00 11.43 100 GLY B N 1
ATOM 2654 C CA . GLY B 1 107 ? 30.922 69.191 28.514 1.00 10.99 100 GLY B CA 1
ATOM 2655 C C . GLY B 1 107 ? 31.934 69.307 27.389 1.00 12.61 100 GLY B C 1
ATOM 2656 O O . GLY B 1 107 ? 32.828 70.158 27.441 1.00 12.06 100 GLY B O 1
ATOM 2657 N N . LYS B 1 108 ? 31.775 68.497 26.349 1.00 10.96 101 LYS B N 1
ATOM 2658 C CA . LYS B 1 108 ? 32.727 68.496 25.254 1.00 11.91 101 LYS B CA 1
ATOM 2659 C C . LYS B 1 108 ? 32.410 69.427 24.102 1.00 11.27 101 LYS B C 1
ATOM 2660 O O . LYS B 1 108 ? 31.328 69.352 23.500 1.00 11.66 101 LYS B O 1
ATOM 2666 N N . TYR B 1 109 ? 33.377 70.278 23.778 1.00 11.41 102 TYR B N 1
ATOM 2667 C CA . TYR B 1 109 ? 33.265 71.215 22.660 1.00 11.37 102 TYR B CA 1
ATOM 2668 C C . TYR B 1 109 ? 33.806 70.538 21.430 1.00 13.02 102 TYR B C 1
ATOM 2669 O O . TYR B 1 109 ? 34.724 69.711 21.536 1.00 12.07 102 TYR B O 1
ATOM 2678 N N . TYR B 1 110 ? 33.242 70.880 20.273 1.00 12.18 103 TYR B N 1
ATOM 2679 C CA . TYR B 1 110 ? 33.748 70.374 18.997 1.00 11.43 103 TYR B CA 1
ATOM 2680 C C . TYR B 1 110 ? 34.377 71.605 18.384 1.00 11.53 103 TYR B C 1
ATOM 2681 O O . TYR B 1 110 ? 33.996 72.726 18.721 1.00 10.61 103 TYR B O 1
ATOM 2690 N N . PRO B 1 111 ? 35.334 71.419 17.472 1.00 11.36 104 PRO B N 1
ATOM 2691 C CA . PRO B 1 111 ? 35.995 72.572 16.852 1.00 13.71 104 PRO B CA 1
ATOM 2692 C C . PRO B 1 111 ? 35.131 73.449 15.981 1.00 14.25 104 PRO B C 1
ATOM 2693 O O . PRO B 1 111 ? 35.406 74.637 15.847 1.00 14.53 104 PRO B O 1
ATOM 2697 N N . LEU B 1 112 ? 34.084 72.861 15.413 1.00 14.53 105 LEU B N 1
ATOM 2698 C CA . LEU B 1 112 ? 33.193 73.582 14.519 1.00 14.83 105 LEU B CA 1
ATOM 2699 C C . LEU B 1 112 ? 31.740 73.114 14.571 1.00 13.96 105 LEU B C 1
ATOM 2700 O O . LEU B 1 112 ? 31.461 71.915 14.688 1.00 15.61 105 LEU B O 1
ATOM 2705 N N . GLU B 1 113 ? 30.813 74.066 14.492 1.00 12.62 106 GLU B N 1
ATOM 2706 C CA . GLU B 1 113 ? 29.384 73.735 14.480 1.00 12.50 106 GLU B CA 1
ATOM 2707 C C . GLU B 1 113 ? 28.710 74.496 13.340 1.00 12.06 106 GLU B C 1
ATOM 2708 O O . GLU B 1 113 ? 28.939 75.695 13.166 1.00 11.83 106 GLU B O 1
ATOM 2714 N N . MET B 1 114 ? 27.912 73.798 12.543 1.00 11.16 107 MET B N 1
ATOM 2715 C CA . MET B 1 114 ? 27.170 74.451 11.468 1.00 12.30 107 MET B CA 1
ATOM 2716 C C . MET B 1 114 ? 25.694 74.547 11.889 1.00 11.50 107 MET B C 1
ATOM 2717 O O . MET B 1 114 ? 25.158 73.631 12.526 1.00 10.81 107 MET B O 1
ATOM 2722 N N . HIS B 1 115 ? 25.057 75.661 11.527 1.00 10.83 108 HIS B N 1
ATOM 2723 C CA . HIS B 1 115 ? 23.661 75.893 11.829 1.00 10.80 108 HIS B CA 1
ATOM 2724 C C . HIS B 1 115 ? 22.899 76.137 10.526 1.00 11.58 108 HIS B C 1
ATOM 2725 O O . HIS B 1 115 ? 23.270 77.013 9.735 1.00 11.30 108 HIS B O 1
ATOM 2732 N N . LEU B 1 116 ? 21.874 75.311 10.311 1.00 10.48 109 LEU B N 1
ATOM 2733 C CA . LEU B 1 116 ? 20.963 75.374 9.163 1.00 12.12 109 LEU B CA 1
ATOM 2734 C C . LEU B 1 116 ? 19.719 76.075 9.710 1.00 11.59 109 LEU B C 1
ATOM 2735 O O . LEU B 1 116 ? 18.961 75.491 10.481 1.00 12.26 109 LEU B O 1
ATOM 2740 N N . VAL B 1 117 ? 19.534 77.332 9.328 1.00 11.14 110 VAL B N 1
ATOM 2741 C CA . VAL B 1 117 ? 18.428 78.143 9.823 1.00 10.78 110 VAL B CA 1
ATOM 2742 C C . VAL B 1 117 ? 17.184 78.098 8.925 1.00 12.48 110 VAL B C 1
ATOM 2743 O O . VAL B 1 117 ? 17.254 78.456 7.757 1.00 12.65 110 VAL B O 1
ATOM 2747 N N . HIS B 1 118 ? 16.063 77.630 9.475 1.00 12.60 111 HIS B N 1
ATOM 2748 C CA . HIS B 1 118 ? 14.812 77.533 8.730 1.00 13.63 111 HIS B CA 1
ATOM 2749 C C . HIS B 1 118 ? 13.753 78.431 9.367 1.00 13.83 111 HIS B C 1
ATOM 2750 O O . HIS B 1 118 ? 13.825 78.759 10.560 1.00 13.06 111 HIS B O 1
ATOM 2757 N N . LYS B 1 119 ? 12.751 78.799 8.573 1.00 14.91 112 LYS B N 1
ATOM 2758 C CA . LYS B 1 119 ? 11.661 79.628 9.054 1.00 16.88 112 LYS B CA 1
ATOM 2759 C C . LYS B 1 119 ? 10.386 79.222 8.339 1.00 18.27 112 LYS B C 1
ATOM 2760 O O . LYS B 1 119 ? 10.423 78.918 7.141 1.00 19.59 112 LYS B O 1
ATOM 2766 N N . ASP B 1 120 ? 9.265 79.164 9.059 1.00 19.07 113 ASP B N 1
ATOM 2767 C CA . ASP B 1 120 ? 8.014 78.786 8.407 1.00 20.04 113 ASP B CA 1
ATOM 2768 C C . ASP B 1 120 ? 7.251 80.051 8.022 1.00 22.26 113 ASP B C 1
ATOM 2769 O O . ASP B 1 120 ? 7.727 81.180 8.256 1.00 21.12 113 ASP B O 1
ATOM 2774 N N . LYS B 1 121 ? 6.079 79.872 7.425 1.00 23.84 114 LYS B N 1
ATOM 2775 C CA . LYS B 1 121 ? 5.275 81.010 6.954 1.00 26.05 114 LYS B CA 1
ATOM 2776 C C . LYS B 1 121 ? 4.891 82.004 8.043 1.00 25.65 114 LYS B C 1
ATOM 2777 O O . LYS B 1 121 ? 4.553 83.156 7.756 1.00 25.96 114 LYS B O 1
ATOM 2783 N N . ASP B 1 122 ? 4.929 81.562 9.293 1.00 24.40 115 ASP B N 1
ATOM 2784 C CA . ASP B 1 122 ? 4.560 82.450 10.380 1.00 24.53 115 ASP B CA 1
ATOM 2785 C C . ASP B 1 122 ? 5.740 83.059 11.117 1.00 24.79 115 ASP B C 1
ATOM 2786 O O . ASP B 1 122 ? 5.560 83.752 12.121 1.00 24.53 115 ASP B O 1
ATOM 2791 N N . GLY B 1 123 ? 6.946 82.821 10.614 1.00 22.81 116 GLY B N 1
ATOM 2792 C CA . GLY B 1 123 ? 8.113 83.369 11.273 1.00 22.12 116 GLY B CA 1
ATOM 2793 C C . GLY B 1 123 ? 8.703 82.442 12.333 1.00 20.83 116 GLY B C 1
ATOM 2794 O O . GLY B 1 123 ? 9.656 82.800 13.014 1.00 20.84 116 GLY B O 1
ATOM 2795 N N . ASN B 1 124 ? 8.154 81.242 12.482 1.00 19.60 117 ASN B N 1
ATOM 2796 C CA . ASN B 1 124 ? 8.687 80.291 13.465 1.00 17.47 117 ASN B CA 1
ATOM 2797 C C . ASN B 1 124 ? 10.043 79.809 12.971 1.00 17.09 117 ASN B C 1
ATOM 2798 O O . ASN B 1 124 ? 10.215 79.569 11.771 1.00 16.51 117 ASN B O 1
ATOM 2803 N N . ILE B 1 125 ? 10.990 79.642 13.893 1.00 14.92 118 ILE B N 1
ATOM 2804 C CA . ILE B 1 125 ? 12.337 79.231 13.528 1.00 13.97 118 ILE B CA 1
ATOM 2805 C C . ILE B 1 125 ? 12.759 77.860 14.042 1.00 14.60 118 ILE B C 1
ATOM 2806 O O . ILE B 1 125 ? 12.461 77.480 15.176 1.00 15.45 118 ILE B O 1
ATOM 2811 N N . ALA B 1 126 ? 13.447 77.120 13.184 1.00 14.12 119 ALA B N 1
ATOM 2812 C CA . ALA B 1 126 ? 13.978 75.797 13.522 1.00 12.61 119 ALA B CA 1
ATOM 2813 C C . ALA B 1 126 ? 15.417 75.840 13.062 1.00 11.57 119 ALA B C 1
ATOM 2814 O O . ALA B 1 126 ? 15.699 76.313 11.968 1.00 11.85 119 ALA B O 1
ATOM 2816 N N . VAL B 1 127 ? 16.333 75.371 13.900 1.00 13.05 120 VAL B N 1
ATOM 2817 C CA . VAL B 1 127 ? 17.743 75.346 13.536 1.00 11.35 120 VAL B CA 1
ATOM 2818 C C . VAL B 1 127 ? 18.273 73.933 13.719 1.00 11.83 120 VAL B C 1
ATOM 2819 O O . VAL B 1 127 ? 18.057 73.301 14.764 1.00 13.66 120 VAL B O 1
ATOM 2823 N N . ILE B 1 128 ? 18.940 73.425 12.695 1.00 10.89 121 ILE B N 1
ATOM 2824 C CA . ILE B 1 128 ? 19.545 72.105 12.774 1.00 11.49 121 ILE B CA 1
ATOM 2825 C C . ILE B 1 128 ? 21.025 72.361 12.957 1.00 11.54 121 ILE B C 1
ATOM 2826 O O . ILE B 1 128 ? 21.634 73.108 12.195 1.00 12.63 121 ILE B O 1
ATOM 2831 N N . GLY B 1 129 ? 21.599 71.743 13.975 1.00 12.57 122 GLY B N 1
ATOM 2832 C CA . GLY B 1 129 ? 23.014 71.907 14.245 1.00 11.73 122 GLY B CA 1
ATOM 2833 C C . GLY B 1 129 ? 23.787 70.654 13.859 1.00 13.26 122 GLY B C 1
ATOM 2834 O O . GLY B 1 129 ? 23.315 69.531 14.060 1.00 13.22 122 GLY B O 1
ATOM 2835 N N . VAL B 1 130 ? 24.972 70.854 13.285 1.00 12.10 123 VAL B N 1
ATOM 2836 C CA . VAL B 1 130 ? 25.843 69.752 12.870 1.00 12.54 123 VAL B CA 1
ATOM 2837 C C . VAL B 1 130 ? 27.250 69.988 13.444 1.00 12.15 123 VAL B C 1
ATOM 2838 O O . VAL B 1 130 ? 27.869 71.037 13.205 1.00 10.45 123 VAL B O 1
ATOM 2842 N N . PHE B 1 131 ? 27.749 69.023 14.212 1.00 12.41 124 PHE B N 1
ATOM 2843 C CA . PHE B 1 131 ? 29.100 69.133 14.796 1.00 11.65 124 PHE B CA 1
ATOM 2844 C C . PHE B 1 131 ? 30.152 68.632 13.796 1.00 12.74 124 PHE B C 1
ATOM 2845 O O . PHE B 1 131 ? 29.910 67.688 13.040 1.00 11.82 124 PHE B O 1
ATOM 2853 N N . PHE B 1 132 ? 31.330 69.251 13.810 1.00 12.05 125 PHE B N 1
ATOM 2854 C CA . PHE B 1 132 ? 32.411 68.813 12.935 1.00 14.31 125 PHE B CA 1
ATOM 2855 C C . PHE B 1 132 ? 33.606 68.510 13.816 1.00 16.22 125 PHE B C 1
ATOM 2856 O O . PHE B 1 132 ? 33.941 69.314 14.693 1.00 16.85 125 PHE B O 1
ATOM 2864 N N . LYS B 1 133 ? 34.218 67.348 13.619 1.00 15.31 126 LYS B N 1
ATOM 2865 C CA . LYS B 1 133 ? 35.427 67.017 14.353 1.00 18.90 126 LYS B CA 1
ATOM 2866 C C . LYS B 1 133 ? 36.547 67.040 13.311 1.00 19.77 126 LYS B C 1
ATOM 2867 O O . LYS B 1 133 ? 36.289 66.946 12.115 1.00 19.11 126 LYS B O 1
ATOM 2873 N N . GLU B 1 134 ? 37.782 67.215 13.760 1.00 19.62 127 GLU B N 1
ATOM 2874 C CA . GLU B 1 134 ? 38.922 67.231 12.856 1.00 22.31 127 GLU B CA 1
ATOM 2875 C C . GLU B 1 134 ? 39.104 65.849 12.210 1.00 22.13 127 GLU B C 1
ATOM 2876 O O . GLU B 1 134 ? 38.947 64.826 12.862 1.00 22.33 127 GLU B O 1
ATOM 2882 N N . GLY B 1 135 ? 39.425 65.819 10.924 1.00 22.92 128 GLY B N 1
ATOM 2883 C CA . GLY B 1 135 ? 39.591 64.539 10.247 1.00 23.23 128 GLY B CA 1
ATOM 2884 C C . GLY B 1 135 ? 39.645 64.755 8.748 1.00 22.08 128 GLY B C 1
ATOM 2885 O O . GLY B 1 135 ? 40.167 65.763 8.293 1.00 22.82 128 GLY B O 1
ATOM 2886 N N . LYS B 1 136 ? 39.109 63.814 7.985 1.00 21.73 129 LYS B N 1
ATOM 2887 C CA . LYS B 1 136 ? 39.094 63.908 6.535 1.00 22.87 129 LYS B CA 1
ATOM 2888 C C . LYS B 1 136 ? 38.432 65.226 6.140 1.00 21.84 129 LYS B C 1
ATOM 2889 O O . LYS B 1 136 ? 37.403 65.616 6.706 1.00 22.32 129 LYS B O 1
ATOM 2895 N N . ALA B 1 137 ? 39.027 65.912 5.174 1.00 19.75 130 ALA B N 1
ATOM 2896 C CA . ALA B 1 137 ? 38.491 67.182 4.718 1.00 19.79 130 ALA B CA 1
ATOM 2897 C C . ALA B 1 137 ? 37.119 67.000 4.087 1.00 20.59 130 ALA B C 1
ATOM 2898 O O . ALA B 1 137 ? 36.824 65.953 3.506 1.00 17.85 130 ALA B O 1
ATOM 2900 N N . ASN B 1 138 ? 36.281 68.023 4.212 1.00 20.71 131 ASN B N 1
ATOM 2901 C CA . ASN B 1 138 ? 34.950 67.992 3.635 1.00 22.23 131 ASN B CA 1
ATOM 2902 C C . ASN B 1 138 ? 35.006 68.832 2.361 1.00 23.47 131 ASN B C 1
ATOM 2903 O O . ASN B 1 138 ? 35.323 70.006 2.400 1.00 24.81 131 ASN B O 1
ATOM 2908 N N . PRO B 1 139 ? 34.683 68.236 1.210 1.00 27.57 132 PRO B N 1
ATOM 2909 C CA . PRO B 1 139 ? 34.706 68.942 -0.086 1.00 29.08 132 PRO B CA 1
ATOM 2910 C C . PRO B 1 139 ? 33.961 70.277 -0.093 1.00 29.47 132 PRO B C 1
ATOM 2911 O O . PRO B 1 139 ? 34.529 71.323 -0.448 1.00 29.74 132 PRO B O 1
ATOM 2915 N N . GLU B 1 140 ? 32.699 70.233 0.320 1.00 26.42 133 GLU B N 1
ATOM 2916 C CA . GLU B 1 140 ? 31.848 71.421 0.332 1.00 24.72 133 GLU B CA 1
ATOM 2917 C C . GLU B 1 140 ? 32.380 72.599 1.136 1.00 23.41 133 GLU B C 1
ATOM 2918 O O . GLU B 1 140 ? 32.207 73.749 0.741 1.00 24.66 133 GLU B O 1
ATOM 2924 N N . LEU B 1 141 ? 33.013 72.314 2.265 1.00 21.78 134 LEU B N 1
ATOM 2925 C CA . LEU B 1 141 ? 33.518 73.371 3.125 1.00 20.65 134 LEU B CA 1
ATOM 2926 C C . LEU B 1 141 ? 34.499 74.296 2.402 1.00 21.44 134 LEU B C 1
ATOM 2927 O O . LEU B 1 141 ? 34.504 75.500 2.643 1.00 19.73 134 LEU B O 1
ATOM 2932 N N . ASP B 1 142 ? 35.327 73.749 1.509 1.00 19.43 135 ASP B N 1
ATOM 2933 C CA . ASP B 1 142 ? 36.256 74.614 0.796 1.00 19.92 135 ASP B CA 1
ATOM 2934 C C . ASP B 1 142 ? 35.501 75.628 -0.052 1.00 18.13 135 ASP B C 1
ATOM 2935 O O . ASP B 1 142 ? 35.903 76.784 -0.158 1.00 19.23 135 ASP B O 1
ATOM 2940 N N . LYS B 1 143 ? 34.399 75.192 -0.651 1.00 18.15 136 LYS B N 1
ATOM 2941 C CA . LYS B 1 143 ? 33.595 76.079 -1.478 1.00 19.00 136 LYS B CA 1
ATOM 2942 C C . LYS B 1 143 ? 33.150 77.306 -0.680 1.00 20.04 136 LYS B C 1
ATOM 2943 O O . LYS B 1 143 ? 33.091 78.416 -1.210 1.00 20.00 136 LYS B O 1
ATOM 2949 N N . VAL B 1 144 ? 32.834 77.094 0.592 1.00 18.84 137 VAL B N 1
ATOM 2950 C CA . VAL B 1 144 ? 32.399 78.184 1.449 1.00 18.77 137 VAL B CA 1
ATOM 2951 C C . VAL B 1 144 ? 33.560 79.027 1.968 1.00 18.59 137 VAL B C 1
ATOM 2952 O O . VAL B 1 144 ? 33.653 80.209 1.659 1.00 19.67 137 VAL B O 1
ATOM 2956 N N . PHE B 1 145 ? 34.455 78.405 2.727 1.00 18.26 138 PHE B N 1
ATOM 2957 C CA . PHE B 1 145 ? 35.570 79.098 3.349 1.00 18.35 138 PHE B CA 1
ATOM 2958 C C . PHE B 1 145 ? 36.560 79.750 2.397 1.00 19.63 138 PHE B C 1
ATOM 2959 O O . PHE B 1 145 ? 37.064 80.831 2.692 1.00 20.31 138 PHE B O 1
ATOM 2967 N N . LYS B 1 146 ? 36.844 79.114 1.261 1.00 21.25 139 LYS B N 1
ATOM 2968 C CA . LYS B 1 146 ? 37.802 79.693 0.312 1.00 23.16 139 LYS B CA 1
ATOM 2969 C C . LYS B 1 146 ? 37.210 80.798 -0.550 1.00 23.85 139 LYS B C 1
ATOM 2970 O O . LYS B 1 146 ? 37.933 81.572 -1.186 1.00 24.11 139 LYS B O 1
ATOM 2976 N N . ASN B 1 147 ? 35.892 80.892 -0.560 1.00 23.85 140 ASN B N 1
ATOM 2977 C CA . ASN B 1 147 ? 35.246 81.925 -1.344 1.00 25.35 140 ASN B CA 1
ATOM 2978 C C . ASN B 1 147 ? 34.624 83.007 -0.482 1.00 24.97 140 ASN B C 1
ATOM 2979 O O . ASN B 1 147 ? 33.944 83.899 -0.985 1.00 27.11 140 ASN B O 1
ATOM 2984 N N . ALA B 1 148 ? 34.865 82.936 0.817 1.00 23.94 141 ALA B N 1
ATOM 2985 C CA . ALA B 1 148 ? 34.323 83.932 1.725 1.00 24.73 141 ALA B CA 1
ATOM 2986 C C . ALA B 1 148 ? 35.268 85.111 1.788 1.00 25.92 141 ALA B C 1
ATOM 2987 O O . ALA B 1 148 ? 36.473 84.920 1.896 1.00 26.41 141 ALA B O 1
ATOM 2989 N N . LEU B 1 149 ? 34.724 86.324 1.710 1.00 25.49 142 LEU B N 1
ATOM 2990 C CA . LEU B 1 149 ? 35.534 87.530 1.785 1.00 26.30 142 LEU B CA 1
ATOM 2991 C C . LEU B 1 149 ? 36.157 87.590 3.178 1.00 27.25 142 LEU B C 1
ATOM 2992 O O . LEU B 1 149 ? 35.541 87.174 4.161 1.00 25.03 142 LEU B O 1
ATOM 2997 N N . LYS B 1 150 ? 37.383 88.105 3.255 1.00 27.82 143 LYS B N 1
ATOM 2998 C CA . LYS B 1 150 ? 38.102 88.220 4.522 1.00 29.50 143 LYS B CA 1
ATOM 2999 C C . LYS B 1 150 ? 37.609 89.406 5.344 1.00 29.18 143 LYS B C 1
ATOM 3000 O O . LYS B 1 150 ? 37.937 89.536 6.520 1.00 29.09 143 LYS B O 1
ATOM 3006 N N . GLU B 1 151 ? 36.840 90.282 4.708 1.00 29.06 144 GLU B N 1
ATOM 3007 C CA . GLU B 1 151 ? 36.286 91.463 5.366 1.00 29.19 144 GLU B CA 1
ATOM 3008 C C . GLU B 1 151 ? 34.763 91.375 5.224 1.00 27.57 144 GLU B C 1
ATOM 3009 O O . GLU B 1 151 ? 34.262 90.615 4.407 1.00 26.05 144 GLU B O 1
ATOM 3015 N N . GLU B 1 152 ? 34.029 92.150 6.006 1.00 25.36 145 GLU B N 1
ATOM 3016 C CA . GLU B 1 152 ? 32.583 92.107 5.912 1.00 26.72 145 GLU B CA 1
ATOM 3017 C C . GLU B 1 152 ? 32.109 92.408 4.498 1.00 26.80 145 GLU B C 1
ATOM 3018 O O . GLU B 1 152 ? 32.571 93.353 3.855 1.00 24.50 145 GLU B O 1
ATOM 3024 N N . GLY B 1 153 ? 31.174 91.594 4.025 1.00 25.11 146 GLY B N 1
ATOM 3025 C CA . GLY B 1 153 ? 30.648 91.766 2.686 1.00 25.14 146 GLY B CA 1
ATOM 3026 C C . GLY B 1 153 ? 30.119 90.442 2.158 1.00 26.58 146 GLY B C 1
ATOM 3027 O O . GLY B 1 153 ? 30.342 89.383 2.750 1.00 25.46 146 GLY B O 1
ATOM 3028 N N . SER B 1 154 ? 29.418 90.494 1.038 1.00 27.79 147 SER B N 1
ATOM 3029 C CA . SER B 1 154 ? 28.857 89.289 0.456 1.00 30.30 147 SER B CA 1
ATOM 3030 C C . SER B 1 154 ? 29.464 89.046 -0.913 1.00 31.49 147 SER B C 1
ATOM 3031 O O . SER B 1 154 ? 30.061 89.932 -1.534 1.00 31.68 147 SER B O 1
ATOM 3034 N N . LYS B 1 155 ? 29.290 87.825 -1.385 1.00 31.85 148 LYS B N 1
ATOM 3035 C CA . LYS B 1 155 ? 29.800 87.422 -2.675 1.00 31.66 148 LYS B CA 1
ATOM 3036 C C . LYS B 1 155 ? 28.974 86.231 -3.150 1.00 31.10 148 LYS B C 1
ATOM 3037 O O . LYS B 1 155 ? 28.581 85.381 -2.348 1.00 30.84 148 LYS B O 1
ATOM 3043 N N . VAL B 1 156 ? 28.700 86.170 -4.447 1.00 30.82 149 VAL B N 1
ATOM 3044 C CA . VAL B 1 156 ? 27.929 85.064 -5.005 1.00 29.40 149 VAL B CA 1
ATOM 3045 C C . VAL B 1 156 ? 28.914 83.988 -5.423 1.00 30.17 149 VAL B C 1
ATOM 3046 O O . VAL B 1 156 ? 29.876 84.253 -6.145 1.00 31.03 149 VAL B O 1
ATOM 3050 N N . PHE B 1 157 ? 28.693 82.774 -4.943 1.00 28.38 150 PHE B N 1
ATOM 3051 C CA . PHE B 1 157 ? 29.569 81.666 -5.270 1.00 28.67 150 PHE B CA 1
ATOM 3052 C C . PHE B 1 157 ? 29.224 81.148 -6.653 1.00 30.24 150 PHE B C 1
ATOM 3053 O O . PHE B 1 157 ? 28.078 80.790 -6.923 1.00 30.08 150 PHE B O 1
ATOM 3061 N N . ASP B 1 158 ? 30.215 81.116 -7.535 1.00 31.06 151 ASP B N 1
ATOM 3062 C CA . ASP B 1 158 ? 29.993 80.637 -8.889 1.00 31.84 151 ASP B CA 1
ATOM 3063 C C . ASP B 1 158 ? 30.090 79.116 -8.888 1.00 30.96 151 ASP B C 1
ATOM 3064 O O . ASP B 1 158 ? 31.129 78.539 -9.204 1.00 31.92 151 ASP B O 1
ATOM 3069 N N . GLY B 1 159 ? 28.999 78.466 -8.514 1.00 29.79 152 GLY B N 1
ATOM 3070 C CA . GLY B 1 159 ? 28.981 77.017 -8.466 1.00 28.30 152 GLY B CA 1
ATOM 3071 C C . GLY B 1 159 ? 27.811 76.558 -7.616 1.00 26.97 152 GLY B C 1
ATOM 3072 O O . GLY B 1 159 ? 26.898 77.329 -7.365 1.00 26.00 152 GLY B O 1
ATOM 3073 N N . SER B 1 160 ? 27.822 75.306 -7.177 1.00 26.02 153 SER B N 1
ATOM 3074 C CA . SER B 1 160 ? 26.743 74.817 -6.337 1.00 25.46 153 SER B CA 1
ATOM 3075 C C . SER B 1 160 ? 27.318 74.086 -5.132 1.00 24.73 153 SER B C 1
ATOM 3076 O O . SER B 1 160 ? 28.444 73.603 -5.166 1.00 24.03 153 SER B O 1
ATOM 3079 N N . ILE B 1 161 ? 26.531 74.021 -4.065 1.00 24.47 154 ILE B N 1
ATOM 3080 C CA . ILE B 1 161 ? 26.958 73.365 -2.851 1.00 23.68 154 ILE B CA 1
ATOM 3081 C C . ILE B 1 161 ? 25.993 72.237 -2.512 1.00 24.61 154 ILE B C 1
ATOM 3082 O O . ILE B 1 161 ? 24.776 72.426 -2.449 1.00 25.51 154 ILE B O 1
ATOM 3087 N N . ASN B 1 162 ? 26.534 71.050 -2.314 1.00 22.70 155 ASN B N 1
ATOM 3088 C CA . ASN B 1 162 ? 25.700 69.916 -1.962 1.00 23.34 155 ASN B CA 1
ATOM 3089 C C . ASN B 1 162 ? 25.554 69.915 -0.445 1.00 21.75 155 ASN B C 1
ATOM 3090 O O . ASN B 1 162 ? 26.389 69.358 0.266 1.00 22.61 155 ASN B O 1
ATOM 3095 N N . ILE B 1 163 ? 24.492 70.542 0.047 1.00 20.10 156 ILE B N 1
ATOM 3096 C CA . ILE B 1 163 ? 24.283 70.635 1.477 1.00 17.56 156 ILE B CA 1
ATOM 3097 C C . ILE B 1 163 ? 24.189 69.270 2.155 1.00 18.55 156 ILE B C 1
ATOM 3098 O O . ILE B 1 163 ? 24.619 69.127 3.297 1.00 17.07 156 ILE B O 1
ATOM 3103 N N . ASN B 1 164 ? 23.651 68.265 1.465 1.00 16.38 157 ASN B N 1
ATOM 3104 C CA . ASN B 1 164 ? 23.558 66.931 2.063 1.00 18.40 157 ASN B CA 1
ATOM 3105 C C . ASN B 1 164 ? 24.939 66.423 2.466 1.00 17.80 157 ASN B C 1
ATOM 3106 O O . ASN B 1 164 ? 25.058 65.635 3.404 1.00 17.47 157 ASN B O 1
ATOM 3111 N N . ALA B 1 165 ? 25.971 66.864 1.748 1.00 17.59 158 ALA B N 1
ATOM 3112 C CA . ALA B 1 165 ? 27.336 66.457 2.047 1.00 17.83 158 ALA B CA 1
ATOM 3113 C C . ALA B 1 165 ? 27.842 67.174 3.297 1.00 17.24 158 ALA B C 1
ATOM 3114 O O . ALA B 1 165 ? 28.952 66.934 3.746 1.00 18.68 158 ALA B O 1
ATOM 3116 N N . LEU B 1 166 ? 27.044 68.083 3.841 1.00 16.44 159 LEU B N 1
ATOM 3117 C CA . LEU B 1 166 ? 27.433 68.782 5.054 1.00 16.38 159 LEU B CA 1
ATOM 3118 C C . LEU B 1 166 ? 26.649 68.196 6.233 1.00 17.11 159 LEU B C 1
ATOM 3119 O O . LEU B 1 166 ? 26.598 68.794 7.306 1.00 14.87 159 LEU B O 1
ATOM 3124 N N . LEU B 1 167 ? 26.042 67.023 6.011 1.00 17.90 160 LEU B N 1
ATOM 3125 C CA . LEU B 1 167 ? 25.255 66.319 7.031 1.00 19.99 160 LEU B CA 1
ATOM 3126 C C . LEU B 1 167 ? 25.708 64.872 7.200 1.00 18.72 160 LEU B C 1
ATOM 3127 O O . LEU B 1 167 ? 26.174 64.255 6.264 1.00 18.67 160 LEU B O 1
ATOM 3132 N N . PRO B 1 168 ? 25.571 64.320 8.407 1.00 18.90 161 PRO B N 1
ATOM 3133 C CA . PRO B 1 168 ? 25.971 62.934 8.640 1.00 20.16 161 PRO B CA 1
ATOM 3134 C C . PRO B 1 168 ? 24.933 62.008 8.001 1.00 21.91 161 PRO B C 1
ATOM 3135 O O . PRO B 1 168 ? 23.772 62.368 7.879 1.00 19.86 161 PRO B O 1
ATOM 3139 N N . PRO B 1 169 ? 25.349 60.807 7.587 1.00 23.10 162 PRO B N 1
ATOM 3140 C CA . PRO B 1 169 ? 24.435 59.847 6.967 1.00 23.65 162 PRO B CA 1
ATOM 3141 C C . PRO B 1 169 ? 23.269 59.497 7.895 1.00 23.03 162 PRO B C 1
ATOM 3142 O O . PRO B 1 169 ? 22.121 59.518 7.485 1.00 23.03 162 PRO B O 1
ATOM 3146 N N . VAL B 1 170 ? 23.580 59.168 9.141 1.00 23.29 163 VAL B N 1
ATOM 3147 C CA . VAL B 1 170 ? 22.542 58.809 10.096 1.00 23.58 163 VAL B CA 1
ATOM 3148 C C . VAL B 1 170 ? 22.103 60.087 10.774 1.00 22.39 163 VAL B C 1
ATOM 3149 O O . VAL B 1 170 ? 22.929 60.853 11.264 1.00 23.12 163 VAL B O 1
ATOM 3153 N N . LYS B 1 171 ? 20.798 60.315 10.806 1.00 21.37 164 LYS B N 1
ATOM 3154 C CA . LYS B 1 171 ? 20.304 61.543 11.375 1.00 21.35 164 LYS B CA 1
ATOM 3155 C C . LYS B 1 171 ? 19.585 61.496 12.703 1.00 19.92 164 LYS B C 1
ATOM 3156 O O . LYS B 1 171 ? 18.563 62.161 12.882 1.00 20.64 164 LYS B O 1
ATOM 3162 N N . ASN B 1 172 ? 20.131 60.722 13.635 1.00 18.17 165 ASN B N 1
ATOM 3163 C CA . ASN B 1 172 ? 19.576 60.660 14.974 1.00 19.90 165 ASN B CA 1
ATOM 3164 C C . ASN B 1 172 ? 19.902 62.046 15.526 1.00 18.78 165 ASN B C 1
ATOM 3165 O O . ASN B 1 172 ? 20.908 62.654 15.137 1.00 18.40 165 ASN B O 1
ATOM 3170 N N . TYR B 1 173 ? 19.084 62.540 16.441 1.00 17.22 166 TYR B N 1
ATOM 3171 C CA . TYR B 1 173 ? 19.315 63.881 16.930 1.00 15.93 166 TYR B CA 1
ATOM 3172 C C . TYR B 1 173 ? 18.825 64.156 18.334 1.00 15.61 166 TYR B C 1
ATOM 3173 O O . TYR B 1 173 ? 18.117 63.355 18.928 1.00 16.65 166 TYR B O 1
ATOM 3182 N N . TYR B 1 174 ? 19.218 65.315 18.848 1.00 14.19 167 TYR B N 1
ATOM 3183 C CA . TYR B 1 174 ? 18.770 65.792 20.148 1.00 12.90 167 TYR B CA 1
ATOM 3184 C C . TYR B 1 174 ? 17.841 66.959 19.808 1.00 13.37 167 TYR B C 1
ATOM 3185 O O . TYR B 1 174 ? 18.056 67.639 18.804 1.00 13.23 167 TYR B O 1
ATOM 3194 N N . THR B 1 175 ? 16.819 67.209 20.619 1.00 12.08 168 THR B N 1
ATOM 3195 C CA . THR B 1 175 ? 15.947 68.362 20.364 1.00 11.46 168 THR B CA 1
ATOM 3196 C C . THR B 1 175 ? 15.482 68.988 21.674 1.00 10.75 168 THR B C 1
ATOM 3197 O O . THR B 1 175 ? 15.269 68.294 22.663 1.00 10.82 168 THR B O 1
ATOM 3201 N N . TYR B 1 176 ? 15.353 70.310 21.679 1.00 11.03 169 TYR B N 1
ATOM 3202 C CA . TYR B 1 176 ? 14.896 71.011 22.866 1.00 10.47 169 TYR B CA 1
ATOM 3203 C C . TYR B 1 176 ? 1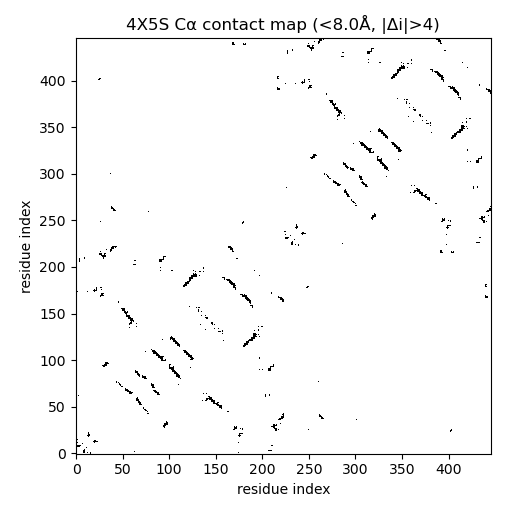4.392 72.377 22.423 1.00 11.37 169 TYR B C 1
ATOM 3204 O O . TYR B 1 176 ? 14.632 72.789 21.296 1.00 11.87 169 TYR B O 1
ATOM 3213 N N . SER B 1 177 ? 13.670 73.056 23.303 1.00 11.35 170 SER B N 1
ATOM 3214 C CA . SER B 1 177 ? 13.135 74.364 22.989 1.00 11.56 170 SER B CA 1
ATOM 3215 C C . SER B 1 177 ? 14.161 75.395 23.423 1.00 11.33 170 SER B C 1
ATOM 3216 O O . SER B 1 177 ? 14.577 75.417 24.587 1.00 13.29 170 SER B O 1
ATOM 3219 N N . GLY B 1 178 ? 14.577 76.253 22.497 1.00 10.49 171 GLY B N 1
ATOM 3220 C CA . GLY B 1 178 ? 15.578 77.247 22.846 1.00 11.44 171 GLY B CA 1
ATOM 3221 C C . GLY B 1 178 ? 15.460 78.610 22.185 1.00 11.37 171 GLY B C 1
ATOM 3222 O O . GLY B 1 178 ? 14.371 79.113 21.981 1.00 12.56 171 GLY B O 1
ATOM 3223 N N . SER B 1 179 ? 16.597 79.185 21.818 1.00 12.21 172 SER B N 1
ATOM 3224 C CA . SER B 1 179 ? 16.614 80.529 21.253 1.00 12.51 172 SER B CA 1
ATOM 3225 C C . SER B 1 179 ? 17.669 80.715 20.166 1.00 12.91 172 SER B C 1
ATOM 3226 O O . SER B 1 179 ? 18.439 79.801 19.843 1.00 13.19 172 SER B O 1
ATOM 3229 N N . LEU B 1 180 ? 17.697 81.923 19.614 1.00 11.91 173 LEU B N 1
ATOM 3230 C CA . LEU B 1 180 ? 18.718 82.262 18.639 1.00 12.01 173 LEU B CA 1
ATOM 3231 C C . LEU B 1 180 ? 19.923 82.485 19.549 1.00 12.13 173 LEU B C 1
ATOM 3232 O O . LEU B 1 180 ? 19.753 82.872 20.706 1.00 10.91 173 LEU B O 1
ATOM 3237 N N . THR B 1 181 ? 21.132 82.222 19.059 1.00 13.19 174 THR B N 1
ATOM 3238 C CA . THR B 1 181 ? 22.310 82.399 19.902 1.00 13.55 174 THR B CA 1
ATOM 3239 C C . THR B 1 181 ? 23.020 83.736 19.725 1.00 13.75 174 THR B C 1
ATOM 3240 O O . THR B 1 181 ? 24.113 83.931 20.261 1.00 14.74 174 THR B O 1
ATOM 3244 N N . THR B 1 182 ? 22.414 84.648 18.972 1.00 13.94 175 THR B N 1
ATOM 3245 C CA . THR B 1 182 ? 22.977 85.997 18.813 1.00 15.25 175 THR B CA 1
ATOM 3246 C C . THR B 1 182 ? 21.775 86.926 18.999 1.00 16.18 175 THR B C 1
ATOM 3247 O O . THR B 1 182 ? 20.630 86.524 18.748 1.00 17.07 175 THR B O 1
ATOM 3251 N N . PRO B 1 183 ? 22.011 88.171 19.443 1.00 16.75 176 PRO B N 1
ATOM 3252 C CA . PRO B 1 183 ? 20.924 89.134 19.650 1.00 16.48 176 PRO B CA 1
ATOM 3253 C C . PRO B 1 183 ? 20.015 89.158 18.434 1.00 16.93 176 PRO B C 1
ATOM 3254 O O . PRO B 1 183 ? 20.511 89.102 17.319 1.00 17.08 176 PRO B O 1
ATOM 3258 N N . PRO B 1 184 ? 18.685 89.323 18.630 1.00 16.74 177 PRO B N 1
ATOM 3259 C CA . PRO B 1 184 ? 17.990 89.493 19.913 1.00 17.19 177 PRO B CA 1
ATOM 3260 C C . PRO B 1 184 ? 17.753 88.258 20.808 1.00 18.19 177 PRO B C 1
ATOM 3261 O O . PRO B 1 184 ? 17.067 88.362 21.839 1.00 18.53 177 PRO B O 1
ATOM 3265 N N . CYS B 1 185 ? 18.296 87.106 20.424 1.00 16.07 178 CYS B N 1
ATOM 3266 C CA . CYS B 1 185 ? 18.158 85.893 21.234 1.00 15.12 178 CYS B CA 1
ATOM 3267 C C . CYS B 1 185 ? 16.710 85.427 21.418 1.00 14.16 178 CYS B C 1
ATOM 3268 O O . CYS B 1 185 ? 16.351 84.867 22.448 1.00 12.39 178 CYS B O 1
ATOM 3271 N N . THR B 1 186 ? 15.886 85.659 20.413 1.00 14.14 179 THR B N 1
ATOM 3272 C CA . THR B 1 186 ? 14.477 85.286 20.449 1.00 13.69 179 THR B CA 1
ATOM 3273 C C . THR B 1 186 ? 14.292 83.824 20.818 1.00 12.17 179 THR B C 1
ATOM 3274 O O . THR B 1 186 ? 15.017 82.971 20.317 1.00 10.61 179 THR B O 1
ATOM 3278 N N . GLU B 1 187 ? 13.321 83.545 21.683 1.00 12.41 180 GLU B N 1
ATOM 3279 C CA . GLU B 1 187 ? 13.051 82.179 22.097 1.00 14.19 180 GLU B CA 1
ATOM 3280 C C . GLU B 1 187 ? 11.958 81.561 21.230 1.00 14.45 180 GLU B C 1
ATOM 3281 O O . GLU B 1 187 ? 11.546 82.149 20.227 1.00 14.88 180 GLU B O 1
ATOM 3287 N N . GLY B 1 188 ? 11.486 80.381 21.615 1.00 14.66 181 GLY B N 1
ATOM 3288 C CA . GLY B 1 188 ? 10.491 79.702 20.807 1.00 13.19 181 GLY B CA 1
ATOM 3289 C C . GLY B 1 188 ? 11.185 79.043 19.626 1.00 14.01 181 GLY B C 1
ATOM 3290 O O . GLY B 1 188 ? 10.541 78.638 18.660 1.00 14.04 181 GLY B O 1
ATOM 3291 N N . VAL B 1 189 ? 12.513 78.928 19.685 1.00 13.39 182 VAL B N 1
ATOM 3292 C CA . VAL B 1 189 ? 13.234 78.302 18.585 1.00 12.73 182 VAL B CA 1
ATOM 3293 C C . VAL B 1 189 ? 13.250 76.789 18.739 1.00 13.48 182 VAL B C 1
ATOM 3294 O O . VAL B 1 189 ? 13.444 76.280 19.845 1.00 13.71 182 VAL B O 1
ATOM 3298 N N . LEU B 1 190 ? 13.015 76.067 17.646 1.00 12.42 183 LEU B N 1
ATOM 3299 C CA . LEU B 1 190 ? 13.079 74.598 17.694 1.00 10.59 183 LEU B CA 1
ATOM 3300 C C . LEU B 1 190 ? 14.501 74.171 17.319 1.00 11.70 183 LEU B C 1
ATOM 3301 O O . LEU B 1 190 ? 14.933 74.352 16.164 1.00 11.62 183 LEU B O 1
ATOM 3306 N N . TRP B 1 191 ? 15.228 73.607 18.283 1.00 10.27 184 TRP B N 1
ATOM 3307 C CA . TRP B 1 191 ? 16.577 73.132 18.023 1.00 10.68 184 TRP B CA 1
ATOM 3308 C C . TRP B 1 191 ? 16.610 71.629 17.763 1.00 11.93 184 TRP B C 1
ATOM 3309 O O . TRP B 1 191 ? 15.966 70.843 18.451 1.00 11.37 184 TRP B O 1
ATOM 3320 N N . ILE B 1 192 ? 17.395 71.249 16.772 1.00 12.22 185 ILE B N 1
ATOM 3321 C CA . ILE B 1 192 ? 17.575 69.862 16.362 1.00 13.12 185 ILE B CA 1
ATOM 3322 C C . ILE B 1 192 ? 19.096 69.744 16.154 1.00 12.55 185 ILE B C 1
ATOM 3323 O O . ILE B 1 192 ? 19.642 70.288 15.189 1.00 13.07 185 ILE B O 1
ATOM 3328 N N . VAL B 1 193 ? 19.792 69.081 17.070 1.00 12.53 186 VAL B N 1
ATOM 3329 C CA . VAL B 1 193 ? 21.243 68.939 16.936 1.00 11.37 186 VAL B CA 1
ATOM 3330 C C . VAL B 1 193 ? 21.538 67.476 16.582 1.00 11.98 186 VAL B C 1
ATOM 3331 O O . VAL B 1 193 ? 21.252 66.567 17.369 1.00 11.39 186 VAL B O 1
ATOM 3335 N N . LEU B 1 194 ? 22.088 67.253 15.390 1.00 12.72 187 LEU B N 1
ATOM 3336 C CA . LEU B 1 194 ? 22.395 65.898 14.937 1.00 13.25 187 LEU B CA 1
ATOM 3337 C C . LEU B 1 194 ? 23.443 65.285 15.854 1.00 13.69 187 LEU B C 1
ATOM 3338 O O . LEU B 1 194 ? 24.458 65.905 16.166 1.00 13.42 187 LEU B O 1
ATOM 3343 N N . LYS B 1 195 ? 23.192 64.063 16.300 1.00 13.43 188 LYS B N 1
ATOM 3344 C CA . LYS B 1 195 ? 24.095 63.403 17.235 1.00 15.64 188 LYS B CA 1
ATOM 3345 C C . LYS B 1 195 ? 25.454 63.020 16.659 1.00 15.81 188 LYS B C 1
ATOM 3346 O O . LYS B 1 195 ? 26.459 63.054 17.359 1.00 15.79 188 LYS B O 1
ATOM 3352 N N . GLN B 1 196 ? 25.484 62.680 15.378 1.00 16.62 189 GLN B N 1
ATOM 3353 C CA . GLN B 1 196 ? 26.712 62.241 14.729 1.00 17.61 189 GLN B CA 1
ATOM 3354 C C . GLN B 1 196 ? 27.512 63.372 14.081 1.00 16.61 189 GLN B C 1
ATOM 3355 O O . GLN B 1 196 ? 27.052 64.024 13.164 1.00 15.95 189 GLN B O 1
ATOM 3361 N N . PRO B 1 197 ? 28.728 63.628 14.574 1.00 16.89 190 PRO B N 1
ATOM 3362 C CA . PRO B 1 197 ? 29.529 64.694 13.969 1.00 17.29 190 PRO B CA 1
ATOM 3363 C C . PRO B 1 197 ? 30.152 64.189 12.679 1.00 17.20 190 PRO B C 1
ATOM 3364 O O . PRO B 1 197 ? 30.300 62.976 12.507 1.00 17.37 190 PRO B O 1
ATOM 3368 N N . ILE B 1 198 ? 30.463 65.094 11.753 1.00 15.86 191 ILE B N 1
ATOM 3369 C CA . ILE B 1 198 ? 31.131 64.675 10.532 1.00 16.08 191 ILE B CA 1
ATOM 3370 C C . ILE B 1 198 ? 32.521 65.287 10.620 1.00 16.36 191 ILE B C 1
ATOM 3371 O O . ILE B 1 198 ? 32.878 65.817 11.666 1.00 16.59 191 ILE B O 1
ATOM 3376 N N . THR B 1 199 ? 33.315 65.212 9.560 1.00 15.96 192 THR B N 1
ATOM 3377 C CA . THR B 1 199 ? 34.655 65.758 9.652 1.00 17.48 192 THR B CA 1
ATOM 3378 C C . THR B 1 199 ? 34.966 66.965 8.794 1.00 17.39 192 THR B C 1
ATOM 3379 O O . THR B 1 199 ? 34.293 67.242 7.801 1.00 16.63 192 THR B O 1
ATOM 3383 N N . ALA B 1 200 ? 36.001 67.687 9.218 1.00 17.25 193 ALA B N 1
ATOM 3384 C CA . ALA B 1 200 ? 36.521 68.856 8.527 1.00 16.93 193 ALA B CA 1
ATOM 3385 C C . ALA B 1 200 ? 38.031 68.753 8.779 1.00 18.38 193 ALA B C 1
ATOM 3386 O O . ALA B 1 200 ? 38.445 68.285 9.834 1.00 17.48 193 ALA B O 1
ATOM 3388 N N . SER B 1 201 ? 38.853 69.164 7.821 1.00 18.10 194 SER B N 1
ATOM 3389 C CA . SER B 1 201 ? 40.293 69.080 8.015 1.00 19.20 194 SER B CA 1
ATOM 3390 C C . SER B 1 201 ? 40.741 70.201 8.933 1.00 19.62 194 SER B C 1
ATOM 3391 O O . SER B 1 201 ? 40.056 71.217 9.068 1.00 17.69 194 SER B O 1
ATOM 3394 N N . LYS B 1 202 ? 41.904 70.015 9.549 1.00 21.38 195 LYS B N 1
ATOM 3395 C CA . LYS B 1 202 ? 42.460 71.024 10.441 1.00 22.76 195 LYS B CA 1
ATOM 3396 C C . LYS B 1 202 ? 42.602 72.346 9.687 1.00 22.53 195 LYS B C 1
ATOM 3397 O O . LYS B 1 202 ? 42.343 73.421 10.233 1.00 20.84 195 LYS B O 1
ATOM 3403 N N . GLN B 1 203 ? 43.013 72.261 8.426 1.00 22.49 196 GLN B N 1
ATOM 3404 C CA . GLN B 1 203 ? 43.179 73.456 7.604 1.00 22.73 196 GLN B CA 1
ATOM 3405 C C . GLN B 1 203 ? 41.842 74.158 7.345 1.00 20.71 196 GLN B C 1
ATOM 3406 O O . GLN B 1 203 ? 41.771 75.383 7.357 1.00 19.69 196 GLN B O 1
ATOM 3412 N N . GLN B 1 204 ? 40.787 73.389 7.098 1.00 19.71 197 GLN B N 1
ATOM 3413 C CA . GLN B 1 204 ? 39.473 73.996 6.855 1.00 19.39 197 GLN B CA 1
ATOM 3414 C C . GLN B 1 204 ? 39.037 74.740 8.120 1.00 19.20 197 GLN B C 1
ATOM 3415 O O . GLN B 1 204 ? 38.625 75.901 8.066 1.00 18.16 197 GLN B O 1
ATOM 3421 N N . ILE B 1 205 ? 39.153 74.075 9.264 1.00 18.64 198 ILE B N 1
ATOM 3422 C CA . ILE B 1 205 ? 38.772 74.684 10.534 1.00 18.79 198 ILE B CA 1
ATOM 3423 C C . ILE B 1 205 ? 39.599 75.944 10.837 1.00 19.83 198 ILE B C 1
ATOM 3424 O O . ILE B 1 205 ? 39.061 76.979 11.247 1.00 17.86 198 ILE B O 1
ATOM 3429 N N . GLU B 1 206 ? 40.910 75.864 10.626 1.00 20.12 199 GLU B N 1
ATOM 3430 C CA . GLU B 1 206 ? 41.766 77.024 10.894 1.00 21.53 199 GLU B CA 1
ATOM 3431 C C . GLU B 1 206 ? 41.489 78.153 9.908 1.00 21.24 199 GLU B C 1
ATOM 3432 O O . GLU B 1 206 ? 41.589 79.332 10.257 1.00 21.51 199 GLU B O 1
ATOM 3438 N N . LEU B 1 207 ? 41.144 77.802 8.672 1.00 19.82 200 LEU B N 1
ATOM 3439 C CA . LEU B 1 207 ? 40.837 78.836 7.703 1.00 19.07 200 LEU B CA 1
ATOM 3440 C C . LEU B 1 207 ? 39.633 79.636 8.204 1.00 18.13 200 LEU B C 1
ATOM 3441 O O . LEU B 1 207 ? 39.668 80.865 8.247 1.00 17.41 200 LEU B O 1
ATOM 3446 N N . PHE B 1 208 ? 38.573 78.943 8.614 1.00 17.24 201 PHE B N 1
ATOM 3447 C CA . PHE B 1 208 ? 37.411 79.645 9.120 1.00 17.37 201 PHE B CA 1
ATOM 3448 C C . PHE B 1 208 ? 37.781 80.493 10.337 1.00 16.90 201 PHE B C 1
ATOM 3449 O O . PHE B 1 208 ? 37.413 81.670 10.417 1.00 16.99 201 PHE B O 1
ATOM 3457 N N . LYS B 1 209 ? 38.501 79.909 11.284 1.00 17.25 202 LYS B N 1
ATOM 3458 C CA . LYS B 1 209 ? 38.892 80.657 12.477 1.00 18.47 202 LYS B CA 1
ATOM 3459 C C . LYS B 1 209 ? 39.762 81.871 12.143 1.00 18.69 202 LYS B C 1
ATOM 3460 O O . LYS B 1 209 ? 39.606 82.928 12.750 1.00 18.67 202 LYS B O 1
ATOM 3466 N N . SER B 1 210 ? 40.667 81.731 11.177 1.00 20.76 203 SER B N 1
ATOM 3467 C CA . SER B 1 210 ? 41.533 82.849 10.827 1.00 22.55 203 SER B CA 1
ATOM 3468 C C . SER B 1 210 ? 40.728 83.973 10.170 1.00 21.92 203 SER B C 1
ATOM 3469 O O . SER B 1 210 ? 41.053 85.149 10.322 1.00 23.18 203 SER B O 1
ATOM 3472 N N . ILE B 1 211 ? 39.673 83.625 9.441 1.00 21.12 204 ILE B N 1
ATOM 3473 C CA . ILE B 1 211 ? 38.844 84.656 8.820 1.00 21.11 204 ILE B CA 1
ATOM 3474 C C . ILE B 1 211 ? 38.059 85.412 9.892 1.00 21.15 204 ILE B C 1
ATOM 3475 O O . ILE B 1 211 ? 37.944 86.638 9.846 1.00 20.99 204 ILE B O 1
ATOM 3480 N N . MET B 1 212 ? 37.536 84.680 10.871 1.00 20.97 205 MET B N 1
ATOM 3481 C CA . MET B 1 212 ? 36.767 85.292 11.959 1.00 21.64 205 MET B CA 1
ATOM 3482 C C . MET B 1 212 ? 37.637 86.105 12.909 1.00 22.18 205 MET B C 1
ATOM 3483 O O . MET B 1 212 ? 37.162 87.056 13.522 1.00 20.88 205 MET B O 1
ATOM 3488 N N . LYS B 1 213 ? 38.895 85.695 13.052 1.00 23.72 206 LYS B N 1
ATOM 3489 C CA . LYS B 1 213 ? 39.848 86.371 13.942 1.00 25.77 206 LYS B CA 1
ATOM 3490 C C . LYS B 1 213 ? 39.588 86.101 15.423 1.00 25.62 206 LYS B C 1
ATOM 3491 O O . LYS B 1 213 ? 40.431 86.419 16.255 1.00 26.46 206 LYS B O 1
ATOM 3497 N N . HIS B 1 214 ? 38.431 85.541 15.768 1.00 23.85 207 HIS B N 1
ATOM 3498 C CA . HIS B 1 214 ? 38.136 85.256 17.170 1.00 25.47 207 HIS B CA 1
ATOM 3499 C C . HIS B 1 214 ? 37.033 84.212 17.290 1.00 23.16 207 HIS B C 1
ATOM 3500 O O . HIS B 1 214 ? 36.311 83.960 16.331 1.00 21.60 207 HIS B O 1
ATOM 3507 N N . ASN B 1 215 ? 36.917 83.610 18.470 1.00 21.22 208 ASN B N 1
ATOM 3508 C CA . ASN B 1 215 ? 35.876 82.616 18.722 1.00 20.17 208 ASN B CA 1
ATOM 3509 C C . ASN B 1 215 ? 34.523 83.297 18.557 1.00 18.48 208 ASN B C 1
ATOM 3510 O O . ASN B 1 215 ? 34.334 84.433 19.002 1.00 18.11 208 ASN B O 1
ATOM 3515 N N . ASN B 1 216 ? 33.577 82.627 17.913 1.00 16.93 209 ASN B N 1
ATOM 3516 C CA . ASN B 1 216 ? 32.266 83.235 17.731 1.00 15.83 209 ASN B CA 1
ATOM 3517 C C . ASN B 1 216 ? 31.150 82.341 18.276 1.00 16.42 209 ASN B C 1
ATOM 3518 O O . ASN B 1 216 ? 30.066 82.244 17.692 1.00 15.04 209 ASN B O 1
ATOM 3523 N N . ASN B 1 217 ? 31.424 81.693 19.409 1.00 14.84 210 ASN B N 1
ATOM 3524 C CA . ASN B 1 217 ? 30.429 80.836 20.050 1.00 15.28 210 ASN B CA 1
ATOM 3525 C C . ASN B 1 217 ? 29.924 81.492 21.344 1.00 14.62 210 ASN B C 1
ATOM 3526 O O . ASN B 1 217 ? 30.701 82.008 22.142 1.00 13.82 210 ASN B O 1
ATOM 3531 N N . ARG B 1 218 ? 28.613 81.488 21.533 1.00 13.35 211 ARG B N 1
ATOM 3532 C CA . ARG B 1 218 ? 28.028 82.052 22.737 1.00 13.13 211 ARG B CA 1
ATOM 3533 C C . ARG B 1 218 ? 28.207 81.012 23.846 1.00 14.19 211 ARG B C 1
ATOM 3534 O O . ARG B 1 218 ? 28.158 79.800 23.589 1.00 14.22 211 ARG B O 1
ATOM 3542 N N . PRO B 1 219 ? 28.468 81.459 25.079 1.00 14.28 212 PRO B N 1
ATOM 3543 C CA . PRO B 1 219 ? 28.638 80.527 26.200 1.00 13.79 212 PRO B CA 1
ATOM 3544 C C . PRO B 1 219 ? 27.348 79.709 26.384 1.00 13.13 212 PRO B C 1
ATOM 3545 O O . PRO B 1 219 ? 26.239 80.196 26.100 1.00 11.32 212 PRO B O 1
ATOM 3549 N N . THR B 1 220 ? 27.473 78.477 26.867 1.00 12.05 213 THR B N 1
ATOM 3550 C CA . THR B 1 220 ? 26.275 77.667 27.077 1.00 13.00 213 THR B CA 1
ATOM 3551 C C . THR B 1 220 ? 25.428 78.314 28.173 1.00 14.84 213 THR B C 1
ATOM 3552 O O . THR B 1 220 ? 25.950 78.966 29.086 1.00 14.23 213 THR B O 1
ATOM 3556 N N . GLN B 1 221 ? 24.116 78.116 28.074 1.00 13.57 214 GLN B N 1
ATOM 3557 C CA . GLN B 1 221 ? 23.158 78.714 28.989 1.00 14.51 214 GLN B CA 1
ATOM 3558 C C . GLN B 1 221 ? 22.498 77.683 29.892 1.00 14.65 214 GLN B C 1
ATOM 3559 O O . GLN B 1 221 ? 22.479 76.502 29.582 1.00 14.21 214 GLN B O 1
ATOM 3565 N N . PRO B 1 222 ? 21.942 78.126 31.031 1.00 15.63 215 PRO B N 1
ATOM 3566 C CA . PRO B 1 222 ? 21.277 77.213 31.972 1.00 14.13 215 PRO B CA 1
ATOM 3567 C C . PRO B 1 222 ? 20.085 76.505 31.297 1.00 13.97 215 PRO B C 1
ATOM 3568 O O . PRO B 1 222 ? 19.250 77.135 30.651 1.00 11.54 215 PRO B O 1
ATOM 3572 N N . ILE B 1 223 ? 19.996 75.196 31.473 1.00 12.90 216 ILE B N 1
ATOM 3573 C CA . ILE B 1 223 ? 18.913 74.442 30.868 1.00 13.27 216 ILE B CA 1
ATOM 3574 C C . ILE B 1 223 ? 17.588 74.773 31.586 1.00 12.64 216 ILE B C 1
ATOM 3575 O O . ILE B 1 223 ? 16.509 74.680 30.997 1.00 11.54 216 ILE B O 1
ATOM 3580 N N . ASN B 1 224 ? 17.691 75.189 32.848 1.00 10.96 217 ASN B N 1
ATOM 3581 C CA . ASN B 1 224 ? 16.532 75.523 33.679 1.00 12.01 217 ASN B CA 1
ATOM 3582 C C . ASN B 1 224 ? 15.506 74.388 33.760 1.00 12.50 217 ASN B C 1
ATOM 3583 O O . ASN B 1 224 ? 15.867 73.256 34.101 1.00 12.03 217 ASN B O 1
ATOM 3588 N N . SER B 1 225 ? 14.242 74.641 33.438 1.00 12.97 218 SER B N 1
ATOM 3589 C CA . SER B 1 225 ? 13.244 73.557 33.579 1.00 13.92 218 SER B CA 1
ATOM 3590 C C . SER B 1 225 ? 13.016 72.698 32.341 1.00 12.23 218 SER B C 1
ATOM 3591 O O . SER B 1 225 ? 12.033 71.962 32.271 1.00 12.24 218 SER B O 1
ATOM 3594 N N . ARG B 1 226 ? 13.929 72.780 31.376 1.00 10.93 219 ARG B N 1
ATOM 3595 C CA . ARG B 1 226 ? 13.804 72.013 30.142 1.00 10.17 219 ARG B CA 1
ATOM 3596 C C . ARG B 1 226 ? 14.513 70.663 30.167 1.00 10.89 219 ARG B C 1
ATOM 3597 O O . ARG B 1 226 ? 15.522 70.506 30.844 1.00 10.65 219 ARG B O 1
ATOM 3605 N N . TYR B 1 227 ? 13.963 69.712 29.413 1.00 10.83 220 TYR B N 1
ATOM 3606 C CA . TYR B 1 227 ? 14.596 68.421 29.199 1.00 13.36 220 TYR B CA 1
ATOM 3607 C C . TYR B 1 227 ? 14.995 68.443 27.714 1.00 13.24 220 TYR B C 1
ATOM 3608 O O . TYR B 1 227 ? 14.391 69.160 26.895 1.00 13.03 220 TYR B O 1
ATOM 3617 N N . ILE B 1 228 ? 16.007 67.655 27.372 1.00 12.20 221 ILE B N 1
ATOM 3618 C CA . ILE B 1 228 ? 16.445 67.525 25.990 1.00 12.29 221 ILE B CA 1
ATOM 3619 C C . ILE B 1 228 ? 16.050 66.113 25.533 1.00 13.43 221 ILE B C 1
ATOM 3620 O O . ILE B 1 228 ? 16.347 65.136 26.229 1.00 14.32 221 ILE B O 1
ATOM 3625 N N . LEU B 1 229 ? 15.393 65.987 24.384 1.00 13.16 222 LEU B N 1
ATOM 3626 C CA . LEU B 1 229 ? 14.999 64.661 23.898 1.00 15.12 222 LEU B CA 1
ATOM 3627 C C . LEU B 1 229 ? 16.053 64.139 22.933 1.00 16.68 222 LEU B C 1
ATOM 3628 O O . LEU B 1 229 ? 16.689 64.920 22.240 1.00 16.40 222 LEU B O 1
ATOM 3633 N N . GLU B 1 230 ? 16.253 62.823 22.915 1.00 16.81 223 GLU B N 1
ATOM 3634 C CA . GLU B 1 230 ? 17.234 62.201 22.032 1.00 18.57 223 GLU B CA 1
ATOM 3635 C C . GLU B 1 230 ? 16.503 61.101 21.272 1.00 18.43 223 GLU B C 1
ATOM 3636 O O . GLU B 1 230 ? 15.878 60.245 21.886 1.00 17.41 223 GLU B O 1
ATOM 3642 N N . SER B 1 231 ? 16.562 61.127 19.945 1.00 19.36 224 SER B N 1
ATOM 3643 C CA . SER B 1 231 ? 15.846 60.124 19.170 1.00 22.51 224 SER B CA 1
ATOM 3644 C C . SER B 1 231 ? 16.483 58.750 19.278 1.00 24.99 224 SER B C 1
ATOM 3645 O O . SER B 1 231 ? 17.698 58.688 19.548 1.00 26.43 224 SER B O 1
ATOM 3648 N N . ASN B 1 232 ? 15.755 57.750 19.095 1.00 29.65 225 ASN B N 1
#

Secondary structure (P-SEA, 3-state):
cccccccccccccccccccccccccccccccccccccccccccccbbbbcccccbbbbbccccbbbbbbcbbbbbbcccccccccccccccccccccccccccbbbbbbbbccccbbbbbbbbbccccccaaaaacccccccccbbbbbcccccccccccccccbbbbbbccccccccccbbbbbccbbbbbcaaaaaaaaaaacccccccccccccbbbbcc/cccccccccccccccccccccccccccccccccccccccccccccbbbbcccccbbbbbccccbbbbbbcbbbbbbcccccccccccccccccccccccccccbbbbbbbbccccbbbbbbbbbccccccaaaaacccccccccbbbbbcccccccccccccccbbbbbbccccccccccbbbbbccbbbbbcaaaaaaaaaaacccccccccccccbbbbcc

Radius of gyration: 24.86 Å; Cα contacts (8 Å, |Δi|>4): 1134; chains: 2; bounding box: 64×41×72 Å

Organism: Sulfurihydrogenibium azorense (strain DSM 15241 / OCM 825 / Az-Fu1) (NCBI:txid204536)

Solvent-accessible surface area: 19208 Å² total

Sequence (446 aa):
HWSYEGENGPENWAKLNPEYFWCNLKNQSPVDISDNYKVHHAKLEKLHINYNKAVNPEIVNNGHTIQVNVLEDFKLNIKGKEYHLKQFHFHAPSEHTVNGKYYPLEMHLVHKDKDGNIAVIGVFFKEGKANPELDKVFKNALKEEGSSKVFDGSININALLPPVKNYYTYSGSLTTPPCTEGVLWIVLKQPITASKQQIELFKSIMKHNNNRPTQPINSRYILESHWSYEGENGPENWAKLNPEYFWCNLKNQSPVDISDNYKVHAKLEKLHINYNKAVNPEIVNNGHTIQVNVLEDFKLNIKGKEYHLKQFHFHAPSEHTVNGKYYPLEMHLVHKDKDGNIAVIGVFFKEGKANPELDKVFKNALKEEGSKVFDGSININALLPPVKNYYTYSGSLTTPPCTEGVLWIVLKQPITASKQQIELFKSIMKHNNNRPTQPINSRYILES

B-factor: mean 22.45, std 9.44, range [7.39, 56.54]

InterPro domains:
  IPR001148 Alpha carbonic anhydrase domain [PF00194] (38-253)
  IPR001148 Alpha carbonic anhydrase domain [PS51144] (30-254)
  IPR001148 Alpha carbonic anhydrase domain [SM01057] (32-254)
  IPR018338 Carbonic anhydrase, alpha-class, conserved site [PS00162] (123-139)
  IPR023561 Carbonic anhydrase, alpha-class [PTHR18952] (30-248)
  IPR0363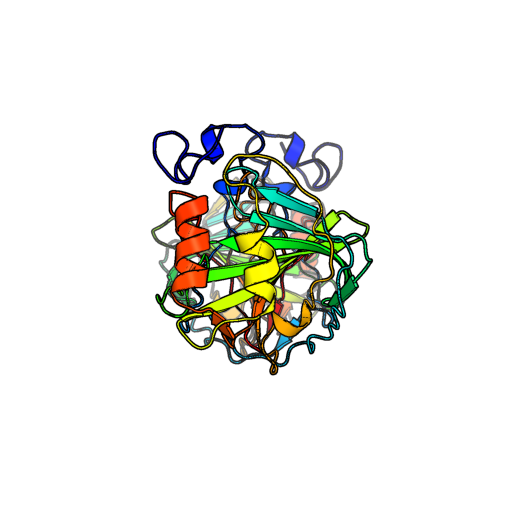98 Alpha carbonic anhydrase domain superfamily [G3DSA:3.10.200.10] (24-254)
  IPR036398 Alpha carbonic anhydrase domain superfamily [SSF51069] (30-250)
  IPR041891 Carbonic anhydrase, prokaryotic-like [cd03124] (39-252)